Protein AF-A0A2D8XF87-F1 (afdb_monomer_lite)

pLDDT: mean 78.2, std 16.28, range [29.72, 98.44]

Secondary structure (DSSP, 8-state):
-----S--B-HHHHHHHTSS-S--SS---HHHHHHHHHHHHHHH-SB-HHHHHHHHHHHHH-TT--B-TTTT-SHHHHHHHHHTTS--EEEEEE-TTPPP--TT--EEEEE--BEEEE-TTS-EEEE-STTPPBHHHHHHHHHHHTTT-TTS-PPPHHHHHHHHTTSS-EEE-S-S---HHHHHTSGGGHHHHHHHHHHH-TT--B-----SS-EEEEEE-----TTTT-TT---TTTT--EEEEEEEEBSSGGGT---B-----SSPPTT-TTSS-B-GGG--GGGEEEHHHHHHHHHHHS-HHHHHHHHHHHHHHHTTSTT--EEEESSGGG-EEEES--HHHHHHHHHHHHHHTT-PPTT-EETTEEEEEEEEEEETTEEEEEEEEEESS--EEEEEEESSGGGGSTT-GGGG--BSSHHHHHHHHHHHHHHHHHTT-------STT--PPS---EEEEEEE---EEETTS-GGGS--HHHHHHHHHTT-HHHHHHHGGGEEEPPP-----PPPP-----

Structure (mmCIF, N/CA/C/O backbone):
data_AF-A0A2D8XF87-F1
#
_entry.id   AF-A0A2D8XF87-F1
#
loop_
_atom_site.group_PDB
_atom_site.id
_atom_site.type_symbol
_atom_site.label_atom_id
_atom_site.label_alt_id
_atom_site.label_comp_id
_atom_site.label_asym_id
_atom_site.label_entity_id
_atom_site.label_seq_id
_atom_site.pdbx_PDB_ins_code
_atom_site.Cartn_x
_atom_site.Cartn_y
_atom_site.Cartn_z
_atom_site.occupancy
_atom_site.B_iso_or_equiv
_atom_site.auth_seq_id
_atom_site.auth_comp_id
_atom_site.auth_asym_id
_atom_site.auth_atom_id
_atom_site.pdbx_PDB_model_num
ATOM 1 N N . MET A 1 1 ? -20.244 9.533 -9.627 1.00 34.66 1 MET A N 1
ATOM 2 C CA . MET A 1 1 ? -19.101 8.599 -9.680 1.00 34.66 1 MET A CA 1
ATOM 3 C C . MET A 1 1 ? -17.871 9.351 -9.217 1.00 34.66 1 MET A C 1
ATOM 5 O O . MET A 1 1 ? -17.265 10.080 -9.998 1.00 34.66 1 MET A O 1
ATOM 9 N N . SER A 1 2 ? -17.614 9.279 -7.912 1.00 36.72 2 SER A N 1
ATOM 10 C CA . SER A 1 2 ? -16.426 9.818 -7.259 1.00 36.72 2 SER A CA 1
ATOM 11 C C . SER A 1 2 ? -15.204 9.269 -7.985 1.00 36.72 2 SER A C 1
ATOM 13 O O . SER A 1 2 ? -15.100 8.067 -8.207 1.00 36.72 2 SER A O 1
ATOM 15 N N . GLY A 1 3 ? -14.358 10.169 -8.490 1.00 40.44 3 GLY A N 1
ATOM 16 C CA . GLY A 1 3 ? -13.231 9.805 -9.334 1.00 40.44 3 GLY A CA 1
ATOM 17 C C . GLY A 1 3 ? -12.358 8.794 -8.614 1.00 40.44 3 GLY A C 1
ATOM 18 O O . GLY A 1 3 ? -11.612 9.183 -7.716 1.00 40.44 3 GLY A O 1
ATOM 19 N N . GLU A 1 4 ? -12.473 7.524 -9.016 1.00 48.12 4 GLU A N 1
ATOM 20 C CA . GLU A 1 4 ? -11.531 6.473 -8.670 1.00 48.12 4 GLU A CA 1
ATOM 21 C C . GLU A 1 4 ? -10.147 7.091 -8.774 1.00 48.12 4 GLU A C 1
ATOM 23 O O . GLU A 1 4 ? -9.776 7.681 -9.798 1.00 48.12 4 GLU A O 1
ATOM 28 N N . TRP A 1 5 ? -9.450 7.070 -7.646 1.00 57.91 5 TRP A N 1
ATOM 29 C CA . TRP A 1 5 ? -8.072 7.465 -7.508 1.00 57.91 5 TRP A CA 1
ATOM 30 C C . TRP A 1 5 ? -7.326 7.081 -8.777 1.00 57.91 5 TRP A C 1
ATOM 32 O O . TRP A 1 5 ? -7.154 5.907 -9.077 1.00 57.91 5 TRP A O 1
ATOM 42 N N . LYS A 1 6 ? -6.942 8.065 -9.592 1.00 67.25 6 LYS A N 1
ATOM 43 C CA . LYS A 1 6 ? -6.446 7.768 -10.948 1.00 67.25 6 LYS A CA 1
ATOM 44 C C . LYS A 1 6 ? -5.135 6.951 -10.949 1.00 67.25 6 LYS A C 1
ATOM 46 O O . LYS A 1 6 ? -4.650 6.569 -12.015 1.00 67.25 6 LYS A O 1
ATOM 51 N N . GLY A 1 7 ? -4.553 6.707 -9.773 1.00 69.06 7 GLY A N 1
ATOM 52 C CA . GLY A 1 7 ? -3.460 5.773 -9.569 1.00 69.06 7 GLY A CA 1
ATOM 53 C C . GLY A 1 7 ? -3.968 4.358 -9.287 1.00 69.06 7 GLY A C 1
ATOM 54 O O . GLY A 1 7 ? -4.921 4.138 -8.553 1.00 69.06 7 GLY A O 1
ATOM 55 N N . TRP A 1 8 ? -3.300 3.383 -9.887 1.00 82.81 8 TRP A N 1
ATOM 56 C CA . TRP A 1 8 ? -3.770 1.999 -9.944 1.00 82.81 8 TRP A CA 1
ATOM 57 C C . TRP A 1 8 ? -2.955 1.044 -9.061 1.00 82.81 8 TRP A C 1
ATOM 59 O O . TRP A 1 8 ? -3.115 -0.175 -9.144 1.00 82.81 8 TRP A O 1
ATOM 69 N N . GLN A 1 9 ? -2.078 1.597 -8.224 1.00 89.25 9 GLN A N 1
ATOM 70 C CA . GLN A 1 9 ? -1.162 0.848 -7.371 1.00 89.25 9 GLN A CA 1
ATOM 71 C C . GLN A 1 9 ? -1.684 0.800 -5.935 1.00 89.25 9 GLN A C 1
ATOM 73 O O . GLN A 1 9 ? -2.377 1.713 -5.484 1.00 89.25 9 GLN A O 1
ATOM 78 N N . THR A 1 10 ? -1.389 -0.295 -5.241 1.00 92.50 10 THR A N 1
ATOM 79 C CA . THR A 1 10 ? -1.829 -0.546 -3.865 1.00 92.50 10 THR A CA 1
ATOM 80 C C . THR A 1 10 ? -0.730 -0.206 -2.864 1.00 92.50 10 THR A C 1
ATOM 82 O O . THR A 1 10 ? 0.446 -0.120 -3.219 1.00 92.50 10 THR A O 1
ATOM 85 N N . TRP A 1 11 ? -1.110 -0.078 -1.592 1.00 94.62 11 TRP A N 1
ATOM 86 C CA . TRP A 1 11 ? -0.180 0.128 -0.478 1.00 94.62 11 TRP A CA 1
ATOM 87 C C . TRP A 1 11 ? 1.003 -0.850 -0.480 1.00 94.62 11 TRP A C 1
ATOM 89 O O . TRP A 1 11 ? 2.143 -0.413 -0.416 1.00 94.62 11 TRP A O 1
ATOM 99 N N . ASP A 1 12 ? 0.753 -2.150 -0.666 1.00 94.94 12 ASP A N 1
ATOM 100 C CA . ASP A 1 12 ? 1.804 -3.187 -0.649 1.00 94.94 12 ASP A CA 1
ATOM 101 C C . ASP A 1 12 ? 2.830 -3.008 -1.776 1.00 94.94 12 ASP A C 1
ATOM 103 O O . ASP A 1 12 ? 3.990 -3.393 -1.658 1.00 94.94 12 ASP A O 1
ATOM 107 N N . ILE A 1 13 ? 2.408 -2.431 -2.902 1.00 94.88 13 ILE A N 1
ATOM 108 C CA . ILE A 1 13 ? 3.312 -2.114 -4.008 1.00 94.88 13 ILE A CA 1
ATOM 109 C C . ILE A 1 13 ? 4.115 -0.852 -3.670 1.00 94.88 13 ILE A C 1
ATOM 111 O O . ILE A 1 13 ? 5.300 -0.778 -3.989 1.00 94.88 13 ILE A O 1
ATOM 115 N N . PHE A 1 14 ? 3.511 0.129 -3.002 1.00 96.12 14 PHE A N 1
ATOM 116 C CA . PHE A 1 14 ? 4.207 1.333 -2.544 1.00 96.12 14 PHE A CA 1
ATOM 117 C C . PHE A 1 14 ? 5.197 1.075 -1.408 1.00 96.12 14 PHE A C 1
ATOM 119 O O . PHE A 1 14 ? 6.242 1.725 -1.366 1.00 96.12 14 PHE A O 1
ATOM 126 N N . GLU A 1 15 ? 4.927 0.096 -0.548 1.00 97.06 15 GLU A N 1
ATOM 127 C CA . GLU A 1 15 ? 5.873 -0.367 0.468 1.00 97.06 15 GLU A CA 1
ATOM 128 C C . GLU A 1 15 ? 7.164 -0.862 -0.197 1.00 97.06 15 GLU A C 1
ATOM 130 O O . GLU A 1 15 ? 8.260 -0.453 0.177 1.00 97.06 15 GLU A O 1
ATOM 135 N N . LYS A 1 16 ? 7.045 -1.617 -1.299 1.00 95.94 16 LYS A N 1
ATOM 136 C CA . LYS A 1 16 ? 8.196 -2.056 -2.108 1.00 95.94 16 LYS A CA 1
ATOM 137 C C . LYS A 1 16 ? 8.951 -0.914 -2.793 1.00 95.94 16 LYS A C 1
ATOM 139 O O . LYS A 1 16 ? 10.093 -1.109 -3.177 1.00 95.94 16 LYS A O 1
ATOM 144 N N . ALA A 1 17 ? 8.338 0.258 -2.982 1.00 95.94 17 ALA A N 1
ATOM 145 C CA . ALA A 1 17 ? 9.050 1.455 -3.450 1.00 95.94 17 ALA A CA 1
ATOM 146 C C . ALA A 1 17 ? 9.754 2.212 -2.307 1.00 95.94 17 ALA A C 1
ATOM 148 O O . ALA A 1 17 ? 10.535 3.135 -2.564 1.00 95.94 17 ALA A O 1
ATOM 149 N N . GLY A 1 18 ? 9.434 1.870 -1.053 1.00 96.62 18 GLY A N 1
ATOM 150 C CA . GLY A 1 18 ? 9.809 2.599 0.155 1.00 96.62 18 GLY A CA 1
ATOM 151 C C . GLY A 1 18 ? 9.257 4.019 0.212 1.00 96.62 18 GLY A C 1
ATOM 152 O O . GLY A 1 18 ? 9.959 4.932 0.640 1.00 96.62 18 GLY A O 1
ATOM 153 N N . ILE A 1 19 ? 8.022 4.222 -0.260 1.00 96.94 19 ILE A N 1
ATOM 154 C CA . ILE A 1 19 ? 7.296 5.493 -0.076 1.00 96.94 19 ILE A CA 1
ATOM 155 C C . ILE A 1 19 ? 6.239 5.417 1.036 1.00 96.94 19 ILE A C 1
ATOM 157 O O . ILE A 1 19 ? 5.590 6.415 1.330 1.00 96.94 19 ILE A O 1
ATOM 161 N N . VAL A 1 20 ? 6.059 4.233 1.622 1.00 97.69 20 VAL A N 1
ATOM 162 C CA . VAL A 1 20 ? 5.276 3.948 2.831 1.00 97.69 20 VAL A CA 1
ATOM 163 C C . VAL A 1 20 ? 5.969 2.809 3.587 1.00 97.69 20 VAL A C 1
ATOM 165 O O . VAL A 1 20 ? 6.762 2.080 2.990 1.00 97.69 20 VAL A O 1
ATOM 168 N N . GLU A 1 21 ? 5.659 2.641 4.871 1.00 96.88 21 GLU A N 1
ATOM 169 C CA . GLU A 1 21 ? 6.155 1.539 5.710 1.00 96.88 21 GLU A CA 1
ATOM 170 C C . GLU A 1 21 ? 5.037 1.023 6.631 1.00 96.88 21 GLU A C 1
ATOM 172 O O . GLU A 1 21 ? 3.965 1.626 6.731 1.00 96.88 21 GLU A O 1
ATOM 177 N N . ASN A 1 22 ? 5.310 -0.068 7.347 1.00 95.12 22 ASN A N 1
ATOM 178 C CA . ASN A 1 22 ? 4.412 -0.653 8.345 1.00 95.12 22 ASN A CA 1
ATOM 179 C C . ASN A 1 22 ? 4.814 -0.234 9.774 1.00 95.12 22 ASN A C 1
ATOM 181 O O . ASN A 1 22 ? 5.010 -1.074 10.646 1.00 95.12 22 ASN A O 1
ATOM 185 N N . ALA A 1 23 ? 4.991 1.073 9.993 1.00 95.50 23 ALA A N 1
ATOM 186 C CA . ALA A 1 23 ? 5.388 1.654 11.280 1.00 95.50 23 ALA A CA 1
ATOM 187 C C . ALA A 1 23 ? 4.762 3.043 11.499 1.00 95.50 23 ALA A C 1
ATOM 189 O O . ALA A 1 23 ? 4.513 3.770 10.529 1.00 95.50 23 ALA A O 1
ATOM 190 N N . VAL A 1 24 ? 4.553 3.414 12.767 1.00 94.56 24 VAL A N 1
ATOM 191 C CA . VAL A 1 24 ? 4.058 4.732 13.214 1.00 94.56 24 VAL A CA 1
ATOM 192 C C . VAL A 1 24 ? 4.974 5.319 14.293 1.00 94.56 24 VAL A C 1
ATOM 194 O O . VAL A 1 24 ? 5.660 4.562 14.971 1.00 94.56 24 VAL A O 1
ATOM 197 N N . ASP A 1 25 ? 4.972 6.644 14.480 1.00 93.12 25 ASP A N 1
ATOM 198 C CA . ASP A 1 25 ? 5.875 7.307 15.443 1.00 93.12 25 ASP A CA 1
ATOM 199 C C . ASP A 1 25 ? 5.281 7.411 16.861 1.00 93.12 25 ASP A C 1
ATOM 201 O O . ASP A 1 25 ? 5.995 7.698 17.818 1.00 93.12 25 ASP A O 1
ATOM 205 N N . PHE A 1 26 ? 3.969 7.206 17.015 1.00 92.00 26 PHE A N 1
ATOM 206 C CA . PHE A 1 26 ? 3.249 7.475 18.269 1.00 92.00 26 PHE A CA 1
ATOM 207 C C . PHE A 1 26 ? 2.943 6.226 19.112 1.00 92.00 26 PHE A C 1
ATOM 209 O O . PHE A 1 26 ? 2.342 6.348 20.180 1.00 92.00 26 PHE A O 1
ATOM 216 N N . SER A 1 27 ? 3.290 5.025 18.641 1.00 92.38 27 SER A N 1
ATOM 217 C CA . SER A 1 27 ? 3.060 3.779 19.377 1.00 92.38 27 SER A CA 1
ATOM 218 C C . SER A 1 27 ? 3.962 2.653 18.878 1.00 92.38 27 SER A C 1
ATOM 220 O O . SER A 1 27 ? 4.118 2.471 17.674 1.00 92.38 27 SER A O 1
ATOM 222 N N . GLU A 1 28 ? 4.491 1.864 19.811 1.00 91.62 28 GLU A N 1
ATOM 223 C CA . GLU A 1 28 ? 5.218 0.615 19.536 1.00 91.62 28 GLU A CA 1
ATOM 224 C C . GLU A 1 28 ? 4.323 -0.628 19.701 1.00 91.62 28 GLU A C 1
ATOM 226 O O . GLU A 1 28 ? 4.743 -1.754 19.433 1.00 91.62 28 GLU A O 1
ATOM 231 N N . GLU A 1 29 ? 3.072 -0.455 20.142 1.00 89.31 29 GLU A N 1
ATOM 232 C CA . GLU A 1 29 ? 2.149 -1.570 20.341 1.00 89.31 29 GLU A CA 1
ATOM 233 C C . GLU A 1 29 ? 1.705 -2.129 18.985 1.00 89.31 29 GLU A C 1
ATOM 235 O O . GLU A 1 29 ? 0.965 -1.475 18.248 1.00 89.31 29 GLU A O 1
ATOM 240 N N . ALA A 1 30 ? 2.109 -3.364 18.668 1.00 91.06 30 ALA A N 1
ATOM 241 C CA . ALA A 1 30 ? 1.865 -3.997 17.366 1.00 91.06 30 ALA A CA 1
ATOM 24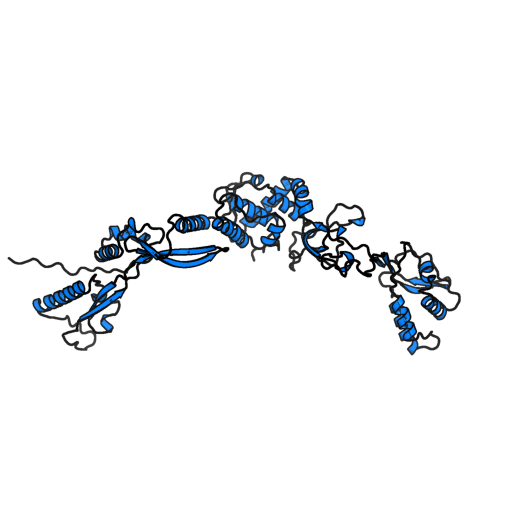2 C C . ALA A 1 30 ? 0.398 -3.910 16.905 1.00 91.06 30 ALA A C 1
ATOM 244 O O . ALA A 1 30 ? 0.124 -3.617 15.745 1.00 91.06 30 ALA A O 1
ATOM 245 N N . ILE A 1 31 ? -0.561 -4.082 17.821 1.00 89.12 31 ILE A N 1
ATOM 246 C CA . ILE A 1 31 ? -1.989 -3.957 17.503 1.00 89.12 31 ILE A CA 1
ATOM 247 C C . ILE A 1 31 ? -2.381 -2.540 17.063 1.00 89.12 31 ILE A C 1
ATOM 249 O O . ILE A 1 31 ? -3.190 -2.402 16.144 1.00 89.12 31 ILE A O 1
ATOM 253 N N . ILE A 1 32 ? -1.814 -1.495 17.673 1.00 91.38 32 ILE A N 1
ATOM 254 C CA . ILE A 1 32 ? -2.058 -0.099 17.293 1.00 91.38 32 ILE A CA 1
ATOM 255 C C . ILE A 1 32 ? -1.409 0.187 15.939 1.00 91.38 32 ILE A C 1
ATOM 257 O O . ILE A 1 32 ? -2.071 0.751 15.064 1.00 91.38 32 ILE A O 1
ATOM 261 N N . VAL A 1 33 ? -0.161 -0.253 15.746 1.00 94.19 33 VAL A N 1
ATOM 262 C CA . VAL A 1 33 ? 0.581 -0.111 14.482 1.00 94.19 33 VAL A CA 1
ATOM 263 C C . VAL A 1 33 ? -0.201 -0.753 13.329 1.00 94.19 33 VAL A C 1
ATOM 265 O O . VAL A 1 33 ? -0.534 -0.078 12.353 1.00 94.19 33 VAL A O 1
ATOM 268 N N . ASP A 1 34 ? -0.585 -2.024 13.471 1.00 93.94 34 ASP A N 1
ATOM 269 C CA . ASP A 1 34 ? -1.275 -2.789 12.427 1.00 93.94 34 ASP A CA 1
ATOM 270 C C . ASP A 1 34 ? -2.662 -2.222 12.105 1.00 93.94 34 ASP A C 1
ATOM 272 O O . ASP A 1 34 ? -3.078 -2.193 10.942 1.00 93.94 34 ASP A O 1
ATOM 276 N N . HIS A 1 35 ? -3.386 -1.718 13.111 1.00 92.69 35 HIS A N 1
ATOM 277 C CA . HIS A 1 35 ? -4.671 -1.061 12.882 1.00 92.69 35 HIS A CA 1
ATOM 278 C C . HIS A 1 35 ? -4.518 0.295 12.194 1.00 92.69 35 HIS A C 1
ATOM 280 O O . HIS A 1 35 ? -5.301 0.589 11.288 1.00 92.69 35 HIS A O 1
ATOM 286 N N . ALA A 1 36 ? -3.534 1.108 12.586 1.00 93.56 36 ALA A N 1
ATOM 287 C CA . ALA A 1 36 ? -3.289 2.411 11.972 1.00 93.56 36 ALA A CA 1
ATOM 288 C C . ALA A 1 36 ? -2.913 2.253 10.493 1.00 93.56 36 ALA A C 1
ATOM 290 O O . ALA A 1 36 ? -3.556 2.842 9.617 1.00 93.56 36 ALA A O 1
ATOM 291 N N . VAL A 1 37 ? -1.948 1.377 10.202 1.00 95.06 37 VAL A N 1
ATOM 292 C CA . VAL A 1 37 ? -1.507 1.070 8.836 1.00 95.06 37 VAL A CA 1
ATOM 293 C C . VAL A 1 37 ? -2.636 0.419 8.039 1.00 95.06 37 VAL A C 1
ATOM 295 O O . VAL A 1 37 ? -2.962 0.855 6.934 1.00 95.06 37 VAL A O 1
ATOM 298 N N . GLY A 1 38 ? -3.296 -0.591 8.605 1.00 94.12 38 GLY A N 1
ATOM 299 C CA . GLY A 1 38 ? -4.358 -1.337 7.941 1.00 94.12 38 GLY A CA 1
ATOM 300 C C . GLY A 1 38 ? -5.587 -0.490 7.601 1.00 94.12 38 GLY A C 1
ATOM 301 O O . GLY A 1 38 ? -6.140 -0.610 6.499 1.00 94.12 38 GLY A O 1
ATOM 302 N N . ARG A 1 39 ? -6.012 0.401 8.508 1.00 92.75 39 ARG A N 1
ATOM 303 C CA . ARG A 1 39 ? -7.095 1.361 8.243 1.00 92.75 39 ARG A CA 1
ATOM 304 C C . ARG A 1 39 ? -6.687 2.383 7.198 1.00 92.75 39 ARG A C 1
ATOM 306 O O . ARG A 1 39 ? -7.471 2.619 6.284 1.00 92.75 39 ARG A O 1
ATOM 313 N N . THR A 1 40 ? -5.467 2.914 7.266 1.00 93.00 40 THR A N 1
ATOM 314 C CA . THR A 1 40 ? -4.952 3.861 6.265 1.00 93.00 40 THR A CA 1
ATOM 315 C C . THR A 1 40 ? -4.907 3.220 4.879 1.00 93.00 40 THR A C 1
ATOM 317 O O . THR A 1 40 ? -5.433 3.788 3.922 1.00 93.00 40 THR A O 1
ATOM 320 N N . LYS A 1 41 ? -4.405 1.983 4.773 1.00 93.00 41 LYS A N 1
ATOM 321 C CA . LYS A 1 41 ? -4.412 1.177 3.542 1.00 93.00 41 LYS A CA 1
ATOM 322 C C . LYS A 1 41 ? -5.821 0.977 2.986 1.00 93.00 41 LYS A C 1
ATOM 324 O O . LYS A 1 41 ? -6.039 1.173 1.791 1.00 93.00 41 LYS A O 1
ATOM 329 N N . ARG A 1 42 ? -6.787 0.594 3.831 1.00 91.69 42 ARG A N 1
ATOM 330 C CA . ARG A 1 42 ? -8.187 0.401 3.413 1.00 91.69 42 ARG A CA 1
ATOM 331 C C . ARG A 1 42 ? -8.825 1.713 2.970 1.00 91.69 42 ARG A C 1
ATOM 333 O O . ARG A 1 42 ? -9.515 1.733 1.958 1.00 91.69 42 ARG A O 1
ATOM 340 N N . ALA A 1 43 ? -8.592 2.782 3.724 1.00 90.38 43 ALA A N 1
ATOM 341 C CA . ALA A 1 43 ? -9.132 4.093 3.435 1.00 90.38 43 ALA A CA 1
ATOM 342 C C . ALA A 1 43 ? -8.567 4.621 2.117 1.00 90.38 43 ALA A C 1
ATOM 344 O O . ALA A 1 43 ? -9.328 5.121 1.301 1.00 90.38 43 ALA A O 1
ATOM 345 N N . ILE A 1 44 ? -7.261 4.521 1.878 1.00 89.69 44 ILE A N 1
ATOM 346 C CA . ILE A 1 44 ? -6.656 5.061 0.660 1.00 89.69 44 ILE A CA 1
ATOM 347 C C . ILE A 1 44 ? -6.951 4.206 -0.580 1.00 89.69 44 ILE A C 1
ATOM 349 O O . ILE A 1 44 ? -7.114 4.739 -1.673 1.00 89.69 44 ILE A O 1
ATOM 353 N N . GLY A 1 45 ? -7.044 2.884 -0.420 1.00 90.88 45 GLY A N 1
ATOM 354 C CA . GLY A 1 45 ? -7.285 1.960 -1.522 1.00 90.88 45 GLY A CA 1
ATOM 355 C C . GLY A 1 45 ? -6.164 1.963 -2.569 1.00 90.88 45 GLY A C 1
ATOM 356 O O . GLY A 1 45 ? -4.976 1.937 -2.242 1.00 90.88 45 GLY A O 1
ATOM 357 N N . LYS A 1 46 ? -6.547 1.930 -3.851 1.00 89.94 46 LYS A N 1
ATOM 358 C CA . LYS A 1 46 ? -5.619 2.156 -4.969 1.00 89.94 46 LYS A CA 1
ATOM 359 C C . LYS A 1 46 ? -5.403 3.656 -5.099 1.00 89.94 46 LYS A C 1
ATOM 361 O O . LYS A 1 46 ? -6.382 4.382 -5.036 1.00 89.94 46 LYS A O 1
ATOM 366 N N . CYS A 1 47 ? -4.172 4.128 -5.277 1.00 90.19 47 CYS A N 1
ATOM 367 C CA . CYS A 1 47 ? -3.914 5.567 -5.330 1.00 90.19 47 CYS A CA 1
ATOM 368 C C . CYS A 1 47 ? -2.664 5.951 -6.125 1.00 90.19 47 CYS A C 1
ATOM 370 O O . CYS A 1 47 ? -1.958 5.098 -6.666 1.00 90.19 47 CYS A O 1
ATOM 372 N N . TRP A 1 48 ? -2.399 7.259 -6.245 1.00 91.88 48 TRP A N 1
ATOM 373 C CA . TRP A 1 48 ? -1.115 7.746 -6.751 1.00 91.88 48 TRP A CA 1
ATOM 374 C C . TRP A 1 48 ? -0.016 7.608 -5.687 1.00 91.88 48 TRP A C 1
ATOM 376 O O . TRP A 1 48 ? -0.329 7.665 -4.495 1.00 91.88 48 TRP A O 1
ATOM 386 N N . PRO A 1 49 ? 1.270 7.530 -6.092 1.00 94.88 49 PRO A N 1
ATOM 387 C CA . PRO A 1 49 ? 2.397 7.487 -5.157 1.00 94.88 49 PRO A CA 1
ATOM 388 C C . PRO A 1 49 ? 2.359 8.599 -4.103 1.00 94.88 49 PRO A C 1
ATOM 390 O O . PRO A 1 49 ? 2.514 8.350 -2.912 1.00 94.88 49 PRO A O 1
ATOM 393 N N . MET A 1 50 ? 2.100 9.838 -4.534 1.00 96.88 50 MET A N 1
ATOM 394 C CA . MET A 1 50 ? 2.055 10.989 -3.628 1.00 96.88 50 MET A CA 1
ATOM 395 C C . MET A 1 50 ? 0.869 10.941 -2.666 1.00 96.88 50 MET A C 1
ATOM 397 O O . MET A 1 50 ? 0.950 11.485 -1.568 1.00 96.88 50 MET A O 1
ATOM 401 N N . ASP A 1 51 ? -0.232 10.301 -3.054 1.00 95.25 51 ASP A N 1
ATOM 402 C CA . ASP A 1 51 ? -1.342 10.154 -2.127 1.00 95.25 51 ASP A CA 1
ATOM 403 C C . ASP A 1 51 ? -0.984 9.148 -1.024 1.00 95.25 51 ASP A C 1
ATOM 405 O O . ASP A 1 51 ? -1.139 9.461 0.153 1.00 95.25 51 ASP A O 1
ATOM 409 N N . ALA A 1 52 ? -0.401 7.997 -1.380 1.00 96.00 52 ALA A N 1
ATOM 410 C CA . ALA A 1 52 ? 0.085 7.015 -0.406 1.00 96.00 52 ALA A CA 1
ATOM 411 C C . ALA A 1 52 ? 1.084 7.630 0.581 1.00 96.00 52 ALA A C 1
ATOM 413 O O . ALA A 1 52 ? 0.898 7.517 1.790 1.00 96.00 52 ALA A O 1
ATOM 414 N N . ALA A 1 53 ? 2.094 8.341 0.073 1.00 97.94 53 ALA A N 1
ATOM 415 C CA . ALA A 1 53 ? 3.135 8.937 0.906 1.00 97.94 53 ALA A CA 1
ATOM 416 C C . ALA A 1 53 ? 2.604 10.032 1.847 1.00 97.94 53 ALA A C 1
ATOM 418 O O . ALA A 1 53 ? 3.028 10.110 3.000 1.00 97.94 53 ALA A O 1
ATOM 419 N N . VAL A 1 54 ? 1.662 10.869 1.391 1.00 97.62 54 VAL A N 1
ATOM 420 C CA . VAL A 1 54 ? 1.043 11.904 2.240 1.00 97.62 54 VAL A CA 1
ATOM 421 C C . VAL A 1 54 ? 0.148 11.279 3.307 1.00 97.62 54 VAL A C 1
ATOM 423 O O . VAL A 1 54 ? 0.257 11.650 4.472 1.00 97.62 54 VAL A O 1
ATOM 426 N N . ALA A 1 55 ? -0.693 10.307 2.946 1.00 96.31 55 ALA A N 1
ATOM 427 C CA . ALA A 1 55 ? -1.528 9.600 3.915 1.00 96.31 55 ALA A CA 1
ATOM 428 C C . ALA A 1 55 ? -0.681 8.874 4.964 1.00 96.31 55 ALA A C 1
ATOM 430 O O . ALA A 1 55 ? -0.957 8.991 6.154 1.00 96.31 55 ALA A O 1
ATOM 431 N N . TYR A 1 56 ? 0.384 8.192 4.530 1.00 97.69 56 TYR A N 1
ATOM 432 C CA . TYR A 1 56 ? 1.347 7.564 5.426 1.00 97.69 56 TYR A CA 1
ATOM 433 C C . TYR A 1 56 ? 2.005 8.589 6.350 1.00 97.69 56 TYR A C 1
ATOM 435 O O . TYR A 1 56 ? 2.042 8.369 7.550 1.00 97.69 56 TYR A O 1
ATOM 443 N N . THR A 1 57 ? 2.447 9.735 5.826 1.00 98.12 57 THR A N 1
ATOM 444 C CA . THR A 1 57 ? 3.069 10.801 6.629 1.00 98.12 57 THR A CA 1
ATOM 445 C C . THR A 1 57 ? 2.117 11.340 7.705 1.00 98.12 57 THR A C 1
ATOM 447 O O . THR A 1 57 ? 2.516 11.481 8.858 1.00 98.12 57 THR A O 1
ATOM 450 N N . LEU A 1 58 ? 0.851 11.597 7.357 1.00 97.31 58 LEU A N 1
ATOM 451 C CA . LEU A 1 58 ? -0.161 12.074 8.308 1.00 97.31 58 LEU A CA 1
ATOM 452 C C . LEU A 1 58 ? -0.524 11.011 9.352 1.00 97.31 58 LEU A C 1
ATOM 454 O O . LEU A 1 58 ? -0.640 11.324 10.533 1.00 97.31 58 LEU A O 1
ATOM 458 N N . MET A 1 59 ? -0.690 9.756 8.930 1.00 96.00 59 MET A N 1
ATOM 459 C CA . MET A 1 59 ? -0.947 8.642 9.842 1.00 96.00 59 MET A CA 1
ATOM 460 C C . MET A 1 59 ? 0.248 8.419 10.780 1.00 96.00 59 MET A C 1
ATOM 462 O O . MET A 1 59 ? 0.047 8.261 11.978 1.00 96.00 59 MET A O 1
ATOM 466 N N . LYS A 1 60 ? 1.483 8.440 10.264 1.00 96.62 60 LYS A N 1
ATOM 467 C CA . LYS A 1 60 ? 2.713 8.207 11.034 1.00 96.62 60 LYS A CA 1
ATOM 468 C C . LYS A 1 60 ? 2.873 9.231 12.161 1.00 96.62 60 LYS A C 1
ATOM 470 O O . LYS A 1 60 ? 3.251 8.842 13.262 1.00 96.62 60 LYS A O 1
ATOM 475 N N . ALA A 1 61 ? 2.504 10.491 11.906 1.00 96.31 61 ALA A N 1
ATOM 476 C CA . ALA A 1 61 ? 2.543 11.578 12.884 1.00 96.31 61 ALA A CA 1
ATOM 477 C C . ALA A 1 61 ? 1.547 11.407 14.049 1.00 96.31 61 ALA A C 1
ATOM 479 O O . ALA A 1 61 ? 1.828 11.857 15.160 1.00 96.31 61 ALA A O 1
ATOM 480 N N . GLY A 1 62 ? 0.411 10.742 13.815 1.00 94.44 62 GLY A N 1
ATOM 481 C CA . GLY A 1 62 ? -0.576 10.414 14.845 1.00 94.44 62 GLY A CA 1
ATOM 482 C C . GLY A 1 62 ? -1.692 11.454 15.056 1.00 94.44 62 GLY A C 1
ATOM 483 O O . GLY A 1 62 ? -1.759 12.473 14.365 1.00 94.44 62 GLY A O 1
ATOM 484 N N . PRO A 1 63 ? -2.599 11.204 16.021 1.00 92.06 63 PRO A N 1
ATOM 485 C CA . PRO A 1 63 ? -3.856 11.946 16.197 1.00 92.06 63 PRO A CA 1
ATOM 486 C C . PRO A 1 63 ? -3.713 13.416 16.593 1.00 92.06 63 PRO A C 1
ATOM 488 O O . PRO A 1 63 ? -4.546 14.234 16.217 1.00 92.06 63 PRO A O 1
ATOM 491 N N . ASN A 1 64 ? -2.662 13.758 17.336 1.00 90.94 64 ASN A N 1
ATOM 492 C CA . ASN A 1 64 ? -2.492 15.081 17.944 1.00 90.94 64 ASN A CA 1
ATOM 493 C C . ASN A 1 64 ? -1.359 15.888 17.299 1.00 90.94 64 ASN A C 1
ATOM 495 O O . ASN A 1 64 ? -0.874 16.847 17.893 1.00 90.94 64 ASN A O 1
ATOM 499 N N . ASN A 1 65 ? -0.908 15.487 16.109 1.00 95.12 65 ASN A N 1
ATOM 500 C CA . ASN A 1 65 ? 0.244 16.091 15.452 1.00 95.12 65 ASN A CA 1
ATOM 501 C C . ASN A 1 65 ? -0.098 16.527 14.020 1.00 95.12 65 ASN A C 1
ATOM 503 O O . ASN A 1 65 ? 0.308 15.878 13.051 1.00 95.12 65 ASN A O 1
ATOM 507 N N . PRO A 1 66 ? -0.901 17.593 13.858 1.00 96.56 66 PRO A N 1
ATOM 508 C CA . PRO A 1 66 ? -1.223 18.094 12.538 1.00 96.56 66 PRO A CA 1
ATOM 509 C C . PRO A 1 66 ? 0.009 18.740 11.888 1.00 96.56 66 PRO A C 1
ATOM 511 O O . PRO A 1 66 ? 0.762 19.473 12.526 1.00 96.56 66 PRO A O 1
ATOM 514 N N . LEU A 1 67 ? 0.183 18.520 10.588 1.00 97.81 67 LEU A N 1
ATOM 515 C CA . LEU A 1 67 ? 1.378 18.915 9.844 1.00 97.81 67 LEU A CA 1
ATOM 516 C C . LEU A 1 67 ? 1.098 20.052 8.857 1.00 97.81 67 LEU A C 1
ATOM 518 O O . LEU A 1 67 ? 0.046 20.094 8.207 1.00 97.81 67 LEU A O 1
ATOM 522 N N . LYS A 1 68 ? 2.070 20.950 8.670 1.00 97.81 68 LYS A N 1
ATOM 523 C CA . LYS A 1 68 ? 2.108 21.872 7.524 1.00 97.81 68 LYS A CA 1
ATOM 524 C C . LYS A 1 68 ? 2.700 21.166 6.305 1.00 97.81 68 LYS A C 1
ATOM 526 O O . LYS A 1 68 ? 3.285 20.091 6.388 1.00 97.81 68 LYS A O 1
ATOM 531 N N . TRP A 1 69 ? 2.602 21.803 5.138 1.00 96.56 69 TRP A N 1
ATOM 532 C CA . TRP A 1 69 ? 3.187 21.260 3.902 1.00 96.56 69 TRP A CA 1
ATOM 533 C C . TRP A 1 69 ? 4.698 21.062 3.991 1.00 96.56 69 TRP A C 1
ATOM 535 O O . TRP A 1 69 ? 5.193 20.081 3.451 1.00 96.56 69 TRP A O 1
ATOM 545 N N . ALA A 1 70 ? 5.402 21.977 4.664 1.00 96.69 70 ALA A N 1
ATOM 546 C CA . ALA A 1 70 ? 6.845 21.882 4.871 1.00 96.69 70 ALA A CA 1
ATOM 547 C C . ALA A 1 70 ? 7.206 20.683 5.760 1.00 96.69 70 ALA A C 1
ATOM 549 O O . ALA A 1 70 ? 8.117 19.935 5.429 1.00 96.69 70 ALA A O 1
ATOM 550 N N . ASP A 1 71 ? 6.425 20.437 6.816 1.00 97.75 71 ASP A N 1
ATOM 551 C CA . ASP A 1 71 ? 6.643 19.319 7.744 1.00 97.75 71 ASP A CA 1
ATOM 552 C C . ASP A 1 71 ? 6.410 17.955 7.063 1.00 97.75 71 ASP A C 1
ATOM 554 O O . ASP A 1 71 ? 6.973 16.938 7.457 1.00 97.75 71 ASP A O 1
ATOM 558 N N . MET A 1 72 ? 5.610 17.932 5.991 1.00 98.19 72 MET A N 1
ATOM 559 C CA . MET A 1 72 ? 5.388 16.745 5.163 1.00 98.19 72 MET A CA 1
ATOM 560 C C . MET A 1 72 ? 6.492 16.499 4.122 1.00 98.19 72 MET A C 1
ATOM 562 O O . MET A 1 72 ? 6.439 15.486 3.423 1.00 98.19 72 MET A O 1
ATOM 566 N N . VAL A 1 73 ? 7.487 17.382 3.976 1.00 98.12 73 VAL A N 1
ATOM 567 C CA . VAL A 1 73 ? 8.633 17.160 3.080 1.00 98.12 73 VAL A CA 1
ATOM 568 C C . VAL A 1 73 ? 9.625 16.220 3.765 1.00 98.12 73 VAL A C 1
ATOM 570 O O . VAL A 1 73 ? 10.462 16.632 4.561 1.00 98.12 73 VAL A O 1
ATOM 573 N N . ASN A 1 74 ? 9.561 14.937 3.423 1.00 97.69 74 ASN A N 1
ATOM 574 C CA . ASN A 1 74 ? 10.388 13.885 4.007 1.00 97.69 74 ASN A CA 1
ATOM 575 C C . ASN A 1 74 ? 10.877 12.913 2.920 1.00 97.69 74 ASN A C 1
ATOM 577 O O . ASN A 1 74 ? 10.665 13.128 1.724 1.00 97.69 74 ASN A O 1
ATOM 581 N N . THR A 1 75 ? 11.574 11.848 3.315 1.00 97.56 75 THR A N 1
ATOM 582 C CA . THR A 1 75 ? 12.089 10.826 2.389 1.00 97.56 75 THR A CA 1
ATOM 583 C C . THR A 1 75 ? 10.978 10.178 1.558 1.00 97.56 75 THR A C 1
ATOM 585 O O . THR A 1 75 ? 11.155 10.003 0.352 1.00 97.56 75 THR A O 1
ATOM 588 N N . TYR A 1 76 ? 9.821 9.899 2.161 1.00 98.12 76 TYR A N 1
ATOM 589 C CA . TYR A 1 76 ? 8.676 9.262 1.509 1.00 98.12 76 TYR A CA 1
ATOM 590 C C . TYR A 1 76 ? 8.033 10.160 0.452 1.00 98.12 76 TYR A C 1
ATOM 592 O O . TYR A 1 76 ? 7.839 9.744 -0.692 1.00 98.12 76 TYR A O 1
ATOM 600 N N . THR A 1 77 ? 7.735 11.415 0.798 1.00 98.44 77 THR A N 1
ATOM 601 C CA . THR A 1 77 ? 7.102 12.362 -0.132 1.00 98.44 77 THR A CA 1
ATOM 602 C C . THR A 1 77 ? 8.061 12.814 -1.228 1.00 98.44 77 THR A C 1
ATOM 604 O O . THR A 1 77 ? 7.632 12.996 -2.367 1.00 98.44 77 THR A O 1
ATOM 607 N N . ARG A 1 78 ? 9.369 12.901 -0.954 1.00 98.44 78 ARG A N 1
ATOM 608 C CA . ARG A 1 78 ? 10.395 13.133 -1.985 1.00 98.44 78 ARG A CA 1
ATOM 609 C C . ARG A 1 78 ? 10.475 11.983 -2.986 1.00 98.44 78 ARG A C 1
ATOM 611 O O . ARG A 1 78 ? 10.412 12.225 -4.190 1.00 98.44 78 ARG A O 1
ATOM 618 N N . ALA A 1 79 ? 10.540 10.743 -2.505 1.00 97.94 79 ALA A N 1
ATOM 619 C CA . ALA A 1 79 ? 10.538 9.559 -3.360 1.00 97.94 79 ALA A CA 1
ATOM 620 C C . ALA A 1 79 ? 9.254 9.471 -4.195 1.00 97.94 79 ALA A C 1
ATOM 622 O O . ALA A 1 79 ? 9.305 9.311 -5.417 1.00 97.94 79 ALA A O 1
ATOM 623 N N . ALA A 1 80 ? 8.098 9.693 -3.568 1.00 97.56 80 ALA A N 1
ATOM 624 C CA . ALA A 1 80 ? 6.828 9.746 -4.272 1.00 97.56 80 ALA A CA 1
ATOM 625 C C . ALA A 1 80 ? 6.796 10.862 -5.328 1.00 97.56 80 ALA A C 1
ATOM 627 O O . ALA A 1 80 ? 6.287 10.635 -6.422 1.00 97.56 80 ALA A O 1
ATOM 628 N N . ALA A 1 81 ? 7.362 12.042 -5.055 1.00 97.56 81 ALA A N 1
ATOM 629 C CA . ALA A 1 81 ? 7.423 13.142 -6.018 1.00 97.56 81 ALA A CA 1
ATOM 630 C C . ALA A 1 81 ? 8.253 12.777 -7.262 1.00 97.56 81 ALA A C 1
ATOM 632 O O . ALA A 1 81 ? 7.840 13.094 -8.378 1.00 97.56 81 ALA A O 1
ATOM 633 N N . VAL A 1 82 ? 9.355 12.034 -7.100 1.00 96.62 82 VAL A N 1
ATOM 634 C CA . VAL A 1 82 ? 10.111 11.481 -8.237 1.00 96.62 82 VAL A CA 1
ATOM 635 C C . VAL A 1 82 ? 9.252 10.501 -9.029 1.00 96.62 82 VAL A C 1
ATOM 637 O O . VAL A 1 82 ? 9.180 10.597 -10.255 1.00 96.62 82 VAL A O 1
ATOM 640 N N . MET A 1 83 ? 8.533 9.598 -8.359 1.00 95.56 83 MET A N 1
ATOM 641 C CA . MET A 1 83 ? 7.624 8.674 -9.044 1.00 95.56 83 MET A CA 1
ATOM 642 C C . MET A 1 83 ? 6.531 9.427 -9.808 1.00 95.56 83 MET A C 1
ATOM 644 O O . MET A 1 83 ? 6.199 9.053 -10.930 1.00 95.56 83 MET A O 1
ATOM 648 N N . MET A 1 84 ? 6.035 10.540 -9.258 1.00 93.56 84 MET A N 1
ATOM 649 C CA . MET A 1 84 ? 5.022 11.393 -9.883 1.00 93.56 84 MET A CA 1
ATOM 650 C C . MET A 1 84 ? 5.460 12.065 -11.197 1.00 93.56 84 MET A C 1
ATOM 652 O O . MET A 1 84 ? 4.599 12.635 -11.877 1.00 93.56 84 MET A O 1
ATOM 656 N N . THR A 1 85 ? 6.745 11.993 -11.573 1.00 93.00 85 THR A N 1
ATOM 657 C CA . THR A 1 85 ? 7.237 12.373 -12.914 1.00 93.00 85 THR A CA 1
ATOM 658 C C . THR A 1 85 ? 6.751 11.422 -14.010 1.00 93.00 85 THR A C 1
ATOM 660 O O . THR A 1 85 ? 6.822 11.755 -15.191 1.00 93.00 85 THR A O 1
ATOM 663 N N . GLY A 1 86 ? 6.269 10.234 -13.632 1.00 91.56 86 GLY A N 1
ATOM 664 C CA . GLY A 1 86 ? 5.850 9.192 -14.561 1.00 91.56 86 GLY A CA 1
ATOM 665 C C . GLY A 1 86 ? 6.994 8.335 -15.096 1.00 91.56 86 GLY A C 1
ATOM 666 O O . GLY A 1 86 ? 6.724 7.430 -15.872 1.00 91.56 86 GLY A O 1
ATOM 667 N N . LYS A 1 87 ? 8.254 8.588 -14.708 1.00 93.44 87 LYS A N 1
ATOM 668 C CA . LYS A 1 87 ? 9.441 7.843 -15.184 1.00 93.44 87 LYS A CA 1
ATOM 669 C C . LYS A 1 87 ? 9.746 6.574 -14.377 1.00 93.44 87 LYS A C 1
ATOM 671 O O . LYS A 1 87 ? 10.471 5.705 -14.852 1.00 93.44 87 LYS A O 1
ATOM 676 N N . VAL A 1 88 ? 9.188 6.462 -13.171 1.00 95.00 88 VAL A N 1
ATOM 677 C CA . VAL A 1 88 ? 9.307 5.275 -12.312 1.00 95.00 88 VAL A CA 1
ATOM 678 C C . VAL A 1 88 ? 8.042 4.441 -12.465 1.00 95.00 88 VAL A C 1
ATOM 680 O O . VAL A 1 88 ? 6.940 4.939 -12.212 1.00 95.00 88 VAL A O 1
ATOM 683 N N . GLY A 1 89 ? 8.199 3.190 -12.894 1.00 93.25 89 GLY A N 1
ATOM 684 C CA . GLY A 1 89 ? 7.088 2.283 -13.162 1.00 93.25 89 GLY A CA 1
ATOM 685 C C . GLY A 1 89 ? 7.207 0.949 -12.434 1.00 93.25 89 GLY A C 1
ATOM 686 O O . GLY A 1 89 ? 8.314 0.470 -12.193 1.00 93.25 89 GLY A O 1
ATOM 687 N N . TRP A 1 90 ? 6.065 0.357 -12.099 1.0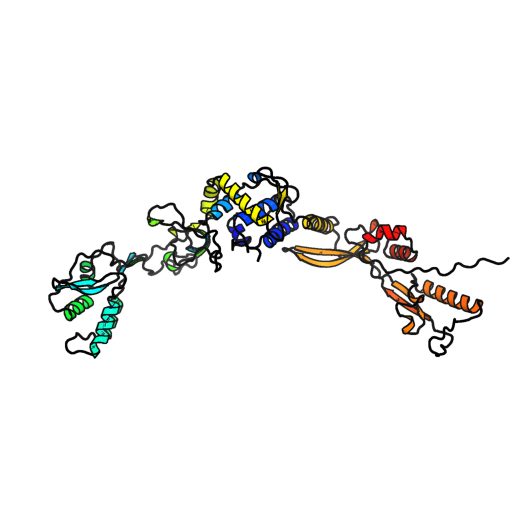0 93.31 90 TRP A N 1
ATOM 688 C CA . TRP A 1 90 ? 5.937 -0.998 -11.578 1.00 93.31 90 TRP A CA 1
ATOM 689 C C . TRP A 1 90 ? 5.582 -1.947 -12.715 1.00 93.31 90 TRP A C 1
ATOM 691 O O . TRP A 1 90 ? 4.627 -1.715 -13.467 1.00 93.31 90 TRP A O 1
ATOM 701 N N . GLY A 1 91 ? 6.325 -3.038 -12.830 1.00 91.81 91 GLY A N 1
ATOM 702 C CA . GLY A 1 91 ? 6.036 -4.055 -13.825 1.00 91.81 91 GLY A CA 1
ATOM 703 C C . GLY A 1 91 ? 7.101 -5.128 -13.875 1.00 91.81 91 GLY A C 1
ATOM 704 O O . GLY A 1 91 ? 8.048 -5.138 -13.092 1.00 91.81 91 GLY A O 1
ATOM 705 N N . GLU A 1 92 ? 6.897 -6.060 -14.789 1.00 91.44 92 GLU A N 1
ATOM 706 C CA . GLU A 1 92 ? 7.840 -7.134 -15.036 1.00 91.44 92 GLU A CA 1
ATOM 707 C C . GLU A 1 92 ? 8.861 -6.680 -16.080 1.00 91.44 92 GLU A C 1
ATOM 709 O O . GLU A 1 92 ? 8.505 -6.282 -17.191 1.00 91.44 92 GLU A O 1
ATOM 714 N N . VAL A 1 93 ? 10.132 -6.685 -15.688 1.00 91.69 93 VAL A N 1
ATOM 715 C CA . VAL A 1 93 ? 11.259 -6.212 -16.495 1.00 91.69 93 VAL A CA 1
ATOM 716 C C . VAL A 1 93 ? 12.371 -7.257 -16.490 1.00 91.69 93 VAL A C 1
ATOM 718 O O . VAL A 1 93 ? 12.467 -8.038 -15.542 1.00 91.69 93 VAL A O 1
ATOM 721 N N . PRO A 1 94 ? 13.228 -7.299 -17.522 1.00 91.06 94 PRO A N 1
ATOM 722 C CA . PRO A 1 94 ? 14.409 -8.150 -17.493 1.00 91.06 94 PRO A CA 1
ATOM 723 C C . PRO A 1 94 ? 15.292 -7.830 -16.282 1.00 91.06 94 PRO A C 1
ATOM 725 O O . PRO A 1 94 ? 15.517 -6.657 -15.980 1.00 91.06 94 PRO A O 1
ATOM 728 N N . THR A 1 95 ? 15.809 -8.855 -15.607 1.00 89.69 95 THR A N 1
ATOM 729 C CA . THR A 1 95 ? 16.641 -8.669 -14.412 1.00 89.69 95 THR A CA 1
ATOM 730 C C . THR A 1 95 ? 17.982 -8.020 -14.794 1.00 89.69 95 THR A C 1
ATOM 732 O O . THR A 1 95 ? 18.773 -8.640 -15.512 1.00 89.69 95 THR A O 1
ATOM 735 N N . PRO A 1 96 ? 18.270 -6.780 -14.344 1.00 80.31 96 PRO A N 1
ATOM 736 C CA . PRO A 1 96 ? 19.436 -6.022 -14.808 1.00 80.31 96 PRO A CA 1
ATOM 737 C C . PRO A 1 96 ? 20.767 -6.642 -14.361 1.00 80.31 96 PRO A C 1
ATOM 739 O O . PRO A 1 96 ? 21.763 -6.548 -15.077 1.00 80.31 96 PRO A O 1
ATOM 742 N N . SER A 1 97 ? 20.772 -7.321 -13.212 1.00 83.19 97 SER A N 1
ATOM 743 C CA . SER A 1 97 ? 21.954 -7.934 -12.603 1.00 83.19 97 SER A CA 1
ATOM 744 C C . SER A 1 97 ? 22.289 -9.332 -13.130 1.00 83.19 97 SER A C 1
ATOM 746 O O . SER A 1 97 ? 23.359 -9.850 -12.814 1.00 83.19 97 SER A O 1
ATOM 748 N N . THR A 1 98 ? 21.416 -9.970 -13.923 1.00 83.38 98 THR A N 1
ATOM 749 C CA . THR A 1 98 ? 21.680 -11.336 -14.391 1.00 83.38 98 THR A CA 1
ATOM 750 C C . THR A 1 98 ? 22.822 -11.330 -15.415 1.00 83.38 98 THR A C 1
ATOM 752 O O . THR A 1 98 ? 22.716 -10.662 -16.449 1.00 83.38 98 THR A O 1
ATOM 755 N N . PRO A 1 99 ? 23.911 -12.084 -15.187 1.00 84.50 99 PRO A N 1
ATOM 756 C CA . PRO A 1 99 ? 24.981 -12.210 -16.166 1.00 84.50 99 PRO A CA 1
ATOM 757 C C . PRO A 1 99 ? 24.534 -13.089 -17.343 1.00 84.50 99 PRO A C 1
ATOM 759 O O . PRO A 1 99 ? 23.651 -13.938 -17.210 1.00 84.50 99 PRO A O 1
ATOM 762 N N . SER A 1 100 ? 25.139 -12.909 -18.518 1.00 84.06 100 SER A N 1
ATOM 763 C CA . SER A 1 100 ? 25.035 -13.915 -19.579 1.00 84.06 100 SER A CA 1
ATOM 764 C C . SER A 1 100 ? 26.271 -14.807 -19.571 1.00 84.06 100 SER A C 1
ATOM 766 O O . SER A 1 100 ? 27.349 -14.389 -19.145 1.00 84.06 100 SER A O 1
ATOM 768 N N . CYS A 1 101 ? 26.092 -16.073 -19.951 1.00 84.62 101 CYS A N 1
ATOM 769 C CA . CYS A 1 101 ? 27.149 -17.073 -19.841 1.00 84.62 101 CYS A CA 1
ATOM 770 C C . CYS A 1 101 ? 28.316 -16.826 -20.805 1.00 84.62 101 CYS A C 1
ATOM 772 O O . CYS A 1 101 ? 29.363 -17.461 -20.664 1.00 84.62 101 CYS A O 1
ATOM 774 N N . GLY A 1 102 ? 28.133 -15.933 -21.785 1.00 80.00 102 GLY A N 1
ATOM 775 C CA . GLY A 1 102 ? 29.109 -15.589 -22.815 1.00 80.00 102 GLY A CA 1
ATOM 776 C C . GLY A 1 102 ? 29.362 -16.718 -23.814 1.00 80.00 102 GLY A C 1
ATOM 777 O O . GLY A 1 102 ? 30.108 -16.533 -24.771 1.00 80.00 102 GLY A O 1
ATOM 778 N N . HIS A 1 103 ? 28.762 -17.890 -23.601 1.00 80.88 103 HIS A N 1
ATOM 779 C CA . HIS A 1 103 ? 28.957 -19.077 -24.416 1.00 80.88 103 HIS A CA 1
ATOM 780 C C . HIS A 1 103 ? 27.957 -19.100 -25.566 1.00 80.88 103 HIS A C 1
ATOM 782 O O . HIS A 1 103 ? 26.756 -18.915 -25.361 1.00 80.88 103 HIS A O 1
ATOM 788 N N . ASP A 1 104 ? 28.474 -19.310 -26.775 1.00 70.69 104 ASP A N 1
ATOM 789 C CA . ASP A 1 104 ? 27.723 -19.280 -28.031 1.00 70.69 104 ASP A CA 1
ATOM 790 C C . ASP A 1 104 ? 26.891 -17.999 -28.249 1.00 70.69 104 ASP A C 1
ATOM 792 O O . ASP A 1 104 ? 25.919 -17.997 -29.008 1.00 70.69 104 ASP A O 1
ATOM 796 N N . GLU A 1 105 ? 27.288 -16.884 -27.626 1.00 72.44 105 GLU A N 1
ATOM 797 C CA . GLU A 1 105 ? 26.705 -15.549 -27.824 1.00 72.44 105 GLU A CA 1
ATOM 798 C C . GLU A 1 105 ? 27.276 -14.887 -29.083 1.00 72.44 105 GLU A C 1
ATOM 800 O O . GLU A 1 105 ? 27.850 -13.797 -29.052 1.00 72.44 105 GLU A O 1
ATOM 805 N N . VAL A 1 106 ? 27.144 -15.553 -30.227 1.00 70.94 106 VAL A N 1
ATOM 806 C CA . VAL A 1 106 ? 27.669 -15.024 -31.485 1.00 70.94 106 VAL A CA 1
ATOM 807 C C . VAL A 1 106 ? 26.690 -14.009 -32.058 1.00 70.94 106 VAL A C 1
ATOM 809 O O . VAL A 1 106 ? 25.485 -14.251 -32.135 1.00 70.94 106 VAL A O 1
ATOM 812 N N . THR A 1 107 ? 27.201 -12.848 -32.460 1.00 64.31 107 THR A N 1
ATOM 813 C CA . THR A 1 107 ? 26.405 -11.844 -33.165 1.00 64.31 107 THR A CA 1
ATOM 814 C C . THR A 1 107 ? 25.906 -12.425 -34.486 1.00 64.31 107 THR A C 1
ATOM 816 O O . THR A 1 107 ? 26.675 -12.701 -35.405 1.00 64.31 107 THR A O 1
ATOM 819 N N . ALA A 1 108 ? 24.597 -12.612 -34.554 1.00 65.44 108 ALA A N 1
ATOM 820 C CA . ALA A 1 108 ? 23.838 -13.029 -35.710 1.00 65.44 108 ALA A CA 1
ATOM 821 C C . ALA A 1 108 ? 23.190 -11.813 -36.366 1.00 65.44 108 ALA A C 1
ATOM 823 O O . ALA A 1 108 ? 22.442 -11.053 -35.739 1.00 65.44 108 ALA A O 1
ATOM 824 N N . TYR A 1 109 ? 23.416 -11.667 -37.661 1.00 66.06 109 TYR A N 1
ATOM 825 C CA . TYR A 1 109 ? 22.692 -10.691 -38.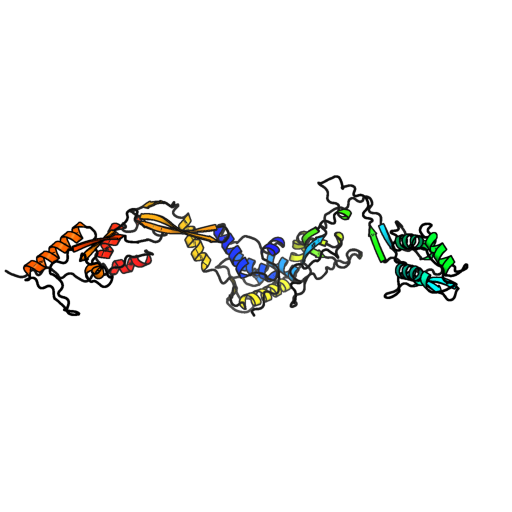459 1.00 66.06 109 TYR A CA 1
ATOM 826 C C . TYR A 1 109 ? 21.516 -11.384 -39.131 1.00 66.06 109 TYR A C 1
ATOM 828 O O . TYR A 1 109 ? 21.682 -12.418 -39.776 1.00 66.06 109 TYR A O 1
ATOM 836 N N . THR A 1 110 ? 20.321 -10.820 -38.957 1.00 66.69 110 THR A N 1
ATOM 837 C CA . THR A 1 110 ? 19.155 -11.225 -39.747 1.00 66.69 110 THR A CA 1
ATOM 838 C C . THR A 1 110 ? 19.072 -10.336 -40.974 1.00 66.69 110 THR A C 1
ATOM 840 O O . THR A 1 110 ? 18.868 -9.121 -40.874 1.00 66.69 110 THR A O 1
ATOM 843 N N . HIS A 1 111 ? 19.267 -10.957 -42.131 1.00 70.31 111 HIS A N 1
ATOM 844 C CA . HIS A 1 111 ? 19.178 -10.296 -43.422 1.00 70.31 111 HIS A CA 1
ATOM 845 C C . HIS A 1 111 ? 17.763 -10.438 -43.981 1.00 70.31 111 HIS A C 1
ATOM 847 O O . HIS A 1 111 ? 17.195 -11.527 -43.971 1.00 70.31 111 HIS A O 1
ATOM 853 N N . ALA A 1 112 ? 17.195 -9.341 -44.476 1.00 72.12 112 ALA A N 1
ATOM 854 C CA . ALA A 1 112 ? 15.988 -9.372 -45.287 1.00 72.12 112 ALA A CA 1
ATOM 855 C C . ALA A 1 112 ? 16.388 -9.224 -46.757 1.00 72.12 112 ALA A C 1
ATOM 857 O O . ALA A 1 112 ? 16.850 -8.164 -47.186 1.00 72.12 112 ALA A O 1
ATOM 858 N N . ILE A 1 113 ? 16.238 -10.297 -47.533 1.00 76.81 113 ILE A N 1
ATOM 859 C CA . ILE A 1 113 ? 16.447 -10.237 -48.980 1.00 76.81 113 ILE A CA 1
ATOM 860 C C . ILE A 1 113 ? 15.138 -9.776 -49.625 1.00 76.81 113 ILE A C 1
ATOM 862 O O . ILE A 1 113 ? 14.081 -10.384 -49.425 1.00 76.81 113 ILE A O 1
ATOM 866 N N . GLY A 1 114 ? 15.215 -8.652 -50.337 1.00 78.12 114 GLY A N 1
ATOM 867 C CA . GLY A 1 114 ? 14.084 -8.061 -51.044 1.00 78.12 114 GLY A CA 1
ATOM 868 C C . GLY A 1 114 ? 13.629 -8.888 -52.247 1.00 78.12 114 GLY A C 1
ATOM 869 O O . GLY A 1 114 ? 14.203 -9.928 -52.563 1.00 78.12 114 GLY A O 1
ATOM 870 N N . TYR A 1 115 ? 12.599 -8.413 -52.937 1.00 83.88 115 TYR A N 1
ATOM 871 C CA . TYR A 1 115 ? 12.141 -9.011 -54.191 1.00 83.88 115 TYR A CA 1
ATOM 872 C C . TYR A 1 115 ? 13.202 -8.825 -55.293 1.00 83.88 115 TYR A C 1
ATOM 874 O O . TYR A 1 115 ? 13.602 -7.677 -55.537 1.00 83.88 115 TYR A O 1
ATOM 882 N N . PRO A 1 116 ? 13.668 -9.892 -55.965 1.00 84.31 116 PRO A N 1
ATOM 883 C CA . PRO A 1 116 ? 14.642 -9.767 -57.043 1.00 84.31 116 PRO A CA 1
ATOM 884 C C . PRO A 1 116 ? 13.998 -9.202 -58.320 1.00 84.31 116 PRO A C 1
ATOM 886 O O . PRO A 1 116 ? 12.889 -9.569 -58.698 1.00 84.31 116 PRO A O 1
ATOM 889 N N . THR A 1 117 ? 14.695 -8.303 -59.008 1.00 83.00 117 THR A N 1
ATOM 890 C CA . THR A 1 117 ? 14.267 -7.712 -60.286 1.00 83.00 117 THR A CA 1
ATOM 891 C C . THR A 1 117 ? 15.486 -7.376 -61.136 1.00 83.00 117 THR A C 1
ATOM 893 O O . THR A 1 117 ? 16.588 -7.237 -60.612 1.00 83.00 117 THR A O 1
ATOM 896 N N . ILE A 1 118 ? 15.288 -7.189 -62.439 1.00 82.56 118 ILE A N 1
ATOM 897 C CA . ILE A 1 118 ? 16.320 -6.657 -63.334 1.00 82.56 118 ILE A CA 1
ATOM 898 C C . ILE A 1 118 ? 16.214 -5.122 -63.375 1.00 82.56 118 ILE A C 1
ATOM 900 O O . ILE A 1 118 ? 15.101 -4.587 -63.386 1.00 82.56 118 ILE A O 1
ATOM 904 N N . ASN A 1 119 ? 17.345 -4.412 -63.349 1.00 81.44 119 ASN A N 1
ATOM 905 C CA . ASN A 1 119 ? 17.411 -2.960 -63.569 1.00 81.44 119 ASN A CA 1
ATOM 906 C C . ASN A 1 119 ? 17.647 -2.604 -65.057 1.00 81.44 119 ASN A C 1
ATOM 908 O O . ASN A 1 119 ? 17.736 -3.480 -65.912 1.00 81.44 119 ASN A O 1
ATOM 912 N N . SER A 1 120 ? 17.769 -1.315 -65.389 1.00 82.25 120 SER A N 1
ATOM 913 C CA . SER A 1 120 ? 18.033 -0.866 -66.770 1.00 82.25 120 SER A CA 1
ATOM 914 C C . SER A 1 120 ? 19.339 -1.406 -67.362 1.00 82.25 120 SER A C 1
ATOM 916 O O . SER A 1 120 ? 19.436 -1.571 -68.574 1.00 82.25 120 SER A O 1
ATOM 918 N N . ASP A 1 121 ? 20.315 -1.731 -66.515 1.00 82.56 121 ASP A N 1
ATOM 919 C CA . ASP A 1 121 ? 21.644 -2.210 -66.910 1.00 82.56 121 ASP A CA 1
ATOM 920 C C . ASP A 1 121 ? 21.701 -3.740 -67.018 1.00 82.56 121 ASP A C 1
ATOM 922 O O . ASP A 1 121 ? 22.775 -4.340 -67.048 1.00 82.56 121 ASP A O 1
ATOM 926 N N . SER A 1 122 ? 20.536 -4.393 -67.056 1.00 80.88 122 SER A N 1
ATOM 927 C CA . SER A 1 122 ? 20.401 -5.850 -67.051 1.00 80.88 122 SER A CA 1
ATOM 928 C C . SER A 1 122 ? 21.000 -6.526 -65.814 1.00 80.88 122 SER A C 1
ATOM 930 O O . SER A 1 122 ? 21.333 -7.701 -65.868 1.00 80.88 122 SER A O 1
ATOM 932 N N . GLN A 1 123 ? 21.140 -5.823 -64.690 1.00 82.81 123 GLN A N 1
ATOM 933 C CA . GLN A 1 123 ? 21.665 -6.378 -63.443 1.00 82.81 123 GLN A CA 1
ATOM 934 C C . GLN A 1 123 ? 20.542 -6.848 -62.516 1.00 82.81 123 GLN A C 1
ATOM 936 O O . GLN A 1 123 ? 19.503 -6.192 -62.410 1.00 82.81 123 GLN A O 1
ATOM 941 N N . ILE A 1 124 ? 20.770 -7.949 -61.791 1.00 81.56 124 ILE A N 1
ATOM 942 C CA . ILE A 1 124 ? 19.861 -8.382 -60.721 1.00 81.56 124 ILE A CA 1
ATOM 943 C C . ILE A 1 124 ? 20.051 -7.444 -59.530 1.00 81.56 124 ILE A C 1
ATOM 945 O O . ILE A 1 124 ? 21.144 -7.360 -58.965 1.00 81.56 124 ILE A O 1
ATOM 949 N N . ILE A 1 125 ? 18.971 -6.779 -59.133 1.00 81.69 125 ILE A N 1
ATOM 950 C CA . ILE A 1 125 ? 18.883 -5.953 -57.930 1.00 81.69 125 ILE A CA 1
ATOM 951 C C . ILE A 1 125 ? 17.758 -6.467 -57.025 1.00 81.69 125 ILE A C 1
ATOM 953 O O . ILE A 1 125 ? 16.817 -7.118 -57.480 1.00 81.69 125 ILE A O 1
ATOM 957 N N . PHE A 1 126 ? 17.824 -6.140 -55.735 1.00 80.38 126 PHE A N 1
ATOM 958 C CA . PHE A 1 126 ? 16.802 -6.512 -54.757 1.00 80.38 126 PHE A CA 1
ATOM 959 C C . PHE A 1 126 ? 16.058 -5.264 -54.287 1.00 80.38 126 PHE A C 1
ATOM 961 O O . PHE A 1 126 ? 16.655 -4.358 -53.706 1.00 80.38 126 PHE A O 1
ATOM 968 N N . LYS A 1 127 ? 14.746 -5.211 -54.531 1.00 77.38 127 LYS A N 1
ATOM 969 C CA . LYS A 1 127 ? 13.897 -4.107 -54.069 1.00 77.38 127 LYS A CA 1
ATOM 970 C C . LYS A 1 127 ? 13.643 -4.243 -52.567 1.00 77.38 127 LYS A C 1
ATOM 972 O O . LYS A 1 127 ? 13.018 -5.211 -52.137 1.00 77.38 127 LYS A O 1
ATOM 977 N N . THR A 1 128 ? 14.105 -3.263 -51.790 1.00 65.88 128 THR A N 1
ATOM 978 C CA . THR A 1 128 ? 13.855 -3.137 -50.347 1.00 65.88 128 THR A CA 1
ATOM 979 C C . THR A 1 128 ? 13.024 -1.883 -50.059 1.00 65.88 128 THR A C 1
ATOM 981 O O . THR A 1 128 ? 13.287 -0.812 -50.600 1.00 65.88 128 THR A O 1
ATOM 984 N N . GLY A 1 129 ? 11.986 -2.001 -49.227 1.00 61.72 129 GLY A N 1
ATOM 985 C CA . GLY A 1 129 ? 11.147 -0.872 -48.816 1.00 61.72 129 GLY A CA 1
ATOM 986 C C . GLY A 1 129 ? 9.910 -1.291 -48.018 1.00 61.72 129 GLY A C 1
ATOM 987 O O . GLY A 1 129 ? 9.511 -2.457 -48.021 1.00 61.72 129 GLY A O 1
ATOM 988 N N . TYR A 1 130 ? 9.280 -0.336 -47.329 1.00 49.22 130 TYR A N 1
ATOM 989 C CA . TYR A 1 130 ? 7.970 -0.550 -46.705 1.00 49.22 130 TYR A CA 1
ATOM 990 C C . TYR A 1 130 ? 6.932 -0.802 -47.810 1.00 49.22 130 TYR A C 1
ATOM 992 O O . TYR A 1 130 ? 6.575 0.113 -48.543 1.00 49.22 130 TYR A O 1
ATOM 1000 N N . GLY A 1 131 ? 6.489 -2.055 -47.956 1.00 55.56 131 GLY A N 1
ATOM 1001 C CA . GLY A 1 131 ? 5.516 -2.477 -48.974 1.00 55.56 131 GLY A CA 1
ATOM 1002 C C . GLY A 1 131 ? 6.096 -3.252 -50.163 1.00 55.56 131 GLY A C 1
ATOM 1003 O O . GLY A 1 131 ? 5.328 -3.713 -51.000 1.00 55.56 131 GLY A O 1
ATOM 1004 N N . SER A 1 132 ? 7.419 -3.448 -50.248 1.00 60.53 132 SER A N 1
ATOM 1005 C CA . SER A 1 132 ? 7.997 -4.349 -51.255 1.00 60.53 132 SER A CA 1
ATOM 1006 C C . SER A 1 132 ? 7.805 -5.811 -50.846 1.00 60.53 132 SER A C 1
ATOM 1008 O O . SER A 1 132 ? 8.095 -6.171 -49.702 1.00 60.53 132 SER A O 1
ATOM 1010 N N . SER A 1 133 ? 7.378 -6.658 -51.786 1.00 69.50 133 SER A N 1
ATOM 1011 C CA . SER A 1 133 ? 7.341 -8.114 -51.617 1.00 69.50 133 SER A CA 1
ATOM 1012 C C . SER A 1 133 ? 8.704 -8.659 -51.178 1.00 69.50 133 SER A C 1
ATOM 1014 O O . SER A 1 133 ? 9.755 -8.066 -51.425 1.00 69.50 133 SER A O 1
ATOM 1016 N N . THR A 1 134 ? 8.698 -9.789 -50.486 1.00 81.31 134 THR A N 1
ATOM 1017 C CA . THR A 1 134 ? 9.918 -10.409 -49.970 1.00 81.31 134 THR A CA 1
ATOM 1018 C C . THR A 1 134 ? 10.478 -11.442 -50.948 1.00 81.31 134 THR A C 1
ATOM 1020 O O . THR A 1 134 ? 9.744 -11.914 -51.814 1.00 81.31 134 THR A O 1
ATOM 1023 N N . LEU A 1 135 ? 11.746 -11.855 -50.801 1.00 81.94 135 LEU A N 1
ATOM 1024 C CA . LEU A 1 135 ? 12.274 -12.995 -51.567 1.00 81.94 135 LEU A CA 1
ATOM 1025 C C . LEU A 1 135 ? 11.413 -14.259 -51.384 1.00 81.94 135 LEU A C 1
ATOM 1027 O O . LEU A 1 135 ? 11.201 -14.984 -52.346 1.00 81.94 135 LEU A O 1
ATOM 1031 N N . ARG A 1 136 ? 10.868 -14.501 -50.184 1.00 83.50 136 ARG A N 1
ATOM 1032 C CA . ARG A 1 136 ? 9.936 -15.611 -49.946 1.00 83.50 136 ARG A CA 1
ATOM 1033 C C . ARG A 1 136 ? 8.681 -15.479 -50.801 1.00 83.50 136 ARG A C 1
ATOM 1035 O O . ARG A 1 136 ? 8.355 -16.419 -51.501 1.00 83.50 136 ARG A O 1
ATOM 1042 N N . ALA A 1 137 ? 8.040 -14.311 -50.798 1.00 83.31 137 ALA A N 1
ATOM 1043 C CA . ALA A 1 137 ? 6.862 -14.080 -51.632 1.00 83.31 137 ALA A CA 1
ATOM 1044 C C . ALA A 1 137 ? 7.176 -14.233 -53.131 1.00 83.31 137 ALA A C 1
ATOM 1046 O O . ALA A 1 137 ? 6.336 -14.701 -53.889 1.00 83.31 137 ALA A O 1
ATOM 1047 N N . TRP A 1 138 ? 8.389 -13.868 -53.564 1.00 85.56 138 TRP A N 1
ATOM 1048 C CA . TRP A 1 138 ? 8.837 -14.124 -54.933 1.00 85.56 138 TRP A CA 1
ATOM 1049 C C . TRP A 1 138 ? 9.004 -15.618 -55.224 1.00 85.56 138 TRP A C 1
ATOM 1051 O O . TRP A 1 138 ? 8.515 -16.077 -56.248 1.00 85.56 138 TRP A O 1
ATOM 1061 N N . LEU A 1 139 ? 9.655 -16.373 -54.331 1.00 84.94 139 LEU A N 1
ATOM 1062 C CA . LEU A 1 139 ? 9.811 -17.826 -54.462 1.00 84.94 139 LEU A CA 1
ATOM 1063 C C . LEU A 1 139 ? 8.450 -18.533 -54.484 1.00 84.94 139 LEU A C 1
ATOM 1065 O O . LEU A 1 139 ? 8.233 -19.382 -55.339 1.00 84.94 139 LEU A O 1
ATOM 1069 N N . ASP A 1 140 ? 7.530 -18.148 -53.595 1.00 84.56 140 ASP A N 1
ATOM 1070 C CA . ASP A 1 140 ? 6.153 -18.656 -53.559 1.00 84.56 140 ASP A CA 1
ATOM 1071 C C . ASP A 1 140 ? 5.450 -18.390 -54.904 1.00 84.56 140 ASP A C 1
ATOM 1073 O O . ASP A 1 140 ? 4.896 -19.307 -55.503 1.00 84.56 140 ASP A O 1
ATOM 1077 N N . ALA A 1 141 ? 5.589 -17.179 -55.458 1.00 82.62 141 ALA A N 1
ATOM 1078 C CA . ALA A 1 141 ? 5.042 -16.849 -56.773 1.00 82.62 141 ALA A CA 1
ATOM 1079 C C . ALA A 1 141 ? 5.693 -17.639 -57.926 1.00 82.62 141 ALA A C 1
ATOM 1081 O O . ALA A 1 141 ? 5.009 -17.961 -58.891 1.00 82.62 141 ALA A O 1
ATOM 1082 N N . GLN A 1 142 ? 6.993 -17.958 -57.860 1.00 81.38 142 GLN A N 1
ATOM 1083 C CA . GLN A 1 142 ? 7.644 -18.809 -58.869 1.00 81.38 142 GLN A CA 1
ATOM 1084 C C . GLN A 1 142 ? 7.151 -20.261 -58.799 1.00 81.38 142 GLN A C 1
ATOM 1086 O O . GLN A 1 142 ? 6.996 -20.898 -59.839 1.00 81.38 142 GLN A O 1
ATOM 1091 N N . LEU A 1 143 ? 6.871 -20.769 -57.595 1.00 82.50 143 LEU A N 1
ATOM 1092 C CA . LEU A 1 143 ? 6.296 -22.100 -57.406 1.00 82.50 143 LEU A CA 1
ATOM 1093 C C . LEU A 1 143 ? 4.860 -22.161 -57.949 1.00 82.50 143 LEU A C 1
ATOM 1095 O O . LEU A 1 143 ? 4.508 -23.086 -58.676 1.00 82.50 143 LEU A O 1
ATOM 1099 N N . GLU A 1 144 ? 4.046 -21.144 -57.651 1.00 79.19 144 GLU A N 1
ATOM 1100 C CA . GLU A 1 144 ? 2.661 -21.037 -58.128 1.00 79.19 144 GLU A CA 1
ATOM 1101 C C . GLU A 1 144 ? 2.576 -20.837 -59.652 1.00 79.19 144 GLU A C 1
ATOM 1103 O O . GLU A 1 144 ? 1.734 -21.448 -60.316 1.00 79.19 144 GLU A O 1
ATOM 1108 N N . ALA A 1 145 ? 3.465 -20.019 -60.226 1.00 68.06 145 ALA A N 1
ATOM 1109 C CA . ALA A 1 145 ? 3.501 -19.727 -61.660 1.00 68.06 145 ALA A CA 1
ATOM 1110 C C . ALA A 1 145 ? 3.941 -20.926 -62.520 1.00 68.06 145 ALA A C 1
ATOM 1112 O O . ALA A 1 145 ? 3.575 -21.005 -63.696 1.00 68.06 145 ALA A O 1
ATOM 1113 N N . GLY A 1 146 ? 4.632 -21.905 -61.920 1.00 54.00 146 GLY A N 1
ATOM 1114 C CA . GLY A 1 146 ? 5.000 -23.184 -62.538 1.00 54.00 146 GLY A CA 1
ATOM 1115 C C . GLY A 1 146 ? 3.821 -24.038 -63.028 1.00 54.00 146 GLY A C 1
ATOM 1116 O O . GLY A 1 146 ? 4.049 -25.068 -63.655 1.00 54.00 146 GLY A O 1
ATOM 1117 N N . ASN A 1 147 ? 2.576 -23.605 -62.799 1.00 49.50 147 ASN A N 1
ATOM 1118 C CA . ASN A 1 147 ? 1.365 -24.307 -63.217 1.00 49.50 147 ASN A CA 1
ATOM 1119 C C . ASN A 1 147 ? 0.589 -23.659 -64.382 1.00 49.50 147 ASN A C 1
ATOM 1121 O O . ASN A 1 147 ? -0.456 -24.201 -64.741 1.00 49.50 147 ASN A O 1
ATOM 1125 N N . VAL A 1 148 ? 1.015 -22.518 -64.960 1.00 46.44 148 VAL A N 1
ATOM 1126 C CA . VAL A 1 148 ? 0.095 -21.747 -65.837 1.00 46.44 148 VAL A CA 1
ATOM 1127 C C . VAL A 1 148 ? 0.661 -21.244 -67.180 1.00 46.44 148 VAL A C 1
ATOM 1129 O O . VAL A 1 148 ? -0.137 -21.043 -68.095 1.00 46.44 148 VAL A O 1
ATOM 1132 N N . HIS A 1 149 ? 1.979 -21.098 -67.397 1.00 43.50 149 HIS A N 1
ATOM 1133 C CA . HIS A 1 149 ? 2.486 -20.530 -68.668 1.00 43.50 149 HIS A CA 1
ATOM 1134 C C . HIS A 1 149 ? 3.770 -21.177 -69.230 1.00 43.50 149 HIS A C 1
ATOM 1136 O O . HIS A 1 149 ? 4.774 -21.321 -68.533 1.00 43.50 149 HIS A O 1
ATOM 1142 N N . GLU A 1 150 ? 3.751 -21.512 -70.530 1.00 41.47 150 GLU A N 1
ATOM 1143 C CA . GLU A 1 150 ? 4.918 -21.967 -71.303 1.00 41.47 150 GLU A CA 1
ATOM 1144 C C . GLU A 1 150 ? 6.037 -20.911 -71.298 1.00 41.47 150 GLU A C 1
ATOM 1146 O O . GLU A 1 150 ? 5.816 -19.746 -71.625 1.00 41.47 150 GLU A O 1
ATOM 1151 N N . GLY A 1 151 ? 7.256 -21.331 -70.946 1.00 55.25 151 GLY A N 1
ATOM 1152 C CA . GLY A 1 151 ? 8.464 -20.498 -70.999 1.00 55.25 151 GLY A CA 1
ATOM 1153 C C . GLY A 1 151 ? 8.937 -19.923 -69.660 1.00 55.25 151 GLY A C 1
ATOM 1154 O O . GLY A 1 151 ? 10.000 -19.305 -69.623 1.00 55.25 151 GLY A O 1
ATOM 1155 N N . GLN A 1 152 ? 8.211 -20.144 -68.558 1.00 60.34 152 GLN A N 1
ATOM 1156 C CA . GLN A 1 152 ? 8.694 -19.815 -67.214 1.00 60.34 152 GLN A CA 1
ATOM 1157 C C . GLN A 1 152 ? 9.451 -20.980 -66.573 1.00 60.34 152 GLN A C 1
ATOM 1159 O O . GLN A 1 152 ? 9.234 -22.156 -66.863 1.00 60.34 152 GLN A O 1
ATOM 1164 N N . ILE A 1 153 ? 10.401 -20.632 -65.711 1.00 63.53 153 ILE A N 1
ATOM 1165 C CA . ILE A 1 153 ? 11.307 -21.589 -65.090 1.00 63.53 153 ILE A CA 1
ATOM 1166 C C . ILE A 1 153 ? 10.599 -22.243 -63.919 1.00 63.53 153 ILE A C 1
ATOM 1168 O O . ILE A 1 153 ? 10.380 -21.613 -62.891 1.00 63.53 153 ILE A O 1
ATOM 1172 N N . ILE A 1 154 ? 10.276 -23.521 -64.089 1.00 70.62 154 ILE A N 1
ATOM 1173 C CA . ILE A 1 154 ? 9.705 -24.354 -63.037 1.00 70.62 154 ILE A CA 1
ATOM 1174 C C . ILE A 1 154 ? 10.790 -24.573 -61.977 1.00 70.62 154 ILE A C 1
ATOM 1176 O O . ILE A 1 154 ? 11.874 -25.083 -62.287 1.00 70.62 154 ILE A O 1
ATOM 1180 N N . ILE A 1 155 ? 10.503 -24.149 -60.747 1.00 78.19 155 ILE A N 1
ATOM 1181 C CA . ILE A 1 155 ? 11.227 -24.585 -59.551 1.00 78.19 155 ILE A CA 1
ATOM 1182 C C . ILE A 1 155 ? 10.483 -25.778 -58.959 1.00 78.19 155 ILE A C 1
ATOM 1184 O O . ILE A 1 155 ? 9.254 -25.759 -58.908 1.00 78.19 155 ILE A O 1
ATOM 1188 N N . SER A 1 156 ? 11.196 -26.825 -58.546 1.00 82.12 156 SER A N 1
ATOM 1189 C CA . SER A 1 156 ? 10.539 -27.945 -57.862 1.00 82.12 156 SER A CA 1
ATOM 1190 C C . SER A 1 156 ? 10.130 -27.565 -56.433 1.00 82.12 156 SER A C 1
ATOM 1192 O O . SER A 1 156 ? 10.681 -26.631 -55.843 1.00 82.12 156 SER A O 1
ATOM 1194 N N . ASP A 1 157 ? 9.198 -28.317 -55.842 1.00 81.69 157 ASP A N 1
ATOM 1195 C CA . ASP A 1 157 ? 8.828 -28.171 -54.427 1.00 81.69 157 ASP A CA 1
ATOM 1196 C C . ASP A 1 157 ? 10.044 -28.344 -53.495 1.00 81.69 157 ASP A C 1
ATOM 1198 O O . ASP A 1 157 ? 10.167 -27.659 -52.477 1.00 81.69 157 ASP A O 1
ATOM 1202 N N . GLU A 1 158 ? 10.961 -29.259 -53.819 1.00 82.94 158 GLU A N 1
ATOM 1203 C CA . GLU A 1 158 ? 12.198 -29.488 -53.066 1.00 82.94 158 GLU A CA 1
ATOM 1204 C C . GLU A 1 158 ? 13.164 -28.305 -53.181 1.00 82.94 158 GLU A C 1
ATOM 1206 O O . GLU A 1 158 ? 13.712 -27.865 -52.166 1.00 82.94 158 GLU A O 1
ATOM 1211 N N . GLU A 1 159 ? 13.348 -27.763 -54.389 1.00 80.19 159 GLU A N 1
ATOM 1212 C CA . GLU A 1 159 ? 14.170 -26.572 -54.628 1.00 80.19 159 GLU A CA 1
ATOM 1213 C C . GLU A 1 159 ? 13.584 -25.350 -53.909 1.00 80.19 159 GLU A C 1
ATOM 1215 O O . GLU A 1 159 ? 14.312 -24.616 -53.235 1.00 80.19 159 GLU A O 1
ATOM 1220 N N . HIS A 1 160 ? 12.262 -25.162 -53.971 1.00 84.06 160 HIS A N 1
ATOM 1221 C CA . HIS A 1 160 ? 11.554 -24.108 -53.243 1.00 84.06 160 HIS A CA 1
ATOM 1222 C C . HIS A 1 160 ? 11.763 -24.234 -51.732 1.00 84.06 160 HIS A C 1
ATOM 1224 O O . HIS A 1 160 ? 12.224 -23.280 -51.101 1.00 84.06 160 HIS A O 1
ATOM 1230 N N . LYS A 1 161 ? 11.533 -25.417 -51.147 1.00 81.25 161 LYS A N 1
ATOM 1231 C CA . LYS A 1 161 ? 11.760 -25.667 -49.711 1.00 81.25 161 LYS A CA 1
ATOM 1232 C C . LYS A 1 161 ? 13.207 -25.386 -49.304 1.00 81.25 161 LYS A C 1
ATOM 1234 O O . LYS A 1 161 ? 13.436 -24.735 -48.279 1.00 81.25 161 LYS A O 1
ATOM 1239 N N . ALA A 1 162 ? 14.176 -25.833 -50.103 1.00 81.00 162 ALA A N 1
ATOM 1240 C CA . ALA A 1 162 ? 15.596 -25.607 -49.846 1.00 81.00 162 ALA A CA 1
ATOM 1241 C C . ALA A 1 162 ? 15.964 -24.113 -49.884 1.00 81.00 162 ALA A C 1
ATOM 1243 O O . ALA A 1 162 ? 16.741 -23.647 -49.051 1.00 81.00 162 ALA A O 1
ATOM 1244 N N . LEU A 1 163 ? 15.385 -23.340 -50.806 1.00 80.06 163 LEU A N 1
ATOM 1245 C CA . LEU A 1 163 ? 15.655 -21.907 -50.957 1.00 80.06 163 LEU A CA 1
ATOM 1246 C C . LEU A 1 163 ? 14.902 -21.044 -49.938 1.00 80.06 163 LEU A C 1
ATOM 1248 O O . LEU A 1 163 ? 15.467 -20.085 -49.408 1.00 80.06 163 LEU A O 1
ATOM 1252 N N . VAL A 1 164 ? 13.667 -21.404 -49.584 1.00 77.44 164 VAL A N 1
ATOM 1253 C CA . VAL A 1 164 ? 12.906 -20.740 -48.515 1.00 77.44 164 VAL A CA 1
ATOM 1254 C C . VAL A 1 164 ? 13.582 -20.936 -47.159 1.00 77.44 164 VAL A C 1
ATOM 1256 O O . VAL A 1 164 ? 13.611 -20.002 -46.357 1.00 77.44 164 VAL A O 1
ATOM 1259 N N . ALA A 1 165 ? 14.217 -22.083 -46.905 1.00 69.69 165 ALA A N 1
ATOM 1260 C CA . ALA A 1 165 ? 15.030 -22.273 -45.701 1.00 69.69 165 ALA A CA 1
ATOM 1261 C C . ALA A 1 165 ? 16.209 -21.276 -45.607 1.00 69.69 165 ALA A C 1
ATOM 1263 O O . ALA A 1 165 ? 16.659 -20.947 -44.509 1.00 69.69 165 ALA A O 1
ATOM 1264 N N . LYS A 1 166 ? 16.669 -20.733 -46.743 1.00 67.81 166 LYS A N 1
ATOM 1265 C CA . LYS A 1 166 ? 17.759 -19.746 -46.842 1.00 67.81 166 LYS A CA 1
ATOM 1266 C C . LYS A 1 166 ? 17.282 -18.284 -46.803 1.00 67.81 166 LYS A C 1
ATOM 1268 O O . LYS A 1 166 ? 18.111 -17.379 -46.809 1.00 67.81 166 LYS A O 1
ATOM 1273 N N . TYR A 1 167 ? 15.970 -18.034 -46.733 1.00 60.78 167 TYR A N 1
ATOM 1274 C CA . TYR A 1 167 ? 15.340 -16.704 -46.810 1.00 60.78 167 TYR A CA 1
ATOM 1275 C C . TYR A 1 167 ? 15.640 -15.772 -45.617 1.00 60.78 167 TYR A C 1
ATOM 1277 O O . TYR A 1 167 ? 15.579 -14.551 -45.754 1.00 60.78 167 TYR A O 1
ATOM 1285 N N . CYS A 1 168 ? 15.988 -16.319 -44.449 1.00 55.88 168 CYS A N 1
ATOM 1286 C CA . CYS A 1 168 ? 16.396 -15.536 -43.277 1.00 55.88 168 CYS A CA 1
ATOM 1287 C C . CYS A 1 168 ? 17.682 -16.123 -42.678 1.00 55.88 168 CYS A C 1
ATOM 1289 O O . CYS A 1 168 ? 17.652 -16.735 -41.607 1.00 55.88 168 CYS A O 1
ATOM 1291 N N . PRO A 1 169 ? 18.815 -16.002 -43.385 1.00 57.09 169 PRO A N 1
ATOM 1292 C CA . PRO A 1 169 ? 20.050 -16.603 -42.933 1.00 57.09 169 PRO A CA 1
ATOM 1293 C C . PRO A 1 169 ? 20.563 -15.826 -41.730 1.00 57.09 169 PRO A C 1
ATOM 1295 O O . PRO A 1 169 ? 20.733 -14.605 -41.777 1.00 57.09 169 PRO A O 1
ATOM 1298 N N . ILE A 1 170 ? 20.815 -16.556 -40.650 1.00 55.91 170 ILE A N 1
ATOM 1299 C CA . ILE A 1 170 ? 21.605 -16.066 -39.531 1.00 55.91 170 ILE A CA 1
ATOM 1300 C C . ILE A 1 170 ? 23.067 -16.168 -39.960 1.00 55.91 170 ILE A C 1
ATOM 1302 O O . ILE A 1 170 ? 23.631 -17.261 -39.987 1.00 55.91 170 ILE A O 1
ATOM 1306 N N . ARG A 1 171 ? 23.684 -15.036 -40.313 1.00 60.53 171 ARG A N 1
ATOM 1307 C CA . ARG A 1 171 ? 25.121 -15.002 -40.606 1.00 60.53 171 ARG A CA 1
ATOM 1308 C C . ARG A 1 171 ? 25.901 -14.600 -39.363 1.00 60.53 171 ARG A C 1
ATOM 1310 O O . ARG A 1 171 ? 25.599 -13.581 -38.740 1.00 60.53 171 ARG A O 1
ATOM 1317 N N . LEU A 1 172 ? 26.941 -15.371 -39.063 1.00 53.28 172 LEU A N 1
ATOM 1318 C CA . LEU A 1 172 ? 27.979 -15.024 -38.098 1.00 53.28 172 LEU A CA 1
ATOM 1319 C C . LEU A 1 172 ? 29.028 -14.176 -38.832 1.00 53.28 172 LEU A C 1
ATOM 1321 O O . LEU A 1 172 ? 30.015 -14.697 -39.339 1.00 53.28 172 LEU A O 1
ATOM 1325 N N . SER A 1 173 ? 28.780 -12.879 -38.999 1.00 53.81 173 SER A N 1
ATOM 1326 C CA . SER A 1 173 ? 29.774 -11.965 -39.586 1.00 53.81 173 SER A CA 1
ATOM 1327 C C . SER A 1 173 ? 30.431 -11.124 -38.486 1.00 53.81 173 SER A C 1
ATOM 1329 O O . SER A 1 173 ? 29.914 -11.016 -37.380 1.00 53.81 173 SER A O 1
ATOM 1331 N N . LYS A 1 174 ? 31.582 -10.513 -38.765 1.00 53.44 174 LYS A N 1
ATOM 1332 C CA . LYS A 1 174 ? 32.119 -9.399 -37.956 1.00 53.44 174 LYS A CA 1
ATOM 1333 C C . LYS A 1 174 ? 31.892 -8.039 -38.624 1.00 53.44 174 LYS A C 1
ATOM 1335 O O . LYS A 1 174 ? 32.166 -7.006 -38.025 1.00 53.44 174 LYS A O 1
ATOM 1340 N N . GLN A 1 175 ? 31.420 -8.036 -39.870 1.00 57.25 175 GLN A N 1
ATOM 1341 C CA . GLN A 1 175 ? 31.213 -6.833 -40.670 1.00 57.25 175 GLN A CA 1
ATOM 1342 C C . GLN A 1 175 ? 29.767 -6.354 -40.522 1.00 57.25 175 GLN A C 1
ATOM 1344 O O . GLN A 1 175 ? 28.829 -7.082 -40.845 1.00 57.25 175 GLN A O 1
ATOM 1349 N N . THR A 1 176 ? 29.600 -5.125 -40.035 1.00 56.22 176 THR A N 1
ATOM 1350 C CA . THR A 1 176 ? 28.304 -4.454 -39.825 1.00 56.22 176 THR A CA 1
ATOM 1351 C C . THR A 1 176 ? 27.689 -3.911 -41.117 1.00 56.22 176 THR A C 1
ATOM 1353 O O . THR A 1 176 ? 26.499 -3.605 -41.151 1.00 56.22 176 THR A O 1
ATOM 1356 N N . THR A 1 177 ? 28.474 -3.837 -42.191 1.00 61.81 177 THR A N 1
ATOM 1357 C CA . THR A 1 177 ? 28.064 -3.415 -43.533 1.00 61.81 177 THR A CA 1
ATOM 1358 C C . THR A 1 177 ? 28.347 -4.536 -44.526 1.00 61.81 177 THR A C 1
ATOM 1360 O O . THR A 1 177 ? 29.492 -4.801 -44.880 1.00 61.81 177 THR A O 1
ATOM 1363 N N . ILE A 1 178 ? 27.289 -5.209 -44.978 1.00 66.88 178 ILE A N 1
ATOM 1364 C CA . ILE A 1 178 ? 27.343 -6.236 -46.025 1.00 66.88 178 ILE A CA 1
ATOM 1365 C C . ILE A 1 178 ? 26.460 -5.749 -47.175 1.00 66.88 178 ILE A C 1
ATOM 1367 O O . ILE A 1 178 ? 25.304 -5.393 -46.948 1.00 66.88 178 ILE A O 1
ATOM 1371 N N . THR A 1 179 ? 26.995 -5.710 -48.396 1.00 72.38 179 THR A N 1
ATOM 1372 C CA . THR A 1 179 ? 26.215 -5.417 -49.611 1.00 72.38 179 THR A CA 1
ATOM 1373 C C . THR A 1 179 ? 25.510 -6.682 -50.106 1.00 72.38 179 THR A C 1
ATOM 1375 O O . THR A 1 179 ? 25.941 -7.796 -49.798 1.00 72.38 179 THR A O 1
ATOM 1378 N N . TYR A 1 180 ? 24.451 -6.541 -50.913 1.00 71.81 180 TYR A N 1
ATOM 1379 C CA . TYR A 1 180 ? 23.819 -7.697 -51.566 1.00 71.81 180 TYR A CA 1
ATOM 1380 C C . TYR A 1 180 ? 24.821 -8.501 -52.390 1.00 71.81 180 TYR A C 1
ATOM 1382 O O . TYR A 1 180 ? 24.794 -9.725 -52.343 1.00 71.81 180 TYR A O 1
ATOM 1390 N N . LEU A 1 181 ? 25.738 -7.823 -53.081 1.00 74.75 181 LEU A N 1
ATOM 1391 C CA . LEU A 1 181 ? 26.791 -8.470 -53.853 1.00 74.75 181 LEU A CA 1
ATOM 1392 C C . LEU A 1 181 ? 27.671 -9.361 -52.966 1.00 74.75 181 LEU A C 1
ATOM 1394 O O . LEU A 1 181 ? 27.815 -10.545 -53.248 1.00 74.75 181 LEU A O 1
ATOM 1398 N N . THR A 1 182 ? 28.196 -8.827 -51.859 1.00 75.19 182 THR A N 1
ATOM 1399 C CA . THR A 1 182 ? 29.033 -9.600 -50.927 1.00 75.19 182 THR A CA 1
ATOM 1400 C C . THR A 1 182 ? 28.254 -10.722 -50.241 1.00 75.19 182 THR A C 1
ATOM 1402 O O . THR A 1 182 ? 28.823 -11.771 -49.950 1.00 75.19 182 THR A O 1
ATOM 1405 N N . LEU A 1 183 ? 26.957 -10.526 -49.973 1.00 76.19 183 LEU A N 1
ATOM 1406 C CA . LEU A 1 183 ? 26.099 -11.570 -49.413 1.00 76.19 183 LEU A CA 1
ATOM 1407 C C . LEU A 1 183 ? 25.891 -12.711 -50.417 1.00 76.19 183 LEU A C 1
ATOM 1409 O O . LEU A 1 183 ? 26.077 -13.866 -50.062 1.00 76.19 183 LEU A O 1
ATOM 1413 N N . MET A 1 184 ? 25.552 -12.389 -51.666 1.00 78.69 184 MET A N 1
ATOM 1414 C CA . MET A 1 184 ? 25.253 -13.362 -52.726 1.00 78.69 184 MET A CA 1
ATOM 1415 C C . MET A 1 184 ? 26.502 -14.068 -53.272 1.00 78.69 184 MET A C 1
ATOM 1417 O O . MET A 1 184 ? 26.388 -15.126 -53.876 1.00 78.69 184 MET A O 1
ATOM 1421 N N . GLN A 1 185 ? 27.696 -13.517 -53.044 1.00 80.00 185 GLN A N 1
ATOM 1422 C CA . GLN A 1 185 ? 28.971 -14.188 -53.322 1.00 80.00 185 GLN A CA 1
ATOM 1423 C C . GLN A 1 185 ? 29.309 -15.295 -52.309 1.00 80.00 185 GLN A C 1
ATOM 1425 O O . GLN A 1 185 ? 30.220 -16.085 -52.553 1.00 80.00 185 GLN A O 1
ATOM 1430 N N . ASP A 1 186 ? 28.613 -15.361 -51.171 1.00 76.81 186 ASP A N 1
ATOM 1431 C CA . ASP A 1 186 ? 28.810 -16.429 -50.195 1.00 76.81 186 ASP A CA 1
ATOM 1432 C C . ASP A 1 186 ? 28.277 -17.759 -50.749 1.00 76.81 186 ASP A C 1
ATOM 1434 O O . ASP A 1 186 ? 27.147 -17.838 -51.239 1.00 76.81 186 ASP A O 1
ATOM 1438 N N . SER A 1 187 ? 29.082 -18.820 -50.631 1.00 81.44 187 SER A N 1
ATOM 1439 C CA . SER A 1 187 ? 28.733 -20.180 -51.070 1.00 81.44 187 SER A CA 1
ATOM 1440 C C . SER A 1 187 ? 27.381 -20.672 -50.540 1.00 81.44 187 SER A C 1
ATOM 1442 O O . SER A 1 187 ? 26.711 -21.459 -51.204 1.00 81.44 187 SER A O 1
ATOM 1444 N N . PHE A 1 188 ? 26.932 -20.159 -49.389 1.00 77.94 188 PHE A N 1
ATOM 1445 C CA . PHE A 1 188 ? 25.617 -20.451 -48.827 1.00 77.94 188 PHE A CA 1
ATOM 1446 C C . PHE A 1 188 ? 24.458 -20.129 -49.796 1.00 77.94 188 PHE A C 1
ATOM 1448 O O . PHE A 1 188 ? 23.459 -20.859 -49.841 1.00 77.94 188 PHE A O 1
ATOM 1455 N N . PHE A 1 189 ? 24.597 -19.072 -50.605 1.00 80.88 189 PHE A N 1
ATOM 1456 C CA . PHE A 1 189 ? 23.592 -18.615 -51.572 1.00 80.88 189 PHE A CA 1
ATOM 1457 C C . PHE A 1 189 ? 23.834 -19.107 -53.000 1.00 80.88 189 PHE A C 1
ATOM 1459 O O . PHE A 1 189 ? 23.108 -18.678 -53.893 1.00 80.88 189 PHE A O 1
ATOM 1466 N N . ALA A 1 190 ? 24.794 -20.008 -53.236 1.00 83.94 190 ALA A N 1
ATOM 1467 C CA . ALA A 1 190 ? 25.127 -20.477 -54.583 1.00 83.94 190 ALA A CA 1
ATOM 1468 C C . ALA A 1 190 ? 23.891 -20.976 -55.356 1.00 83.94 190 ALA A C 1
ATOM 1470 O O . ALA A 1 190 ? 23.662 -20.543 -56.482 1.00 83.94 190 ALA A O 1
ATOM 1471 N N . ASP A 1 191 ? 23.038 -21.782 -54.715 1.00 84.56 191 ASP A N 1
ATOM 1472 C CA . ASP A 1 191 ? 21.805 -22.296 -55.335 1.00 84.56 191 ASP A CA 1
ATOM 1473 C C . ASP A 1 191 ? 20.799 -21.182 -55.656 1.00 84.56 191 ASP A C 1
ATOM 1475 O O . ASP A 1 191 ? 20.139 -21.207 -56.693 1.00 84.56 191 ASP A O 1
ATOM 1479 N N . LEU A 1 192 ? 20.697 -20.172 -54.783 1.00 83.94 192 LEU A N 1
ATOM 1480 C CA . LEU A 1 192 ? 19.824 -19.023 -55.017 1.00 83.94 192 LEU A CA 1
ATOM 1481 C C . LEU A 1 192 ? 20.341 -18.199 -56.199 1.00 83.94 192 LEU A C 1
ATOM 1483 O O . LEU A 1 192 ? 19.559 -17.803 -57.055 1.00 83.94 192 LEU A O 1
ATOM 1487 N N . VAL A 1 193 ? 21.650 -17.960 -56.272 1.00 85.25 193 VAL A N 1
ATOM 1488 C CA . VAL A 1 193 ? 22.274 -17.242 -57.389 1.00 85.25 193 VAL A CA 1
ATOM 1489 C C . VAL A 1 193 ? 22.101 -18.012 -58.695 1.00 85.25 193 VAL A C 1
ATOM 1491 O O . VAL A 1 193 ? 21.728 -17.404 -59.696 1.00 85.25 193 VAL A O 1
ATOM 1494 N N . ALA A 1 194 ? 22.298 -19.332 -58.681 1.00 85.25 194 ALA A N 1
ATOM 1495 C CA . ALA A 1 194 ? 22.071 -20.188 -59.840 1.00 85.25 194 ALA A CA 1
ATOM 1496 C C . ALA A 1 194 ? 20.612 -20.108 -60.312 1.00 85.25 194 ALA A C 1
ATOM 1498 O O . ALA A 1 194 ? 20.368 -19.926 -61.505 1.00 85.25 194 ALA A O 1
ATOM 1499 N N . LEU A 1 195 ? 19.643 -20.147 -59.387 1.00 84.69 195 LEU A N 1
ATOM 1500 C CA . LEU A 1 195 ? 18.233 -19.955 -59.723 1.00 84.69 195 LEU A CA 1
ATOM 1501 C C . LEU A 1 195 ? 17.980 -18.572 -60.331 1.00 84.69 195 LEU A C 1
ATOM 1503 O O . LEU A 1 195 ? 17.323 -18.472 -61.361 1.00 84.69 195 LEU A O 1
ATOM 1507 N N . LEU A 1 196 ? 18.497 -17.502 -59.726 1.00 82.88 196 LEU A N 1
ATOM 1508 C CA . LEU A 1 196 ? 18.297 -16.143 -60.231 1.00 82.88 196 LEU A CA 1
ATOM 1509 C C . LEU A 1 196 ? 18.890 -15.981 -61.640 1.00 82.88 196 LEU A C 1
ATOM 1511 O O . LEU A 1 196 ? 18.244 -15.414 -62.514 1.00 82.88 196 LEU A O 1
ATOM 1515 N N . GLN A 1 197 ? 20.082 -16.524 -61.890 1.00 84.44 197 GLN A N 1
ATOM 1516 C CA . GLN A 1 197 ? 20.711 -16.525 -63.216 1.00 84.44 197 GLN A CA 1
ATOM 1517 C C . GLN A 1 197 ? 19.916 -17.339 -64.238 1.00 84.44 197 GLN A C 1
ATOM 1519 O O . GLN A 1 197 ? 19.822 -16.933 -65.397 1.00 84.44 197 GLN A O 1
ATOM 1524 N N . LYS A 1 198 ? 19.327 -18.462 -63.806 1.00 83.25 198 LYS A N 1
ATOM 1525 C CA . LYS A 1 198 ? 18.401 -19.259 -64.611 1.00 83.25 198 LYS A CA 1
ATOM 1526 C C . LYS A 1 198 ? 17.198 -18.386 -64.988 1.00 83.25 198 LYS A C 1
ATOM 1528 O O . LYS A 1 198 ? 16.978 -18.170 -66.173 1.00 83.25 198 LYS A O 1
ATOM 1533 N N . VAL A 1 199 ? 16.481 -17.835 -63.997 1.00 80.62 199 VAL A N 1
ATOM 1534 C CA . VAL A 1 199 ? 15.210 -17.091 -64.161 1.00 80.62 199 VAL A CA 1
ATOM 1535 C C . VAL A 1 199 ? 15.368 -15.814 -64.980 1.00 80.62 199 VAL A C 1
ATOM 1537 O O . VAL A 1 199 ? 14.521 -15.515 -65.817 1.00 80.62 199 VAL A O 1
ATOM 1540 N N . PHE A 1 200 ? 16.447 -15.067 -64.767 1.00 81.69 200 PHE A N 1
ATOM 1541 C CA . PHE A 1 200 ? 16.657 -13.769 -65.411 1.00 81.69 200 PHE A CA 1
ATOM 1542 C C . PHE A 1 200 ? 17.505 -13.830 -66.692 1.00 81.69 200 PHE A C 1
ATOM 1544 O O . PHE A 1 200 ? 17.648 -12.814 -67.369 1.00 81.69 200 PHE A O 1
ATOM 1551 N N . GLY A 1 201 ? 18.035 -15.003 -67.056 1.00 76.75 201 GLY A N 1
ATOM 1552 C CA . GLY A 1 201 ? 18.876 -15.191 -68.237 1.00 76.75 201 GLY A CA 1
ATOM 1553 C C . GLY A 1 201 ? 20.342 -14.794 -68.012 1.00 76.75 201 GLY A C 1
ATOM 1554 O O . GLY A 1 201 ? 20.681 -13.811 -67.346 1.00 76.75 201 GLY A O 1
ATOM 1555 N N . VAL A 1 202 ? 21.257 -15.592 -68.568 1.00 61.09 202 VAL A N 1
ATOM 1556 C CA . VAL A 1 202 ? 22.698 -15.521 -68.280 1.00 61.09 202 VAL A CA 1
ATOM 1557 C C . VAL A 1 202 ? 23.348 -14.301 -68.936 1.00 61.09 202 VAL A C 1
ATOM 1559 O O . VAL A 1 202 ? 23.748 -14.322 -70.097 1.00 61.09 202 VAL A O 1
ATOM 1562 N N . LYS A 1 203 ? 23.449 -13.242 -68.136 1.00 57.78 203 LYS A N 1
ATOM 1563 C CA . LYS A 1 203 ? 24.459 -12.163 -68.115 1.00 57.78 203 LYS A CA 1
ATOM 1564 C C . LYS A 1 203 ? 24.118 -11.113 -67.060 1.00 57.78 203 LYS A C 1
ATOM 1566 O O . LYS A 1 203 ? 24.867 -10.148 -66.916 1.00 57.78 203 LYS A O 1
ATOM 1571 N N . ALA A 1 204 ? 23.029 -11.307 -66.315 1.00 56.41 204 ALA A N 1
ATOM 1572 C CA . ALA A 1 204 ? 22.690 -10.413 -65.237 1.00 56.41 204 ALA A CA 1
ATOM 1573 C C . ALA A 1 204 ? 23.755 -10.465 -64.141 1.00 56.41 204 ALA A C 1
ATOM 1575 O O . ALA A 1 204 ? 23.834 -11.396 -63.340 1.00 56.41 204 ALA A O 1
ATOM 1576 N N . GLN A 1 205 ? 24.632 -9.465 -64.155 1.00 65.81 205 GLN A N 1
ATOM 1577 C CA . GLN A 1 205 ? 25.578 -9.245 -63.076 1.00 65.81 205 GLN A CA 1
ATOM 1578 C C . GLN A 1 205 ? 24.771 -8.874 -61.830 1.00 65.81 205 GLN A C 1
ATOM 1580 O O . GLN A 1 205 ? 23.760 -8.177 -61.921 1.00 65.81 205 GLN A O 1
ATOM 1585 N N . LEU A 1 206 ? 25.187 -9.358 -60.663 1.00 68.19 206 LEU A N 1
ATOM 1586 C CA . LEU A 1 206 ? 24.628 -8.885 -59.400 1.00 68.19 206 LEU A CA 1
ATOM 1587 C C . LEU A 1 206 ? 24.989 -7.400 -59.272 1.00 68.19 206 LEU A C 1
ATOM 1589 O O . LEU A 1 206 ? 26.163 -7.050 -59.151 1.00 68.19 206 LEU A O 1
ATOM 1593 N N . GLY A 1 207 ? 23.984 -6.536 -59.387 1.00 60.91 207 GLY A N 1
ATOM 1594 C CA . GLY A 1 207 ? 24.158 -5.093 -59.455 1.00 60.91 207 GLY A CA 1
ATOM 1595 C C . GLY A 1 207 ? 24.039 -4.421 -58.097 1.00 60.91 207 GLY A C 1
ATOM 1596 O O . GLY A 1 207 ? 23.210 -4.794 -57.268 1.00 60.91 207 GLY A O 1
ATOM 1597 N N . GLY A 1 208 ? 24.823 -3.360 -57.913 1.00 59.28 208 GLY A N 1
ATOM 1598 C CA . GLY A 1 208 ? 24.581 -2.338 -56.900 1.00 59.28 208 GLY A CA 1
ATOM 1599 C C . GLY A 1 208 ? 25.359 -2.489 -55.589 1.00 59.28 208 GLY A C 1
ATOM 1600 O O . GLY A 1 208 ? 25.235 -3.463 -54.849 1.00 59.28 208 GLY A O 1
ATOM 1601 N N . ASN A 1 209 ? 26.056 -1.411 -55.221 1.00 55.06 209 ASN A N 1
ATOM 1602 C CA . ASN A 1 209 ? 26.520 -1.130 -53.858 1.00 55.06 209 ASN A CA 1
ATOM 1603 C C . ASN A 1 209 ? 25.359 -0.637 -52.973 1.00 55.06 209 ASN A C 1
ATOM 1605 O O . ASN A 1 209 ? 25.500 0.337 -52.234 1.00 55.06 209 ASN A O 1
ATOM 1609 N N . HIS A 1 210 ? 24.179 -1.257 -53.061 1.00 56.41 210 HIS A N 1
ATOM 1610 C CA . HIS A 1 210 ? 23.066 -0.8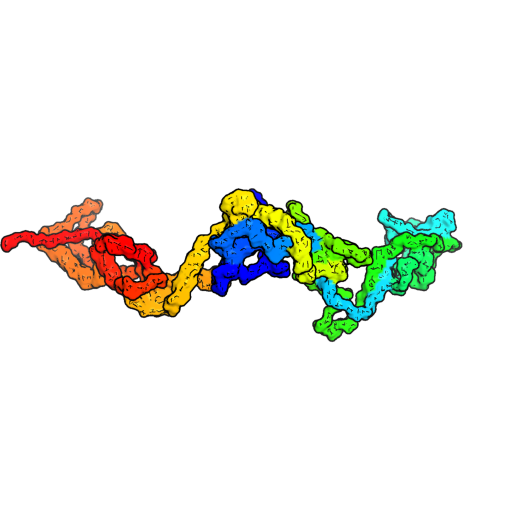89 -52.191 1.00 56.41 210 HIS A CA 1
ATOM 1611 C C . HIS A 1 210 ? 23.366 -1.397 -50.775 1.00 56.41 210 HIS A C 1
ATOM 1613 O O . HIS A 1 210 ? 23.140 -2.555 -50.434 1.00 56.41 210 HIS A O 1
ATOM 1619 N N . THR A 1 211 ? 23.934 -0.510 -49.961 1.00 53.03 211 THR A N 1
ATOM 1620 C CA . THR A 1 211 ? 24.198 -0.680 -48.524 1.00 53.03 211 THR A CA 1
ATOM 1621 C C . THR A 1 211 ? 22.959 -0.430 -47.663 1.00 53.03 211 THR A C 1
ATOM 1623 O O . THR A 1 211 ? 22.988 -0.663 -46.454 1.00 53.03 211 THR A O 1
ATOM 1626 N N . LEU A 1 212 ? 21.859 0.044 -48.254 1.00 50.12 212 LEU A N 1
ATOM 1627 C CA . LEU A 1 212 ? 20.695 0.501 -47.504 1.00 50.12 212 LEU A CA 1
ATOM 1628 C C . LEU A 1 212 ? 19.820 -0.682 -47.043 1.00 50.12 212 LEU A C 1
ATOM 1630 O O . LEU A 1 212 ? 19.072 -1.286 -47.806 1.00 50.12 212 LEU A O 1
ATOM 1634 N N . SER A 1 213 ? 19.959 -0.980 -45.747 1.00 55.84 213 SER A N 1
ATOM 1635 C CA . SER A 1 213 ? 19.034 -1.713 -44.865 1.00 55.84 213 SER A CA 1
ATOM 1636 C C . SER A 1 213 ? 18.708 -3.180 -45.188 1.00 55.84 213 SER A C 1
ATOM 1638 O O . SER A 1 213 ? 17.578 -3.624 -44.989 1.00 55.84 213 SER A O 1
ATOM 1640 N N . ILE A 1 214 ? 19.693 -3.978 -45.609 1.00 59.94 214 ILE A N 1
ATOM 1641 C CA . ILE A 1 214 ? 19.547 -5.452 -45.623 1.00 59.94 214 ILE A CA 1
ATOM 1642 C C . ILE A 1 214 ? 19.461 -5.994 -44.187 1.00 59.94 214 ILE A C 1
ATOM 1644 O O . ILE A 1 214 ? 18.833 -7.020 -43.925 1.00 59.94 214 ILE A O 1
ATOM 1648 N N . LEU A 1 215 ? 20.098 -5.302 -43.240 1.00 61.84 215 LEU A N 1
ATOM 1649 C CA . LEU A 1 215 ? 20.080 -5.660 -41.832 1.00 61.84 215 LEU A CA 1
ATOM 1650 C C . LEU A 1 215 ? 18.725 -5.312 -41.205 1.00 61.84 215 LEU A C 1
ATOM 1652 O O . LEU A 1 215 ? 18.437 -4.144 -40.954 1.00 61.84 215 LEU A O 1
ATOM 1656 N N . LYS A 1 216 ? 17.913 -6.330 -40.906 1.00 60.84 216 LYS A N 1
ATOM 1657 C CA . LYS A 1 216 ? 16.623 -6.142 -40.226 1.00 60.84 216 LYS A CA 1
ATOM 1658 C C . LYS A 1 216 ? 16.786 -6.050 -38.711 1.00 60.84 216 LYS A C 1
ATOM 1660 O O . LYS A 1 216 ? 16.100 -5.271 -38.057 1.00 60.84 216 LYS A O 1
ATOM 1665 N N . ALA A 1 217 ? 17.679 -6.864 -38.156 1.00 60.72 217 ALA A N 1
ATOM 1666 C CA . ALA A 1 217 ? 18.055 -6.823 -36.750 1.00 60.72 217 ALA A CA 1
ATOM 1667 C C . ALA A 1 217 ? 19.404 -7.514 -36.525 1.00 60.72 217 ALA A C 1
ATOM 1669 O O . ALA A 1 217 ? 19.718 -8.525 -37.163 1.00 60.72 217 ALA A O 1
ATOM 1670 N N . THR A 1 218 ? 20.148 -7.007 -35.549 1.00 61.81 218 THR A N 1
ATOM 1671 C CA . THR A 1 218 ? 21.272 -7.706 -34.924 1.00 61.81 218 THR A CA 1
ATOM 1672 C C . THR A 1 218 ? 20.741 -8.439 -33.695 1.00 61.81 218 THR A C 1
ATOM 1674 O O . THR A 1 218 ? 20.104 -7.824 -32.838 1.00 61.81 218 THR A O 1
ATOM 1677 N N . LYS A 1 219 ? 20.960 -9.750 -33.603 1.00 67.00 219 LYS A N 1
ATOM 1678 C CA . LYS A 1 219 ? 20.622 -10.560 -32.421 1.00 67.00 219 LYS A CA 1
ATOM 1679 C C . LYS A 1 219 ? 21.825 -11.419 -32.043 1.00 67.00 219 LYS A C 1
ATOM 1681 O O . LYS A 1 219 ? 22.684 -11.646 -32.878 1.00 67.00 219 LYS A O 1
ATOM 1686 N N . HIS A 1 220 ? 21.900 -11.912 -30.814 1.00 70.31 220 HIS A N 1
ATOM 1687 C CA . HIS A 1 220 ? 22.865 -12.960 -30.470 1.00 70.31 220 HIS A CA 1
ATOM 1688 C C . HIS A 1 220 ? 22.231 -14.336 -30.710 1.00 70.31 220 HIS A C 1
ATOM 1690 O O . HIS A 1 220 ? 21.038 -14.517 -30.452 1.00 70.31 220 HIS A O 1
ATOM 1696 N N . THR A 1 221 ? 22.996 -15.303 -31.216 1.00 71.75 221 THR A N 1
ATOM 1697 C CA . THR A 1 221 ? 22.547 -16.696 -31.363 1.00 71.75 221 THR A CA 1
ATOM 1698 C C . THR A 1 221 ? 22.276 -17.320 -30.006 1.00 71.75 221 THR A C 1
ATOM 1700 O O . THR A 1 221 ? 23.125 -17.235 -29.134 1.00 71.75 221 THR A O 1
ATOM 1703 N N . HIS A 1 222 ? 21.151 -18.008 -29.818 1.00 71.12 222 HIS A N 1
ATOM 1704 C CA . HIS A 1 222 ? 20.841 -18.739 -28.580 1.00 71.12 222 HIS A CA 1
ATOM 1705 C C . HIS A 1 222 ? 21.436 -20.157 -28.592 1.00 71.12 222 HIS A C 1
ATOM 1707 O O . HIS A 1 222 ? 20.686 -21.112 -28.446 1.00 71.12 222 HIS A O 1
ATOM 1713 N N . GLY A 1 223 ? 22.747 -20.304 -28.839 1.00 77.69 223 GLY A N 1
ATOM 1714 C CA . GLY A 1 223 ? 23.429 -21.610 -28.926 1.00 77.69 223 GLY A CA 1
ATOM 1715 C C . GLY A 1 223 ? 23.397 -22.421 -27.620 1.00 77.69 223 GLY A C 1
ATOM 1716 O O . GLY A 1 223 ? 22.481 -22.277 -26.813 1.00 77.69 223 GLY A O 1
ATOM 1717 N N . LYS A 1 224 ? 24.384 -23.281 -27.347 1.00 84.44 224 LYS A N 1
ATOM 1718 C CA . LYS A 1 224 ? 24.363 -24.058 -26.097 1.00 84.44 224 LYS A CA 1
ATOM 1719 C C . LYS A 1 224 ? 24.700 -23.155 -24.914 1.00 84.44 224 LYS A C 1
ATOM 1721 O O . LYS A 1 224 ? 25.697 -22.437 -24.928 1.00 84.44 224 LYS A O 1
ATOM 1726 N N . CYS A 1 225 ? 23.875 -23.189 -23.873 1.00 85.94 225 CYS A N 1
ATOM 1727 C CA . CYS A 1 225 ? 24.183 -22.477 -22.640 1.00 85.94 225 CYS A CA 1
ATOM 1728 C C . CYS A 1 225 ? 25.292 -23.211 -21.879 1.00 85.94 225 CYS A C 1
ATOM 1730 O O . CYS A 1 225 ? 25.166 -24.402 -21.610 1.00 85.94 225 CYS A O 1
ATOM 1732 N N . LYS A 1 226 ? 26.343 -22.498 -21.458 1.00 90.12 226 LYS A N 1
ATOM 1733 C CA . LYS A 1 226 ? 27.393 -23.073 -20.593 1.00 90.12 226 LYS A CA 1
ATOM 1734 C C . LYS A 1 226 ? 26.878 -23.448 -19.199 1.00 90.12 226 LYS A C 1
ATOM 1736 O O . LYS A 1 226 ? 27.532 -24.203 -18.490 1.00 90.12 226 LYS A O 1
ATOM 1741 N N . TRP A 1 227 ? 25.742 -22.892 -18.792 1.00 92.50 227 TRP A N 1
ATOM 1742 C CA . TRP A 1 227 ? 25.139 -23.121 -17.480 1.00 92.50 227 TRP A CA 1
ATOM 1743 C C . TRP A 1 227 ? 23.941 -24.073 -17.529 1.00 92.50 227 TRP A C 1
ATOM 1745 O O . TRP A 1 227 ? 23.252 -24.196 -16.529 1.00 92.50 227 TRP A O 1
ATOM 1755 N N . ALA A 1 228 ? 23.699 -24.755 -18.657 1.00 89.06 228 ALA A N 1
ATOM 1756 C CA . ALA A 1 228 ? 22.546 -25.648 -18.810 1.00 89.06 228 ALA A CA 1
ATOM 1757 C C . ALA A 1 228 ? 22.474 -26.744 -17.728 1.00 89.06 228 ALA A C 1
ATOM 1759 O O . ALA A 1 228 ? 21.382 -27.093 -17.291 1.00 89.06 228 ALA A O 1
ATOM 1760 N N . ASP A 1 229 ? 23.631 -27.236 -17.273 1.00 91.31 229 ASP A N 1
ATOM 1761 C CA . ASP A 1 229 ? 23.734 -28.311 -16.279 1.00 91.31 229 ASP A CA 1
ATOM 1762 C C . ASP A 1 229 ? 23.947 -27.797 -14.837 1.00 91.31 229 ASP A C 1
ATOM 1764 O O . ASP A 1 229 ? 24.110 -28.594 -13.914 1.00 91.31 229 ASP A O 1
ATOM 1768 N N . ASP A 1 230 ? 23.975 -26.475 -14.620 1.00 90.62 230 ASP A N 1
ATOM 1769 C CA . ASP A 1 230 ? 24.172 -25.862 -13.300 1.00 90.62 230 ASP A CA 1
ATOM 1770 C C . ASP A 1 230 ? 22.857 -25.224 -12.814 1.00 90.62 230 ASP A C 1
ATOM 1772 O O . ASP A 1 230 ? 22.571 -24.074 -13.160 1.00 90.62 230 ASP A O 1
ATOM 1776 N N . PRO A 1 231 ? 22.058 -25.919 -11.979 1.00 90.25 231 PRO A N 1
ATOM 1777 C CA . PRO A 1 231 ? 20.744 -25.436 -11.551 1.00 90.25 231 PRO A CA 1
ATOM 1778 C C . PRO A 1 231 ? 20.809 -24.190 -10.655 1.00 90.25 231 PRO A C 1
ATOM 1780 O O . PRO A 1 231 ? 19.777 -23.594 -10.357 1.00 90.25 231 PRO A O 1
ATOM 1783 N N . THR A 1 232 ? 22.002 -23.792 -10.200 1.00 91.56 232 THR A N 1
ATOM 1784 C CA . THR A 1 232 ? 22.192 -22.601 -9.359 1.00 91.56 232 THR A CA 1
ATOM 1785 C C . THR A 1 232 ? 22.433 -21.330 -10.170 1.00 91.56 232 THR A C 1
ATOM 1787 O O . THR A 1 232 ? 22.423 -20.230 -9.612 1.00 91.56 232 THR A O 1
ATOM 1790 N N . LYS A 1 233 ? 22.651 -21.455 -11.485 1.00 90.00 233 LYS A N 1
ATOM 1791 C CA . LYS A 1 233 ? 22.931 -20.331 -12.377 1.00 90.00 233 LYS A CA 1
ATOM 1792 C C . LYS A 1 233 ? 21.763 -20.070 -13.314 1.00 90.00 233 LYS A C 1
ATOM 1794 O O . LYS A 1 233 ? 21.148 -20.982 -13.846 1.00 90.00 233 LYS A O 1
ATOM 1799 N N . THR A 1 234 ? 21.507 -18.791 -13.566 1.00 89.69 234 THR A N 1
ATOM 1800 C CA . THR A 1 234 ? 20.523 -18.344 -14.556 1.00 89.69 234 THR A CA 1
ATOM 1801 C C . THR A 1 234 ? 21.231 -17.500 -15.601 1.00 89.69 234 THR A C 1
ATOM 1803 O O . THR A 1 234 ? 21.877 -16.503 -15.276 1.00 89.69 234 THR A O 1
ATOM 1806 N N . CYS A 1 235 ? 21.133 -17.901 -16.863 1.00 88.12 235 CYS A N 1
ATOM 1807 C CA . CYS A 1 235 ? 21.734 -17.211 -17.988 1.00 88.12 235 CYS A CA 1
ATOM 1808 C C . CYS A 1 235 ? 20.786 -16.153 -18.548 1.00 88.12 235 CYS A C 1
ATOM 1810 O O . CYS A 1 235 ? 19.737 -16.464 -19.110 1.00 88.12 235 CYS A O 1
ATOM 1812 N N . ARG A 1 236 ? 21.206 -14.883 -18.516 1.00 85.19 236 ARG A N 1
ATOM 1813 C CA . ARG A 1 236 ? 20.450 -13.769 -19.113 1.00 85.19 236 ARG A CA 1
ATOM 1814 C C . ARG A 1 236 ? 20.093 -14.000 -20.582 1.00 85.19 236 ARG A C 1
ATOM 1816 O O . ARG A 1 236 ? 19.027 -13.583 -21.027 1.00 85.19 236 ARG A O 1
ATOM 1823 N N . HIS A 1 237 ? 20.995 -14.620 -21.337 1.00 82.25 237 HIS A N 1
ATOM 1824 C CA . HIS A 1 237 ? 20.837 -14.810 -22.777 1.00 82.25 237 HIS A CA 1
ATOM 1825 C C . HIS A 1 237 ? 19.874 -15.951 -23.134 1.00 82.25 237 HIS A C 1
ATOM 1827 O O . HIS A 1 237 ? 19.119 -15.835 -24.102 1.00 82.25 237 HIS A O 1
ATOM 1833 N N . HIS A 1 238 ? 19.858 -17.026 -22.343 1.00 83.06 238 HIS A N 1
ATOM 1834 C CA . HIS A 1 238 ? 19.056 -18.224 -22.619 1.00 83.06 238 HIS A CA 1
ATOM 1835 C C . HIS A 1 238 ? 17.731 -18.240 -21.859 1.00 83.06 238 HIS A C 1
ATOM 1837 O O . HIS A 1 238 ? 16.694 -18.480 -22.471 1.00 83.06 238 HIS A O 1
ATOM 1843 N N . ASP A 1 239 ? 17.750 -17.890 -20.575 1.00 85.94 239 ASP A N 1
ATOM 1844 C CA . ASP A 1 239 ? 16.586 -18.021 -19.689 1.00 85.94 239 ASP A CA 1
ATOM 1845 C C . ASP A 1 239 ? 15.738 -16.749 -19.658 1.00 85.94 239 ASP A C 1
ATOM 1847 O O . ASP A 1 239 ? 14.560 -16.788 -19.313 1.00 85.94 239 ASP A O 1
ATOM 1851 N N . ARG A 1 240 ? 16.341 -15.609 -20.034 1.00 85.19 240 ARG A N 1
ATOM 1852 C CA . ARG A 1 240 ? 15.715 -14.275 -20.041 1.00 85.19 240 ARG A CA 1
ATOM 1853 C C . ARG A 1 240 ? 14.944 -13.992 -18.740 1.00 85.19 240 ARG A C 1
ATOM 1855 O O . ARG A 1 240 ? 13.762 -13.648 -18.804 1.00 85.19 240 ARG A O 1
ATOM 1862 N N . PRO A 1 241 ? 15.587 -14.128 -17.566 1.00 89.50 241 PRO A N 1
ATOM 1863 C CA . PRO A 1 241 ? 14.891 -13.975 -16.305 1.00 89.50 241 PRO A CA 1
ATOM 1864 C C . PRO A 1 241 ? 14.329 -12.567 -16.171 1.00 89.50 241 PRO A C 1
ATOM 1866 O O . PRO A 1 241 ? 14.965 -11.565 -16.523 1.00 89.50 241 PRO A O 1
ATOM 1869 N N . THR A 1 242 ? 13.130 -12.516 -15.618 1.00 91.00 242 THR A N 1
ATOM 1870 C CA . THR A 1 242 ? 12.409 -11.289 -15.332 1.00 91.00 242 THR A CA 1
ATOM 1871 C C . THR A 1 242 ? 12.250 -11.118 -13.828 1.00 91.00 242 THR A C 1
ATOM 1873 O O . THR A 1 242 ? 12.218 -12.078 -13.059 1.00 91.00 242 THR A O 1
ATOM 1876 N N . SER A 1 243 ? 12.155 -9.865 -13.401 1.00 91.00 243 SER A N 1
ATOM 1877 C CA . SER A 1 243 ? 11.827 -9.486 -12.034 1.00 91.00 243 SER A CA 1
ATOM 1878 C C . SER A 1 243 ? 10.676 -8.495 -12.068 1.00 91.00 243 SER A C 1
ATOM 1880 O O . SER A 1 243 ? 10.635 -7.593 -12.908 1.00 91.00 243 SER A O 1
ATOM 1882 N N . ARG A 1 244 ? 9.728 -8.645 -11.141 1.00 92.12 244 ARG A N 1
ATOM 1883 C CA . ARG A 1 244 ? 8.636 -7.685 -10.969 1.00 92.12 244 ARG A CA 1
ATOM 1884 C C . ARG A 1 244 ? 9.011 -6.677 -9.890 1.00 92.12 244 ARG A C 1
ATOM 1886 O O . ARG A 1 244 ? 8.902 -6.982 -8.704 1.00 92.12 244 ARG A O 1
ATOM 1893 N N . ILE A 1 245 ? 9.470 -5.505 -10.319 1.00 93.81 245 ILE A N 1
ATOM 1894 C CA . ILE A 1 245 ? 10.055 -4.473 -9.453 1.00 93.81 245 ILE A CA 1
ATOM 1895 C C . ILE A 1 245 ? 9.608 -3.065 -9.863 1.00 93.81 245 ILE A C 1
ATOM 1897 O O . ILE A 1 245 ? 9.032 -2.859 -10.935 1.00 93.81 245 ILE A O 1
ATOM 1901 N N . TRP A 1 246 ? 9.893 -2.084 -9.002 1.00 95.00 246 TRP A N 1
ATOM 1902 C CA . TRP A 1 246 ? 9.915 -0.682 -9.406 1.00 95.00 246 TRP A CA 1
ATOM 1903 C C . TRP A 1 246 ? 11.202 -0.413 -10.177 1.00 95.00 246 TRP A C 1
ATOM 1905 O O . TRP A 1 246 ? 12.301 -0.704 -9.702 1.00 95.00 246 TRP A O 1
ATOM 1915 N N . SER A 1 247 ? 11.070 0.142 -11.373 1.00 95.19 247 SER A N 1
ATOM 1916 C CA . SER A 1 247 ? 12.206 0.392 -12.252 1.00 95.19 247 SER A CA 1
ATOM 1917 C C . SER A 1 247 ? 11.998 1.620 -13.120 1.00 95.19 247 SER A C 1
ATOM 1919 O O . SER A 1 247 ? 10.878 2.096 -13.336 1.00 95.19 247 SER A O 1
ATOM 1921 N N . MET A 1 248 ? 13.109 2.102 -13.654 1.00 94.81 248 MET A N 1
ATOM 1922 C CA . MET A 1 248 ? 13.174 3.118 -14.691 1.00 94.81 248 MET A CA 1
ATOM 1923 C C . MET A 1 248 ? 13.819 2.505 -15.935 1.00 94.81 248 MET A C 1
ATOM 1925 O O . MET A 1 248 ? 14.682 1.634 -15.819 1.00 94.81 248 MET A O 1
ATOM 1929 N N . ILE A 1 249 ? 13.410 2.948 -17.125 1.00 92.81 249 ILE A N 1
ATOM 1930 C CA . ILE A 1 249 ? 13.941 2.437 -18.395 1.00 92.81 249 ILE A CA 1
ATOM 1931 C C . ILE A 1 249 ? 14.643 3.566 -19.140 1.00 92.81 249 ILE A C 1
ATOM 1933 O O . ILE A 1 249 ? 13.997 4.552 -19.491 1.00 92.81 249 ILE A O 1
ATOM 1937 N N . ARG A 1 250 ? 15.940 3.421 -19.420 1.00 91.88 250 ARG A N 1
ATOM 1938 C CA . ARG A 1 250 ? 16.703 4.387 -20.229 1.00 91.88 250 ARG A CA 1
ATOM 1939 C C . ARG A 1 250 ? 16.158 4.448 -21.657 1.00 91.88 250 ARG A C 1
ATOM 1941 O O . ARG A 1 250 ? 15.861 3.407 -22.254 1.00 91.88 250 ARG A O 1
ATOM 1948 N N . GLN A 1 251 ? 16.019 5.650 -22.212 1.00 85.06 251 GLN A N 1
ATOM 1949 C CA . GLN A 1 251 ? 15.448 5.839 -23.547 1.00 85.06 251 GLN A CA 1
ATOM 1950 C C . GLN A 1 251 ? 16.399 5.351 -24.648 1.00 85.06 251 GLN A C 1
ATOM 1952 O O . GLN A 1 251 ? 16.001 4.477 -25.421 1.00 85.06 251 GLN A O 1
ATOM 1957 N N . ASN A 1 252 ? 17.656 5.809 -24.631 1.00 78.94 252 ASN A N 1
ATOM 1958 C CA . ASN A 1 252 ? 18.695 5.454 -25.604 1.00 78.94 252 ASN A CA 1
ATOM 1959 C C . ASN A 1 252 ? 19.988 5.003 -24.896 1.00 78.94 252 ASN A C 1
ATOM 1961 O O . ASN A 1 252 ? 21.030 5.644 -24.994 1.00 78.94 252 ASN A O 1
ATOM 1965 N N . ALA A 1 253 ? 19.928 3.889 -24.154 1.00 70.31 253 ALA A N 1
ATOM 1966 C CA . ALA A 1 253 ? 21.083 3.389 -23.391 1.00 70.31 253 ALA A CA 1
ATOM 1967 C C . ALA A 1 253 ? 22.344 3.161 -24.248 1.00 70.31 253 ALA A C 1
ATOM 1969 O O . ALA A 1 253 ? 23.451 3.318 -23.742 1.00 70.31 253 ALA A O 1
ATOM 1970 N N . ASP A 1 254 ? 22.167 2.817 -25.526 1.00 69.88 254 ASP A N 1
ATOM 1971 C CA . ASP A 1 254 ? 23.263 2.555 -26.464 1.00 69.88 254 ASP A CA 1
ATOM 1972 C C . ASP A 1 254 ? 23.942 3.859 -26.960 1.00 69.88 254 ASP A C 1
ATOM 1974 O O . ASP A 1 254 ? 25.063 3.811 -27.455 1.00 69.88 254 ASP A O 1
ATOM 1978 N N . GLU A 1 255 ? 23.300 5.023 -26.792 1.00 70.12 255 GLU A N 1
ATOM 1979 C CA . GLU A 1 255 ? 23.780 6.338 -27.264 1.00 70.12 255 GLU A CA 1
ATOM 1980 C C . GLU A 1 255 ? 24.342 7.217 -26.130 1.00 70.12 255 GLU A C 1
ATOM 1982 O O . GLU A 1 255 ? 24.665 8.384 -26.338 1.00 70.12 255 GLU A O 1
ATOM 1987 N N . GLY A 1 256 ? 24.458 6.676 -24.911 1.00 70.50 256 GLY A N 1
ATOM 1988 C CA . GLY A 1 256 ? 24.912 7.432 -23.737 1.00 70.50 256 GLY A CA 1
ATOM 1989 C C . GLY A 1 256 ? 23.872 8.408 -23.172 1.00 70.50 256 GLY A C 1
ATOM 1990 O O . GLY A 1 256 ? 24.200 9.206 -22.295 1.00 70.50 256 GLY A O 1
ATOM 1991 N N . ASP A 1 257 ? 22.623 8.336 -23.639 1.00 73.94 257 ASP A N 1
ATOM 1992 C CA . ASP A 1 257 ? 21.525 9.154 -23.131 1.00 73.94 257 ASP A CA 1
ATOM 1993 C C . ASP A 1 257 ? 21.208 8.800 -21.669 1.00 73.94 257 ASP A C 1
ATOM 1995 O O . ASP A 1 257 ? 21.173 7.630 -21.263 1.00 73.94 257 ASP A O 1
ATOM 1999 N N . THR A 1 258 ? 20.975 9.840 -20.874 1.00 77.81 258 THR A N 1
ATOM 2000 C CA . THR A 1 258 ? 20.666 9.739 -19.444 1.00 77.81 258 THR A CA 1
ATOM 2001 C C . THR A 1 258 ? 19.174 9.879 -19.158 1.00 77.81 258 THR A C 1
ATOM 2003 O O . THR A 1 258 ? 18.768 9.713 -18.006 1.00 77.81 258 THR A O 1
ATOM 2006 N N . ASP A 1 259 ? 18.344 10.142 -20.175 1.00 88.75 259 ASP A N 1
ATOM 2007 C CA . ASP A 1 259 ? 16.905 10.274 -19.983 1.00 88.75 259 ASP A CA 1
ATOM 2008 C C . ASP A 1 259 ? 16.181 8.919 -19.869 1.00 88.75 259 ASP A C 1
ATOM 2010 O O . ASP A 1 259 ? 16.611 7.868 -20.365 1.00 88.75 259 ASP A O 1
ATOM 2014 N N . PHE A 1 260 ? 15.036 8.952 -19.189 1.00 92.81 260 PHE A N 1
ATOM 2015 C CA . PHE A 1 260 ? 14.202 7.792 -18.909 1.00 92.81 260 PHE A CA 1
ATOM 2016 C C . PHE A 1 260 ? 12.843 7.893 -19.595 1.00 92.81 260 PHE A C 1
ATOM 2018 O O . PHE A 1 260 ? 12.189 8.939 -19.595 1.00 92.81 260 PHE A O 1
ATOM 2025 N N . LYS A 1 261 ? 12.373 6.750 -20.099 1.00 91.81 261 LYS A N 1
ATOM 2026 C CA . LYS A 1 261 ? 11.043 6.599 -20.688 1.00 91.81 261 LYS A CA 1
ATOM 2027 C C . LYS A 1 261 ? 9.955 6.918 -19.664 1.00 91.81 261 LYS A C 1
ATOM 2029 O O . LYS A 1 261 ? 10.056 6.582 -18.485 1.00 91.81 261 LYS A O 1
ATOM 2034 N N . ILE A 1 262 ? 8.864 7.505 -20.149 1.00 90.50 262 ILE A N 1
ATOM 2035 C CA . ILE A 1 262 ? 7.648 7.717 -19.361 1.00 90.50 262 ILE A CA 1
ATOM 2036 C C . ILE A 1 262 ? 6.904 6.381 -19.252 1.00 90.50 262 ILE A C 1
ATOM 2038 O O . ILE A 1 262 ? 6.363 5.888 -20.239 1.00 90.50 262 ILE A O 1
ATOM 2042 N N . ALA A 1 263 ? 6.868 5.825 -18.046 1.00 88.81 263 ALA A N 1
ATOM 2043 C CA . ALA A 1 263 ? 6.132 4.624 -17.672 1.00 88.81 263 ALA A CA 1
ATOM 2044 C C . ALA A 1 263 ? 4.617 4.868 -17.619 1.00 88.81 263 ALA A C 1
ATOM 2046 O O . ALA A 1 263 ? 3.819 4.009 -17.980 1.00 88.81 263 ALA A O 1
ATOM 2047 N N . TRP A 1 264 ? 4.203 6.048 -17.149 1.00 87.44 264 TRP A N 1
ATOM 2048 C CA . TRP A 1 264 ? 2.791 6.396 -17.001 1.00 87.44 264 TRP A CA 1
ATOM 2049 C C . TRP A 1 264 ? 2.553 7.903 -17.052 1.00 87.44 264 TRP A C 1
ATOM 2051 O O . TRP A 1 264 ? 3.443 8.714 -16.802 1.00 87.44 264 TRP A O 1
ATOM 2061 N N . ARG A 1 265 ? 1.315 8.295 -17.370 1.00 83.19 265 ARG A N 1
ATOM 2062 C CA . ARG A 1 265 ? 0.883 9.699 -17.430 1.00 83.19 265 ARG A CA 1
ATOM 2063 C C . ARG A 1 265 ? -0.321 9.919 -16.521 1.00 83.19 265 ARG A C 1
ATOM 2065 O O . ARG A 1 265 ? -1.157 9.035 -16.362 1.00 83.19 265 ARG A O 1
ATOM 2072 N N . ARG A 1 266 ? -0.465 11.135 -15.984 1.00 74.94 266 ARG A N 1
ATOM 2073 C CA . ARG A 1 266 ? -1.620 11.565 -15.164 1.00 74.94 266 ARG A CA 1
ATOM 2074 C C . ARG A 1 266 ? -2.916 11.779 -15.979 1.00 74.94 266 ARG A C 1
ATOM 2076 O O . ARG A 1 266 ? -3.757 12.595 -15.603 1.00 74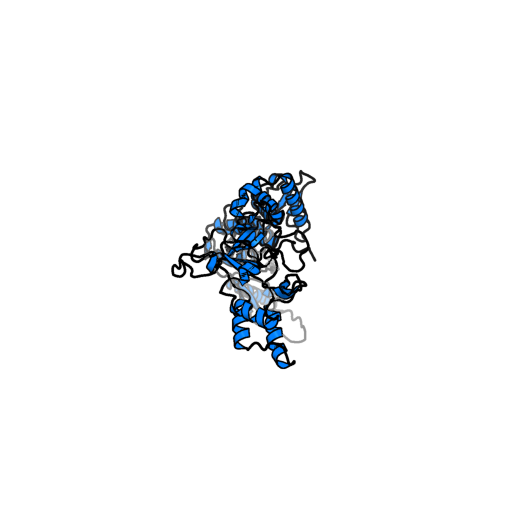.94 266 ARG A O 1
ATOM 2083 N N . ALA A 1 267 ? -3.075 11.094 -17.110 1.00 68.12 267 ALA A N 1
ATOM 2084 C CA . ALA A 1 267 ? -4.265 11.175 -17.953 1.00 68.12 267 ALA A CA 1
ATOM 2085 C C . ALA A 1 267 ? -5.306 10.124 -17.519 1.00 68.12 267 ALA A C 1
ATOM 2087 O O . ALA A 1 267 ? -4.918 9.096 -16.957 1.00 68.12 267 ALA A O 1
ATOM 2088 N N . PRO A 1 268 ? -6.615 10.350 -17.751 1.00 61.72 268 PRO A N 1
ATOM 2089 C CA . PRO A 1 268 ? -7.613 9.290 -17.636 1.00 61.72 268 PRO A CA 1
ATOM 2090 C C . PRO A 1 268 ? -7.200 8.130 -18.547 1.00 61.72 268 PRO A C 1
ATOM 2092 O O . PRO A 1 268 ? -7.069 8.309 -19.756 1.00 61.72 268 PRO A O 1
ATOM 2095 N N . THR A 1 269 ? -6.934 6.961 -17.975 1.00 55.75 269 THR A N 1
ATOM 2096 C CA . THR A 1 269 ? -6.626 5.758 -18.747 1.00 55.75 269 THR A CA 1
ATOM 2097 C C . THR A 1 269 ? -7.886 4.906 -18.813 1.00 55.75 269 THR A C 1
ATOM 2099 O O . THR A 1 269 ? -8.399 4.464 -17.791 1.00 55.75 269 THR A O 1
ATOM 2102 N N . HIS A 1 270 ? -8.410 4.682 -20.018 1.00 49.12 270 HIS A N 1
ATOM 2103 C CA . HIS A 1 270 ? -9.679 3.972 -20.221 1.00 49.12 270 HIS A CA 1
ATOM 2104 C C . HIS A 1 270 ? -9.576 2.439 -20.092 1.00 49.12 270 HIS A C 1
ATOM 2106 O O . HIS A 1 270 ? -10.523 1.736 -20.432 1.00 49.12 270 HIS A O 1
ATOM 2112 N N . SER A 1 271 ? -8.441 1.878 -19.647 1.00 50.03 271 SER A N 1
ATOM 2113 C CA . SER A 1 271 ? -8.204 0.424 -19.770 1.00 50.03 271 SER A CA 1
ATOM 2114 C C . SER A 1 271 ? -7.195 -0.166 -18.773 1.00 50.03 271 SER A C 1
ATOM 2116 O O . SER A 1 271 ? -6.510 -1.129 -19.095 1.00 50.03 271 SER A O 1
ATOM 2118 N N . GLY A 1 272 ? -7.015 0.418 -17.583 1.00 50.66 272 GLY A N 1
ATOM 2119 C CA . GLY A 1 272 ? -6.111 -0.168 -16.577 1.00 50.66 272 GLY A CA 1
ATOM 2120 C C . GLY A 1 272 ? -4.613 -0.126 -16.931 1.00 50.66 272 GLY A C 1
ATOM 2121 O O . GLY A 1 272 ? -3.807 -0.744 -16.240 1.00 50.66 272 GLY A O 1
ATOM 2122 N N . GLY A 1 273 ? -4.208 0.649 -17.948 1.00 55.44 273 GLY A N 1
ATOM 2123 C CA . GLY A 1 273 ? -2.819 0.766 -18.433 1.00 55.44 273 GLY A CA 1
ATOM 2124 C C . GLY A 1 273 ? -1.789 1.310 -17.427 1.00 55.44 273 GLY A C 1
ATOM 2125 O O . GLY A 1 273 ? -0.620 1.443 -17.757 1.00 55.44 273 GLY A O 1
ATOM 2126 N N . ASN A 1 274 ? -2.202 1.610 -16.195 1.00 63.22 274 ASN A N 1
ATOM 2127 C CA . ASN A 1 274 ? -1.322 2.024 -15.101 1.00 63.22 274 ASN A CA 1
ATOM 2128 C C . ASN A 1 274 ? -1.086 0.904 -14.064 1.00 63.22 274 ASN A C 1
ATOM 2130 O O . ASN A 1 274 ? -0.366 1.141 -13.095 1.00 63.22 274 ASN A O 1
ATOM 2134 N N . HIS A 1 275 ? -1.689 -0.282 -14.224 1.00 61.97 275 HIS A N 1
ATOM 2135 C CA . HIS A 1 275 ? -1.506 -1.426 -13.318 1.00 61.97 275 HIS A CA 1
ATOM 2136 C C . HIS A 1 275 ? -0.163 -2.139 -13.505 1.00 61.97 275 HIS A C 1
ATOM 2138 O O . HIS A 1 275 ? 0.413 -2.634 -12.538 1.00 61.97 275 HIS A O 1
ATOM 2144 N N . GLN A 1 276 ? 0.334 -2.163 -14.740 1.00 69.69 276 GLN A N 1
ATOM 2145 C CA . GLN A 1 276 ? 1.612 -2.747 -15.139 1.00 69.69 276 GLN A CA 1
ATOM 2146 C C . GLN A 1 276 ? 2.217 -1.822 -16.184 1.00 69.69 276 GLN A C 1
ATOM 2148 O O . GLN A 1 276 ? 1.924 -1.904 -17.372 1.00 69.69 276 GLN A O 1
ATOM 2153 N N . GLN A 1 277 ? 2.978 -0.852 -15.695 1.00 80.19 277 GLN A N 1
ATOM 2154 C CA . GLN A 1 277 ? 3.448 0.284 -16.488 1.00 80.19 277 GLN A CA 1
ATOM 2155 C C . GLN A 1 277 ? 4.570 -0.138 -17.446 1.00 80.19 277 GLN A C 1
ATOM 2157 O O . GLN A 1 277 ? 4.821 0.521 -18.452 1.00 80.19 277 GLN A O 1
ATOM 2162 N N . TRP A 1 278 ? 5.199 -1.281 -17.159 1.00 84.81 278 TRP A N 1
ATOM 2163 C CA . TRP A 1 278 ? 6.159 -1.946 -18.027 1.00 84.81 278 TRP A CA 1
ATOM 2164 C C . TRP A 1 278 ? 5.587 -3.249 -18.586 1.00 84.81 278 TRP A C 1
ATOM 2166 O O . TRP A 1 278 ? 4.994 -4.038 -17.851 1.00 84.81 278 TRP A O 1
ATOM 2176 N N . ASN A 1 279 ? 5.819 -3.478 -19.881 1.00 72.81 279 ASN A N 1
ATOM 2177 C CA . ASN A 1 279 ? 5.577 -4.751 -20.558 1.00 72.81 279 ASN A CA 1
ATOM 2178 C C . ASN A 1 279 ? 6.925 -5.367 -20.979 1.00 72.81 279 ASN A C 1
ATOM 2180 O O . ASN A 1 279 ? 7.776 -4.681 -21.548 1.00 72.81 279 ASN A O 1
ATOM 2184 N N . ILE A 1 280 ? 7.094 -6.661 -20.707 1.00 67.44 280 ILE A N 1
ATOM 2185 C CA . ILE A 1 280 ? 8.332 -7.447 -20.821 1.00 67.44 280 ILE A CA 1
ATOM 2186 C C . ILE A 1 280 ? 8.938 -7.398 -22.232 1.00 67.44 280 ILE A C 1
ATOM 2188 O O . ILE A 1 280 ? 10.155 -7.473 -22.387 1.00 67.44 280 ILE A O 1
ATOM 2192 N N . SER A 1 281 ? 8.115 -7.269 -23.277 1.00 62.94 281 SER A N 1
ATOM 2193 C CA . SER A 1 281 ? 8.527 -7.607 -24.646 1.00 62.94 281 SER A CA 1
ATOM 2194 C C . SER A 1 281 ? 9.583 -6.688 -25.281 1.00 62.94 281 SER A C 1
ATOM 2196 O O . SER A 1 281 ? 10.106 -7.037 -26.337 1.00 62.94 281 SER A O 1
ATOM 2198 N N . ASN A 1 282 ? 9.902 -5.529 -24.687 1.00 68.56 282 ASN A N 1
ATOM 2199 C CA . ASN A 1 282 ? 10.569 -4.440 -25.418 1.00 68.56 282 ASN A CA 1
ATOM 2200 C C . ASN A 1 282 ? 11.840 -3.863 -24.770 1.00 68.56 282 ASN A C 1
ATOM 2202 O O . ASN A 1 282 ? 12.367 -2.873 -25.284 1.00 68.56 282 ASN A O 1
ATOM 2206 N N . TYR A 1 283 ? 12.335 -4.421 -23.662 1.00 85.38 283 TYR A N 1
ATOM 2207 C CA . TYR A 1 283 ? 13.461 -3.824 -22.932 1.00 85.38 283 TYR A CA 1
ATOM 2208 C C . TYR A 1 283 ? 14.677 -4.746 -22.880 1.00 85.38 283 TYR A C 1
ATOM 2210 O O . TYR A 1 283 ? 14.556 -5.956 -22.713 1.00 85.38 283 TYR A O 1
ATOM 2218 N N . LYS A 1 284 ? 15.871 -4.161 -23.015 1.00 85.00 284 LYS A N 1
ATOM 2219 C CA . LYS A 1 284 ? 17.144 -4.836 -22.748 1.00 85.00 284 LYS A CA 1
ATOM 2220 C C . LYS A 1 284 ? 17.468 -4.713 -21.250 1.00 85.00 284 LYS A C 1
ATOM 2222 O O . LYS A 1 284 ? 17.267 -3.631 -20.703 1.00 85.00 284 LYS A O 1
ATOM 2227 N N . PRO A 1 285 ? 18.064 -5.730 -20.604 1.00 86.19 285 PRO A N 1
ATOM 2228 C CA . PRO A 1 285 ? 18.527 -5.646 -19.213 1.00 86.19 285 PRO A CA 1
ATOM 2229 C C . PRO A 1 285 ? 19.374 -4.400 -18.909 1.00 86.19 285 PRO A C 1
ATOM 2231 O O . PRO A 1 285 ? 19.141 -3.735 -17.912 1.00 86.19 285 PRO A O 1
ATOM 2234 N N . ALA A 1 286 ? 20.274 -4.006 -19.819 1.00 85.38 286 ALA A N 1
ATOM 2235 C CA . ALA A 1 286 ? 21.112 -2.808 -19.667 1.00 85.38 286 ALA A CA 1
ATOM 2236 C C . ALA A 1 286 ? 20.337 -1.470 -19.689 1.00 85.38 286 ALA A C 1
ATOM 2238 O O . ALA A 1 286 ? 20.874 -0.437 -19.300 1.00 85.38 286 ALA A O 1
ATOM 2239 N N . GLN A 1 287 ? 19.084 -1.466 -20.160 1.00 89.44 287 GLN A N 1
ATOM 2240 C CA . GLN A 1 287 ? 18.210 -0.289 -20.116 1.00 89.44 287 GLN A CA 1
ATOM 2241 C C . GLN A 1 287 ? 17.460 -0.176 -18.787 1.00 89.44 287 GLN A C 1
ATOM 2243 O O . GLN A 1 287 ? 16.954 0.902 -18.478 1.00 89.44 287 GLN A O 1
ATOM 2248 N N . VAL A 1 288 ? 17.348 -1.274 -18.037 1.00 91.56 288 VAL A N 1
ATOM 2249 C CA . VAL A 1 288 ? 16.593 -1.339 -16.789 1.00 91.56 288 VAL A CA 1
ATOM 2250 C C . VAL A 1 288 ? 17.479 -0.842 -15.656 1.00 91.56 288 VAL A C 1
ATOM 2252 O O . VAL A 1 288 ? 18.565 -1.364 -15.432 1.00 91.56 288 VAL A O 1
ATOM 2255 N N . VAL A 1 289 ? 16.995 0.155 -14.924 1.00 92.69 289 VAL A N 1
ATOM 2256 C CA . VAL A 1 289 ? 17.612 0.625 -13.683 1.00 92.69 289 VAL A CA 1
ATOM 2257 C C . VAL A 1 289 ? 16.628 0.362 -12.554 1.00 92.69 289 VAL A C 1
ATOM 2259 O O . VAL A 1 289 ? 15.478 0.815 -12.616 1.00 92.69 289 VAL A O 1
ATOM 2262 N N . ALA A 1 290 ? 17.049 -0.399 -11.545 1.00 94.62 290 ALA A N 1
ATOM 2263 C CA . ALA A 1 290 ? 16.206 -0.676 -10.390 1.00 94.62 290 ALA A CA 1
ATOM 2264 C C . ALA A 1 290 ? 15.959 0.620 -9.606 1.00 94.62 290 ALA A C 1
ATOM 2266 O O . ALA A 1 290 ? 16.870 1.424 -9.403 1.00 94.62 290 ALA A O 1
ATOM 2267 N N . TRP A 1 291 ? 14.718 0.837 -9.164 1.00 95.50 291 TRP A N 1
ATOM 2268 C CA . TRP A 1 291 ? 14.363 2.049 -8.424 1.00 95.50 291 TRP A CA 1
ATOM 2269 C C . TRP A 1 291 ? 15.202 2.207 -7.156 1.00 95.50 291 TRP A C 1
ATOM 2271 O O . TRP A 1 291 ? 15.681 3.304 -6.888 1.00 95.50 291 TRP A O 1
ATOM 2281 N N . ASP A 1 292 ? 15.449 1.122 -6.424 1.00 94.19 292 ASP A N 1
ATOM 2282 C CA . ASP A 1 292 ? 16.188 1.163 -5.159 1.00 94.19 292 ASP A CA 1
ATOM 2283 C C . ASP A 1 292 ? 17.628 1.677 -5.305 1.00 94.19 292 ASP A C 1
ATOM 2285 O O . ASP A 1 292 ? 18.121 2.364 -4.410 1.00 94.19 292 ASP A O 1
ATOM 2289 N N . GLU A 1 293 ? 18.273 1.439 -6.453 1.00 92.69 293 GLU A N 1
ATOM 2290 C CA . GLU A 1 293 ? 19.623 1.940 -6.752 1.00 92.69 293 GLU A CA 1
ATOM 2291 C C . GLU A 1 293 ? 19.647 3.470 -6.902 1.00 92.69 293 GLU A C 1
ATOM 2293 O O . GLU A 1 293 ? 20.598 4.134 -6.489 1.00 92.69 293 GLU A O 1
ATOM 2298 N N . MET A 1 294 ? 18.578 4.047 -7.461 1.00 93.00 294 MET A N 1
ATOM 2299 C CA . MET A 1 294 ? 18.490 5.477 -7.784 1.00 93.00 294 MET A CA 1
ATOM 2300 C C . MET A 1 294 ? 17.681 6.284 -6.767 1.00 93.00 294 MET A C 1
ATOM 2302 O O . MET A 1 294 ? 17.810 7.512 -6.710 1.00 93.00 294 MET A O 1
ATOM 2306 N N . ARG A 1 295 ? 16.862 5.615 -5.946 1.00 95.00 295 ARG A N 1
ATOM 2307 C CA . ARG A 1 295 ? 15.863 6.225 -5.061 1.00 95.00 295 ARG A CA 1
ATOM 2308 C C . ARG A 1 295 ? 16.455 7.352 -4.236 1.00 95.00 295 ARG A C 1
ATOM 2310 O O . ARG A 1 295 ? 15.916 8.456 -4.243 1.00 95.00 295 ARG A O 1
ATOM 2317 N N . ARG A 1 296 ? 17.562 7.098 -3.533 1.00 93.44 296 ARG A N 1
ATOM 2318 C CA . ARG A 1 296 ? 18.177 8.081 -2.628 1.00 93.44 296 ARG A CA 1
ATOM 2319 C C . ARG A 1 296 ? 18.658 9.319 -3.385 1.00 93.44 296 ARG A C 1
ATOM 2321 O O . ARG A 1 296 ? 18.275 10.425 -3.015 1.00 93.44 296 ARG A O 1
ATOM 2328 N N . GLY A 1 297 ? 19.444 9.130 -4.445 1.00 93.31 297 GLY A N 1
ATOM 2329 C CA . GLY A 1 297 ? 20.008 10.234 -5.225 1.00 93.31 297 GLY A CA 1
ATOM 2330 C C . GLY A 1 297 ? 18.925 11.089 -5.884 1.00 93.31 297 GLY A C 1
ATOM 2331 O O . GLY A 1 297 ? 18.927 12.310 -5.748 1.00 93.31 297 GLY A O 1
ATOM 2332 N N . MET A 1 298 ? 17.935 10.454 -6.516 1.00 94.31 298 MET A N 1
ATOM 2333 C CA . MET A 1 298 ? 16.847 11.178 -7.178 1.00 94.31 298 MET A CA 1
ATOM 2334 C C . MET A 1 298 ? 15.917 11.891 -6.191 1.00 94.31 298 MET A C 1
ATOM 2336 O O . MET A 1 298 ? 15.506 13.021 -6.443 1.00 94.31 298 MET A O 1
ATOM 2340 N N . SER A 1 299 ? 15.606 11.263 -5.052 1.00 94.50 299 SER A N 1
ATOM 2341 C CA . SER A 1 299 ? 14.749 11.870 -4.021 1.00 94.50 299 SER A CA 1
ATOM 2342 C C . SER A 1 299 ? 15.420 13.064 -3.340 1.00 94.50 299 SER A C 1
ATOM 2344 O O . SER A 1 299 ? 14.744 13.985 -2.892 1.00 94.50 299 SER A O 1
ATOM 2346 N N . GLN A 1 300 ? 16.750 13.073 -3.250 1.00 93.75 300 GLN A N 1
ATOM 2347 C CA . GLN A 1 300 ? 17.496 14.226 -2.746 1.00 93.75 300 GLN A CA 1
ATOM 2348 C C . GLN A 1 300 ? 17.606 15.341 -3.794 1.00 93.75 300 GLN A C 1
ATOM 2350 O O . GLN A 1 300 ? 17.563 16.512 -3.431 1.00 93.75 300 GLN A O 1
ATOM 2355 N N . GLY A 1 301 ? 17.696 14.982 -5.078 1.00 94.31 301 GLY A N 1
ATOM 2356 C CA . GLY A 1 301 ? 17.818 15.937 -6.181 1.00 94.31 301 GLY A CA 1
ATOM 2357 C C . GLY A 1 301 ? 16.526 16.665 -6.568 1.00 94.31 301 GLY A C 1
ATOM 2358 O O . GLY A 1 301 ? 16.598 17.681 -7.256 1.00 94.31 301 GLY A O 1
ATOM 2359 N N . ILE A 1 302 ? 15.346 16.183 -6.157 1.00 95.44 302 ILE A N 1
ATOM 2360 C CA . ILE A 1 302 ? 14.080 16.848 -6.499 1.00 95.44 302 ILE A CA 1
ATOM 2361 C C . ILE A 1 302 ? 13.901 18.163 -5.710 1.00 95.44 302 ILE A C 1
ATOM 2363 O O . ILE A 1 302 ? 14.021 18.157 -4.475 1.00 95.44 302 ILE A O 1
ATOM 2367 N N . PRO A 1 303 ? 13.582 19.292 -6.380 1.00 97.62 303 PRO A N 1
ATOM 2368 C CA . PRO A 1 303 ? 13.347 20.561 -5.703 1.00 97.62 303 PRO A CA 1
ATOM 2369 C C . PRO A 1 303 ? 12.199 20.474 -4.700 1.00 97.62 303 PRO A C 1
ATOM 2371 O O . PRO A 1 303 ? 11.124 19.947 -4.990 1.00 97.62 303 PRO A O 1
ATOM 2374 N N . GLU A 1 304 ? 12.392 21.057 -3.520 1.00 97.69 304 GLU A N 1
ATOM 2375 C CA . GLU A 1 304 ? 11.376 21.060 -2.464 1.00 97.69 304 GLU A CA 1
ATOM 2376 C C . GLU A 1 304 ? 10.056 21.712 -2.906 1.00 97.69 304 GLU A C 1
ATOM 2378 O O . GLU A 1 304 ? 8.978 21.234 -2.553 1.00 97.69 304 GLU A O 1
ATOM 2383 N N . SER A 1 305 ? 10.119 22.745 -3.752 1.00 97.31 305 SER A N 1
ATOM 2384 C CA . SER A 1 305 ? 8.935 23.397 -4.325 1.00 97.31 305 SER A CA 1
ATOM 2385 C C . SER A 1 305 ? 8.043 22.428 -5.106 1.00 97.31 305 SER A C 1
ATOM 2387 O O . SER A 1 305 ? 6.815 22.529 -5.034 1.00 97.31 305 SER A O 1
ATOM 2389 N N . ASP A 1 306 ? 8.640 21.465 -5.810 1.00 97.31 306 ASP A N 1
ATOM 2390 C CA . ASP A 1 306 ? 7.915 20.467 -6.603 1.00 97.31 306 ASP A CA 1
ATOM 2391 C C . ASP A 1 306 ? 7.291 19.386 -5.713 1.00 97.31 306 ASP A C 1
ATOM 2393 O O . ASP A 1 306 ? 6.169 18.925 -5.969 1.00 97.31 306 ASP A O 1
ATOM 2397 N N . VAL A 1 307 ? 7.978 19.036 -4.620 1.00 98.12 307 VAL A N 1
ATOM 2398 C CA . VAL A 1 307 ? 7.450 18.147 -3.576 1.00 98.12 307 VAL A CA 1
ATOM 2399 C C . VAL A 1 307 ? 6.239 18.798 -2.911 1.00 98.12 307 VAL A C 1
ATOM 2401 O O . VAL A 1 307 ? 5.159 18.209 -2.901 1.00 98.12 307 VAL A O 1
ATOM 2404 N N . ILE A 1 308 ? 6.364 20.049 -2.453 1.00 97.88 308 ILE A N 1
ATOM 2405 C CA . ILE A 1 308 ? 5.275 20.810 -1.822 1.00 97.88 308 ILE A CA 1
ATOM 2406 C C . ILE A 1 308 ? 4.085 20.963 -2.772 1.00 97.88 308 ILE A C 1
ATOM 2408 O O . ILE A 1 308 ? 2.935 20.785 -2.360 1.00 97.88 308 ILE A O 1
ATOM 2412 N N . LYS A 1 309 ? 4.325 21.267 -4.054 1.00 96.75 309 LYS A N 1
ATOM 2413 C CA . LYS A 1 309 ? 3.258 21.327 -5.062 1.00 96.75 309 LYS A CA 1
ATOM 2414 C C . LYS A 1 309 ? 2.498 20.001 -5.138 1.00 96.75 309 LYS A C 1
ATOM 2416 O O . LYS A 1 309 ? 1.268 19.999 -5.097 1.00 96.75 309 LYS A O 1
ATOM 2421 N N . SER A 1 310 ? 3.217 18.883 -5.184 1.00 96.19 310 SER A N 1
ATOM 2422 C CA . SER A 1 310 ? 2.618 17.547 -5.257 1.00 96.19 310 SER A CA 1
ATOM 2423 C C . SER A 1 310 ? 1.856 17.171 -3.976 1.00 96.19 310 SER A C 1
ATOM 2425 O O . SER A 1 310 ? 0.757 16.619 -4.069 1.00 96.19 310 SER A O 1
ATOM 2427 N N . ILE A 1 311 ? 2.377 17.534 -2.797 1.00 97.62 311 ILE A N 1
ATOM 2428 C CA . ILE A 1 311 ? 1.697 17.372 -1.500 1.00 97.62 311 ILE A CA 1
ATOM 2429 C C . ILE A 1 311 ? 0.370 18.139 -1.497 1.00 97.62 311 ILE A C 1
ATOM 2431 O O . ILE A 1 311 ? -0.672 17.578 -1.166 1.00 97.62 311 ILE A O 1
ATOM 2435 N N . ARG A 1 312 ? 0.367 19.405 -1.931 1.00 96.00 312 ARG A N 1
ATOM 2436 C CA . ARG A 1 312 ? -0.852 20.232 -1.987 1.00 96.00 312 ARG A CA 1
ATOM 2437 C C . ARG A 1 312 ? -1.920 19.631 -2.894 1.00 96.00 312 ARG A C 1
ATOM 2439 O O . ARG A 1 312 ? -3.096 19.619 -2.532 1.00 96.00 312 ARG A O 1
ATOM 2446 N N . GLU A 1 313 ? -1.521 19.140 -4.065 1.00 93.81 313 GLU A N 1
ATOM 2447 C CA . GLU A 1 313 ? -2.428 18.464 -4.995 1.00 93.81 313 GLU A CA 1
ATOM 2448 C C . GLU A 1 313 ? -3.018 17.182 -4.383 1.00 93.81 313 GLU A C 1
ATOM 2450 O O . GLU A 1 313 ? -4.195 16.896 -4.596 1.00 93.81 313 GLU A O 1
ATOM 2455 N N . SER A 1 314 ? -2.214 16.432 -3.624 1.00 94.38 314 SER A N 1
ATOM 2456 C CA . SER A 1 314 ? -2.621 15.217 -2.904 1.00 94.38 314 SER A CA 1
ATOM 2457 C C . SER A 1 314 ? -3.625 15.512 -1.787 1.00 94.38 314 SER A C 1
ATOM 2459 O O . SER A 1 314 ? -4.744 14.999 -1.817 1.00 94.38 314 SER A O 1
ATOM 2461 N N . LEU A 1 315 ? -3.312 16.451 -0.890 1.00 95.00 315 LEU A N 1
ATOM 2462 C CA . LEU A 1 315 ? -4.223 16.891 0.173 1.00 95.00 315 LEU A CA 1
ATOM 2463 C C . LEU A 1 315 ? -5.557 17.388 -0.397 1.00 95.00 315 LEU A C 1
ATOM 2465 O O . LEU A 1 315 ? -6.624 17.051 0.110 1.00 95.00 315 LEU A O 1
ATOM 2469 N N . ALA A 1 316 ? -5.518 18.159 -1.489 1.00 92.38 316 ALA A N 1
ATOM 2470 C CA . ALA A 1 316 ? -6.726 18.643 -2.150 1.00 92.38 316 ALA A CA 1
ATOM 2471 C C . ALA A 1 316 ? -7.607 17.512 -2.705 1.00 92.38 316 ALA A C 1
ATOM 2473 O O . ALA A 1 316 ? -8.826 17.676 -2.742 1.00 92.38 316 ALA A O 1
ATOM 2474 N N . ARG A 1 317 ? -7.023 16.384 -3.135 1.00 90.06 317 ARG A N 1
ATOM 2475 C CA . ARG A 1 317 ? -7.784 15.187 -3.527 1.00 90.06 317 ARG A CA 1
ATOM 2476 C C . ARG A 1 317 ? -8.389 14.495 -2.310 1.00 90.06 317 ARG A C 1
ATOM 2478 O O . ARG A 1 317 ? -9.577 14.196 -2.331 1.00 90.06 317 ARG A O 1
ATOM 2485 N N . MET A 1 318 ? -7.604 14.295 -1.253 1.00 91.31 318 MET A N 1
ATOM 2486 C CA . MET A 1 318 ? -8.047 13.595 -0.040 1.00 91.31 318 MET A CA 1
ATOM 2487 C C . MET A 1 318 ? -9.176 14.320 0.702 1.00 91.31 318 MET A C 1
ATOM 2489 O O . MET A 1 318 ? -10.102 13.668 1.169 1.00 91.31 318 MET A O 1
ATOM 2493 N N . MET A 1 319 ? -9.144 15.656 0.756 1.00 91.25 319 MET A N 1
ATOM 2494 C CA . MET A 1 319 ? -10.204 16.464 1.382 1.00 91.25 319 MET A CA 1
ATOM 2495 C C . MET A 1 319 ? -11.515 16.487 0.579 1.00 91.25 319 MET A C 1
ATOM 2497 O O . MET A 1 319 ? -12.568 16.801 1.119 1.00 91.25 319 MET A O 1
ATOM 2501 N N . LYS A 1 320 ? -11.467 16.221 -0.734 1.00 87.25 320 LYS A N 1
ATOM 2502 C CA . LYS A 1 320 ? -12.655 16.221 -1.611 1.00 87.25 320 LYS A CA 1
ATOM 2503 C C . LYS A 1 320 ? -13.346 14.856 -1.688 1.00 87.25 320 LYS A C 1
ATOM 2505 O O . LYS A 1 320 ? -14.324 14.720 -2.419 1.00 87.25 320 LYS A O 1
ATOM 2510 N N . ARG A 1 321 ? -12.810 13.846 -1.000 1.00 78.12 321 ARG A N 1
ATOM 2511 C CA . ARG A 1 321 ? -13.386 12.500 -0.926 1.00 78.12 321 ARG A CA 1
ATOM 2512 C C . ARG A 1 321 ? -14.668 12.531 -0.089 1.00 78.12 321 ARG A C 1
ATOM 2514 O O . ARG A 1 321 ? -14.765 13.323 0.844 1.00 78.12 321 ARG A O 1
ATOM 2521 N N . GLU A 1 322 ? -15.631 11.670 -0.411 1.00 77.31 322 GLU A N 1
ATOM 2522 C CA . GLU A 1 322 ? -16.924 11.583 0.303 1.00 77.31 322 GLU A CA 1
ATOM 2523 C C . GLU A 1 322 ? -16.749 11.241 1.793 1.00 77.31 322 GLU A C 1
ATOM 2525 O O . GLU A 1 322 ? -17.504 11.668 2.655 1.00 77.31 322 GLU A O 1
ATOM 2530 N N . ASP A 1 323 ? -15.687 10.513 2.080 1.00 77.00 323 ASP A N 1
ATOM 2531 C CA . ASP A 1 323 ? -15.219 9.989 3.355 1.00 77.00 323 ASP A CA 1
ATOM 2532 C C . ASP A 1 323 ? -14.148 10.871 4.022 1.00 77.00 323 ASP A C 1
ATOM 2534 O O . ASP A 1 323 ? -13.650 10.515 5.085 1.00 77.00 323 ASP A O 1
ATOM 2538 N N . ASN A 1 324 ? -13.809 12.021 3.418 1.00 80.25 324 ASN A N 1
ATOM 2539 C CA . ASN A 1 324 ? -13.029 13.126 3.993 1.00 80.25 324 ASN A CA 1
ATOM 2540 C C . ASN A 1 324 ? -11.913 12.702 4.971 1.00 80.25 324 ASN A C 1
ATOM 2542 O O . ASN A 1 324 ? -11.901 13.089 6.140 1.00 80.25 324 ASN A O 1
ATOM 2546 N N . ILE A 1 325 ? -10.969 11.889 4.491 1.00 88.12 325 ILE A N 1
ATOM 2547 C CA . ILE A 1 325 ? -9.935 11.233 5.317 1.00 88.12 325 ILE A CA 1
ATOM 2548 C C . ILE A 1 325 ? -8.848 12.164 5.871 1.00 88.12 325 ILE A C 1
ATOM 2550 O O . ILE A 1 325 ? -8.020 11.745 6.679 1.00 88.12 325 ILE A O 1
ATOM 2554 N N . VAL A 1 326 ? -8.822 13.421 5.428 1.00 92.75 326 VAL A N 1
ATOM 2555 C CA . VAL A 1 326 ? -7.862 14.426 5.886 1.00 92.75 326 VAL A CA 1
ATOM 2556 C C . VAL A 1 326 ? -8.623 15.664 6.320 1.00 92.75 326 VAL A C 1
ATOM 2558 O O . VAL A 1 326 ? -9.351 16.258 5.528 1.00 92.75 326 VAL A O 1
ATOM 2561 N N . SER A 1 327 ? -8.416 16.082 7.563 1.00 93.44 327 SER A N 1
ATOM 2562 C CA . SER A 1 327 ? -8.905 17.355 8.071 1.00 93.44 327 SER A CA 1
ATOM 2563 C C . SER A 1 327 ? -7.928 18.481 7.732 1.00 93.44 327 SER A C 1
ATOM 2565 O O . SER A 1 327 ? -6.735 18.275 7.481 1.00 93.44 327 SER A O 1
ATOM 2567 N N . LYS A 1 328 ? -8.454 19.705 7.691 1.00 95.44 328 LYS A N 1
ATOM 2568 C CA . LYS A 1 328 ? -7.667 20.914 7.475 1.00 95.44 328 LYS A CA 1
ATOM 2569 C C . LYS A 1 328 ? -8.141 22.016 8.401 1.00 95.44 328 LYS A C 1
ATOM 2571 O O . LYS A 1 328 ? -9.307 22.399 8.355 1.00 95.44 328 LYS A O 1
ATOM 2576 N N . GLU A 1 329 ? -7.199 22.612 9.113 1.00 95.69 329 GLU A N 1
ATOM 2577 C CA . GLU A 1 329 ? -7.414 23.802 9.924 1.00 95.69 329 GLU A CA 1
ATOM 2578 C C . GLU A 1 329 ? -6.597 24.977 9.378 1.00 95.69 329 GLU A C 1
ATOM 2580 O O . GLU A 1 329 ? -5.467 24.829 8.909 1.00 95.69 329 GLU A O 1
ATOM 2585 N N . GLY A 1 330 ? -7.181 26.174 9.392 1.00 94.44 330 GLY A N 1
ATOM 2586 C CA . GLY A 1 330 ? -6.529 27.386 8.895 1.00 94.44 330 GLY A CA 1
ATOM 2587 C C . GLY A 1 330 ? -6.481 27.531 7.364 1.00 94.44 330 GLY A C 1
ATOM 2588 O O . GLY A 1 330 ? -7.185 26.865 6.596 1.00 94.44 330 GLY A O 1
ATOM 2589 N N . ARG A 1 331 ? -5.670 28.490 6.891 1.00 90.62 331 ARG A N 1
ATOM 2590 C CA . ARG A 1 331 ? -5.592 28.904 5.476 1.00 90.62 331 ARG A CA 1
ATOM 2591 C C . ARG A 1 331 ? -4.146 29.101 5.007 1.00 90.62 331 ARG A C 1
ATOM 2593 O O . ARG A 1 331 ? -3.261 29.455 5.780 1.00 90.62 331 ARG A O 1
ATOM 2600 N N . GLY A 1 332 ? -3.936 28.936 3.699 1.00 89.06 332 GLY A N 1
ATOM 2601 C CA . GLY A 1 332 ? -2.651 29.195 3.042 1.00 89.06 332 GLY A CA 1
ATOM 2602 C C . GLY A 1 332 ? -1.523 28.280 3.522 1.00 89.06 332 GLY A C 1
ATOM 2603 O O . GLY A 1 332 ? -1.764 27.140 3.894 1.00 89.06 332 GLY A O 1
ATOM 2604 N N . LYS A 1 333 ? -0.289 28.795 3.520 1.00 87.88 333 LYS A N 1
ATOM 2605 C CA . LYS A 1 333 ? 0.929 28.066 3.927 1.00 87.88 333 LYS A CA 1
ATOM 2606 C C . LYS A 1 333 ? 0.955 27.627 5.398 1.00 87.88 333 LYS A C 1
ATOM 2608 O O . LYS A 1 333 ? 1.760 26.783 5.766 1.00 87.88 333 LYS A O 1
ATOM 2613 N N . ASN A 1 334 ? 0.089 28.217 6.220 1.00 91.81 334 ASN A N 1
ATOM 2614 C CA . ASN A 1 334 ? -0.023 27.923 7.645 1.00 91.81 334 ASN A CA 1
ATOM 2615 C C . ASN A 1 334 ? -1.155 26.934 7.941 1.00 91.81 334 ASN A C 1
ATOM 2617 O O . ASN A 1 334 ? -1.465 26.732 9.111 1.00 91.81 334 ASN A O 1
ATOM 2621 N N . SER A 1 335 ? -1.810 26.363 6.919 1.00 94.62 335 SER A N 1
ATOM 2622 C CA . SER A 1 335 ? -2.840 25.366 7.177 1.00 94.62 335 SER A CA 1
ATOM 2623 C C . SER A 1 335 ? -2.234 24.090 7.739 1.00 94.62 335 SER A C 1
ATOM 2625 O O . SER A 1 335 ? -1.240 23.579 7.221 1.00 94.62 335 SER A O 1
ATOM 2627 N N . LEU A 1 336 ? -2.883 23.596 8.779 1.00 97.44 336 LEU A N 1
ATOM 2628 C CA . LEU A 1 336 ? -2.569 22.372 9.483 1.00 97.44 336 LEU A CA 1
ATOM 2629 C C . LEU A 1 336 ? -3.427 21.248 8.910 1.00 97.44 336 LEU A C 1
ATOM 2631 O O . LEU A 1 336 ? -4.620 21.438 8.674 1.00 97.44 336 LEU A O 1
ATOM 2635 N N . HIS A 1 337 ? -2.809 20.104 8.640 1.00 97.31 337 HIS A N 1
ATOM 2636 C CA . HIS A 1 337 ? -3.464 18.933 8.071 1.00 97.31 337 HIS A CA 1
ATOM 2637 C C . HIS A 1 337 ? -3.270 17.738 8.993 1.00 97.31 337 HIS A C 1
ATOM 2639 O O . HIS A 1 337 ? -2.151 17.475 9.422 1.00 97.31 337 HIS A O 1
ATOM 2645 N N . ALA A 1 338 ? -4.337 16.997 9.260 1.00 95.69 338 ALA A N 1
ATOM 2646 C CA . ALA A 1 338 ? -4.276 15.766 10.036 1.00 95.69 338 ALA A CA 1
ATOM 2647 C C . ALA A 1 338 ? -5.114 14.683 9.365 1.00 95.69 338 ALA A C 1
ATOM 2649 O O . ALA A 1 338 ? -6.026 14.966 8.587 1.00 95.69 338 ALA A O 1
ATOM 2650 N N . TRP A 1 339 ? -4.804 13.428 9.670 1.00 93.38 339 TRP A N 1
ATOM 2651 C CA . TRP A 1 339 ? -5.728 12.339 9.385 1.00 93.38 339 TRP A CA 1
ATOM 2652 C C . TRP A 1 339 ? -7.012 12.553 10.204 1.00 93.38 339 TRP A C 1
ATOM 2654 O O . TRP A 1 339 ? -6.935 12.957 11.362 1.00 93.38 339 TRP A O 1
ATOM 2664 N N . SER A 1 340 ? -8.190 12.377 9.607 1.00 88.88 340 SER A N 1
ATOM 2665 C CA . SER A 1 340 ? -9.464 12.729 10.262 1.00 88.88 340 SER A CA 1
ATOM 2666 C C . SER A 1 340 ? -10.072 11.583 11.078 1.00 88.88 340 SER A C 1
ATOM 2668 O O . SER A 1 340 ? -10.753 11.828 12.072 1.00 88.88 340 SER A O 1
ATOM 2670 N N . ASP A 1 341 ? -9.816 10.331 10.692 1.00 83.12 341 ASP A N 1
ATOM 2671 C CA . ASP A 1 341 ? -10.390 9.144 11.334 1.00 83.12 341 ASP A CA 1
ATOM 2672 C C . ASP A 1 341 ? -9.476 8.604 12.446 1.00 83.12 341 ASP A C 1
ATOM 2674 O O . ASP A 1 341 ? -8.730 7.641 12.247 1.00 83.12 341 ASP A O 1
ATOM 2678 N N . TRP A 1 342 ? -9.533 9.238 13.623 1.00 88.44 342 TRP A N 1
ATOM 2679 C CA . TRP A 1 342 ? -8.839 8.785 14.841 1.00 88.44 342 TRP A CA 1
ATOM 2680 C C . TRP A 1 342 ? -9.764 8.304 15.957 1.00 88.44 342 TRP A C 1
ATOM 2682 O O . TRP A 1 342 ? -9.272 7.763 16.944 1.00 88.44 342 TRP A O 1
ATOM 2692 N N . GLY A 1 343 ? -11.087 8.460 15.827 1.00 84.06 343 GLY A N 1
ATOM 2693 C CA . GLY A 1 343 ? -12.035 8.089 16.891 1.00 84.06 343 GLY A CA 1
ATOM 2694 C C . GLY A 1 343 ? -11.889 6.628 17.333 1.00 84.06 343 GLY A C 1
ATOM 2695 O O . GLY A 1 343 ? -11.973 6.309 18.516 1.00 84.06 343 GLY A O 1
ATOM 2696 N N . TRP A 1 344 ? -11.535 5.755 16.390 1.00 84.56 344 TRP A N 1
ATOM 2697 C CA . TRP A 1 344 ? -11.270 4.346 16.656 1.00 84.56 344 TRP A CA 1
ATOM 2698 C C . TRP A 1 344 ? -10.039 4.081 17.529 1.00 84.56 344 TRP A C 1
ATOM 2700 O O . TRP A 1 344 ? -9.968 3.021 18.147 1.00 84.56 344 TRP A O 1
ATOM 2710 N N . LEU A 1 345 ? -9.048 4.979 17.550 1.00 87.00 345 LEU A N 1
ATOM 2711 C CA . LEU A 1 345 ? -7.808 4.765 18.292 1.00 87.00 345 LEU A CA 1
ATOM 2712 C C . LEU A 1 345 ? -8.081 4.811 19.793 1.00 87.00 345 LEU A C 1
ATOM 2714 O O . LEU A 1 345 ? -7.589 3.956 20.516 1.00 87.00 345 LEU A O 1
ATOM 2718 N N . ALA A 1 346 ? -8.925 5.741 20.250 1.00 82.56 346 ALA A N 1
ATOM 2719 C CA . ALA A 1 346 ? -9.337 5.810 21.650 1.00 82.56 346 ALA A CA 1
ATOM 2720 C C . ALA A 1 346 ? -10.087 4.540 22.080 1.00 82.56 346 ALA A C 1
ATOM 2722 O O . ALA A 1 346 ? -9.804 3.987 23.143 1.00 82.56 346 ALA A O 1
ATOM 2723 N N . GLU A 1 347 ? -10.990 4.040 21.229 1.00 81.38 347 GLU A N 1
ATOM 2724 C CA . GLU A 1 347 ? -11.664 2.760 21.455 1.00 81.38 347 GLU A CA 1
ATOM 2725 C C . GLU A 1 347 ? -10.641 1.621 21.540 1.00 81.38 347 GLU A C 1
ATOM 2727 O O . GLU A 1 347 ? -10.647 0.863 22.506 1.00 81.38 347 GLU A O 1
ATOM 2732 N N . MET A 1 348 ? -9.723 1.521 20.572 1.00 83.06 348 MET A N 1
ATOM 2733 C CA . MET A 1 348 ? -8.723 0.454 20.516 1.00 83.06 348 MET A CA 1
ATOM 2734 C C . MET A 1 348 ? -7.764 0.495 21.704 1.00 83.06 348 MET A C 1
ATOM 2736 O O . MET A 1 348 ? -7.549 -0.532 22.333 1.00 83.06 348 MET A O 1
ATOM 2740 N N . SER A 1 349 ? -7.226 1.660 22.058 1.00 81.50 349 SER A N 1
ATOM 2741 C CA . SER A 1 349 ? -6.356 1.817 23.225 1.00 81.50 349 SER A CA 1
ATOM 2742 C C . SER A 1 349 ? -7.092 1.470 24.517 1.00 81.50 349 SER A C 1
ATOM 2744 O O . SER A 1 349 ? -6.513 0.820 25.384 1.00 81.50 349 SER A O 1
ATOM 2746 N N . ALA A 1 350 ? -8.376 1.825 24.644 1.00 76.62 350 ALA A N 1
ATOM 2747 C CA . ALA A 1 350 ? -9.190 1.390 25.775 1.00 76.62 350 ALA A CA 1
ATOM 2748 C C . ALA A 1 350 ? -9.368 -0.137 25.791 1.00 76.62 350 ALA A C 1
ATOM 2750 O O . ALA A 1 350 ? -9.257 -0.747 26.852 1.00 76.62 350 ALA A O 1
ATOM 2751 N N . TYR A 1 351 ? -9.585 -0.771 24.635 1.00 74.12 351 TYR A N 1
ATOM 2752 C CA . TYR A 1 351 ? -9.668 -2.231 24.520 1.00 74.12 351 TYR A CA 1
ATOM 2753 C C . TYR A 1 351 ? -8.356 -2.931 24.877 1.00 74.12 351 TYR A C 1
ATOM 2755 O O . TYR A 1 351 ? -8.360 -3.861 25.683 1.00 74.12 351 TYR A O 1
ATOM 2763 N N . VAL A 1 352 ? -7.237 -2.480 24.311 1.00 76.88 352 VAL A N 1
ATOM 2764 C CA . VAL A 1 352 ? -5.905 -3.035 24.578 1.00 76.88 352 VAL A CA 1
ATOM 2765 C C . VAL A 1 352 ? -5.575 -2.887 26.050 1.00 76.88 352 VAL A C 1
ATOM 2767 O O . VAL A 1 352 ? -5.251 -3.884 26.686 1.00 76.88 352 VAL A O 1
ATOM 2770 N N . LYS A 1 353 ? -5.766 -1.687 26.614 1.00 72.94 353 LYS A N 1
ATOM 2771 C CA . LYS A 1 353 ? -5.579 -1.437 28.043 1.00 72.94 353 LYS A CA 1
ATOM 2772 C C . LYS A 1 353 ? -6.470 -2.339 28.886 1.00 72.94 353 LYS A C 1
ATOM 2774 O O . LYS A 1 353 ? -5.962 -2.957 29.801 1.00 72.94 353 LYS A O 1
ATOM 2779 N N . ASN A 1 354 ? -7.755 -2.493 28.573 1.00 64.81 354 ASN A N 1
ATOM 2780 C CA . ASN A 1 354 ? -8.629 -3.390 29.340 1.00 64.81 354 ASN A CA 1
ATOM 2781 C C . ASN A 1 354 ? -8.158 -4.850 29.295 1.00 64.81 354 ASN A C 1
ATOM 2783 O O . ASN A 1 354 ? -8.274 -5.561 30.289 1.00 64.81 354 ASN A O 1
ATOM 2787 N N . THR A 1 355 ? -7.621 -5.286 28.156 1.00 64.69 355 THR A N 1
ATOM 2788 C CA . THR A 1 355 ? -7.135 -6.659 27.978 1.00 64.69 355 THR A CA 1
ATOM 2789 C C . THR A 1 355 ? -5.783 -6.874 28.672 1.00 64.69 355 THR A C 1
ATOM 2791 O O . THR A 1 355 ? -5.542 -7.944 29.222 1.00 64.69 355 THR A O 1
ATOM 2794 N N . SER A 1 356 ? -4.902 -5.866 28.683 1.00 64.56 356 SER A N 1
ATOM 2795 C CA . SER A 1 356 ? -3.539 -5.966 29.222 1.00 64.56 356 SER A CA 1
ATOM 2796 C C . SER A 1 356 ? -3.406 -5.534 30.687 1.00 64.56 356 SER A C 1
ATOM 2798 O O . SER A 1 356 ? -2.631 -6.125 31.432 1.00 64.56 356 SER A O 1
ATOM 2800 N N . SER A 1 357 ? -4.159 -4.528 31.140 1.00 54.06 357 SER A N 1
ATOM 2801 C CA . SER A 1 357 ? -3.903 -3.838 32.412 1.00 54.06 357 SER A CA 1
ATOM 2802 C C . SER A 1 357 ? -4.327 -4.615 33.647 1.00 54.06 357 SER A C 1
ATOM 2804 O O . SER A 1 357 ? -3.884 -4.277 34.738 1.00 54.06 357 SER A O 1
ATOM 2806 N N . LYS A 1 358 ? -5.199 -5.618 33.511 1.00 60.94 358 LYS A N 1
ATOM 2807 C CA . LYS A 1 358 ? -5.652 -6.404 34.665 1.00 60.94 358 LYS A CA 1
ATOM 2808 C C . LYS A 1 358 ? -5.118 -7.837 34.686 1.00 60.94 358 LYS A C 1
ATOM 2810 O O . LYS A 1 358 ? -5.420 -8.555 35.631 1.00 60.94 358 LYS A O 1
ATOM 2815 N N . ASN A 1 359 ? -4.342 -8.263 33.676 1.00 66.50 359 ASN A N 1
ATOM 2816 C CA . ASN A 1 359 ? -3.857 -9.649 33.530 1.00 66.50 359 ASN A CA 1
ATOM 2817 C C . ASN A 1 359 ? -4.951 -10.714 33.770 1.00 66.50 359 ASN A C 1
ATOM 2819 O O . ASN A 1 359 ? -4.641 -11.842 34.160 1.00 66.50 359 ASN A O 1
ATOM 2823 N N . ARG A 1 360 ? -6.228 -10.357 33.563 1.00 74.88 360 ARG A N 1
ATOM 2824 C CA . ARG A 1 360 ? -7.353 -11.241 33.866 1.00 74.88 360 ARG A CA 1
ATOM 2825 C C . ARG A 1 360 ? -7.386 -12.344 32.833 1.00 74.88 360 ARG A C 1
ATOM 2827 O O . ARG A 1 360 ? -7.343 -12.080 31.629 1.00 74.88 360 ARG A O 1
ATOM 2834 N N . LYS A 1 361 ? -7.468 -13.579 33.301 1.00 84.62 361 LYS A N 1
ATOM 2835 C CA . LYS A 1 361 ? -7.629 -14.743 32.443 1.00 84.62 361 LYS A CA 1
ATOM 2836 C C . LYS A 1 361 ? -9.108 -15.055 32.323 1.00 84.62 361 LYS A C 1
ATOM 2838 O O . LYS A 1 361 ? -9.903 -14.855 33.240 1.00 84.62 361 LYS A O 1
ATOM 2843 N N . GLU A 1 362 ? -9.495 -15.537 31.150 1.00 87.38 362 GLU A N 1
ATOM 2844 C CA . GLU A 1 362 ? -10.831 -16.085 30.977 1.00 87.38 362 GLU A CA 1
ATOM 2845 C C . GLU A 1 362 ? -11.069 -17.176 32.031 1.00 87.38 362 GLU A C 1
ATOM 2847 O O . GLU A 1 362 ? -10.268 -18.100 32.172 1.00 87.38 362 GLU A O 1
ATOM 2852 N N . GLY A 1 363 ? -12.166 -17.049 32.775 1.00 89.50 363 GLY A N 1
ATOM 2853 C CA . GLY A 1 363 ? -12.493 -17.928 33.889 1.00 89.50 363 GLY A CA 1
ATOM 2854 C C . GLY A 1 363 ? -12.124 -17.401 35.275 1.00 89.50 363 GLY A C 1
ATOM 2855 O O . GLY A 1 363 ? -12.551 -18.040 36.233 1.00 89.50 363 GLY A O 1
ATOM 2856 N N . ASP A 1 364 ? -11.424 -16.266 35.393 1.00 91.62 364 ASP A N 1
ATOM 2857 C CA . ASP A 1 364 ? -11.154 -15.625 36.687 1.00 91.62 364 ASP A CA 1
ATOM 2858 C C . ASP A 1 364 ? -12.458 -15.356 37.445 1.00 91.62 364 ASP A C 1
ATOM 2860 O O . ASP A 1 364 ? -13.463 -14.957 36.849 1.00 91.62 364 ASP A O 1
ATOM 2864 N N . ILE A 1 365 ? -12.438 -15.598 38.757 1.00 93.31 365 ILE A N 1
ATOM 2865 C CA . ILE A 1 365 ? -13.586 -15.425 39.645 1.00 93.31 365 ILE A CA 1
ATOM 2866 C C . ILE A 1 365 ? -13.229 -14.417 40.727 1.00 93.31 365 ILE A C 1
ATOM 2868 O O . ILE A 1 365 ? -12.274 -14.632 41.467 1.00 93.31 365 ILE A O 1
ATOM 2872 N N . GLU A 1 366 ? -14.034 -13.367 40.854 1.00 90.56 366 GLU A N 1
ATOM 2873 C CA . GLU A 1 366 ? -13.867 -12.316 41.854 1.00 90.56 366 GLU A CA 1
ATOM 2874 C C . GLU A 1 366 ? -15.226 -11.798 42.313 1.00 90.56 366 GLU A C 1
ATOM 2876 O O . GLU A 1 366 ? -16.105 -11.530 41.496 1.00 90.56 366 GLU A O 1
ATOM 2881 N N . ASN A 1 367 ? -15.413 -11.684 43.629 1.00 92.38 367 ASN A N 1
ATOM 2882 C CA . ASN A 1 367 ? -16.640 -11.175 44.248 1.00 92.38 367 ASN A CA 1
ATOM 2883 C C . ASN A 1 367 ? -17.953 -11.787 43.688 1.00 92.38 367 ASN A C 1
ATOM 2885 O O . ASN A 1 367 ? -18.934 -11.099 43.409 1.00 92.38 367 ASN A O 1
ATOM 2889 N N . GLY A 1 368 ? -17.959 -13.104 43.446 1.00 91.62 368 GLY A N 1
ATOM 2890 C CA . GLY A 1 368 ? -19.110 -13.828 42.883 1.00 91.62 368 GLY A CA 1
ATOM 2891 C C . GLY A 1 368 ? -19.321 -13.649 41.372 1.00 91.62 368 GLY A C 1
ATOM 2892 O O . GLY A 1 368 ? -20.238 -14.249 40.806 1.00 91.62 368 GLY A O 1
ATOM 2893 N N . TRP A 1 369 ? -18.463 -12.884 40.699 1.00 92.94 369 TRP A N 1
ATOM 2894 C CA . TRP A 1 369 ? -18.451 -12.683 39.255 1.00 92.94 369 TRP A CA 1
ATOM 2895 C C . TRP A 1 369 ? -17.364 -13.526 38.578 1.00 92.94 369 TRP A C 1
ATOM 2897 O O . TRP A 1 369 ? -16.280 -13.706 39.113 1.00 92.94 369 TRP A O 1
ATOM 2907 N N . LYS A 1 370 ? -17.635 -14.017 37.369 1.00 93.50 370 LYS A N 1
ATOM 2908 C CA . LYS A 1 370 ? -16.740 -14.792 36.508 1.00 93.50 370 LYS A CA 1
ATOM 2909 C C . LYS A 1 370 ? -16.439 -14.032 35.222 1.00 93.50 370 LYS A C 1
ATOM 2911 O O . LYS A 1 370 ? -17.367 -13.641 34.506 1.00 93.50 370 LYS A O 1
ATOM 2916 N N . TYR A 1 371 ? -15.163 -13.888 34.884 1.00 92.06 371 TYR A N 1
ATOM 2917 C CA . TYR A 1 371 ? -14.710 -13.213 33.674 1.00 92.06 371 TYR A CA 1
ATOM 2918 C C . TYR A 1 371 ? -14.899 -14.110 32.450 1.00 92.06 371 TYR A C 1
ATOM 2920 O O . TYR A 1 371 ? -14.312 -15.189 32.355 1.00 92.06 371 TYR A O 1
ATOM 2928 N N . CYS A 1 372 ? -15.753 -13.696 31.517 1.00 89.56 372 CYS A N 1
ATOM 2929 C CA . CYS A 1 372 ? -16.180 -14.522 30.392 1.00 89.56 372 CYS A CA 1
ATOM 2930 C C . CYS A 1 372 ? -16.010 -13.780 29.069 1.00 89.56 372 CYS A C 1
ATOM 2932 O O . CYS A 1 372 ? -16.466 -12.644 28.917 1.00 89.56 372 CYS A O 1
ATOM 2934 N N . LYS A 1 373 ? -15.444 -14.468 28.076 1.00 89.06 373 LYS A N 1
ATOM 2935 C CA . LYS A 1 373 ? -15.396 -13.999 26.693 1.00 89.06 373 LYS A CA 1
ATOM 2936 C C . LYS A 1 373 ? -16.782 -14.127 26.060 1.00 89.06 373 LYS A C 1
ATOM 2938 O O . LYS A 1 373 ? -17.388 -15.195 26.087 1.00 89.06 373 LYS A O 1
ATOM 2943 N N . VAL A 1 374 ? -17.311 -13.039 25.503 1.00 86.75 374 VAL A N 1
ATOM 2944 C CA . VAL A 1 374 ? -18.671 -13.020 24.923 1.00 86.75 374 VAL A CA 1
ATOM 2945 C C . VAL A 1 374 ? -18.636 -12.983 23.408 1.00 86.75 374 VAL A C 1
ATOM 2947 O O . VAL A 1 374 ? -19.427 -13.654 22.746 1.00 86.75 374 VAL A O 1
ATOM 2950 N N . ARG A 1 375 ? -17.721 -12.194 22.852 1.00 83.00 375 ARG A N 1
ATOM 2951 C CA . ARG A 1 375 ? -17.563 -12.027 21.413 1.00 83.00 375 ARG A CA 1
ATOM 2952 C C . ARG A 1 375 ? -16.085 -11.942 21.101 1.00 83.00 375 ARG A C 1
ATOM 2954 O O . ARG A 1 375 ? -15.338 -11.319 21.845 1.00 83.00 375 ARG A O 1
ATOM 2961 N N . SER A 1 376 ? -15.666 -12.514 19.982 1.00 83.31 376 SER A N 1
ATOM 2962 C CA . SER A 1 376 ? -14.394 -12.139 19.383 1.00 83.31 376 SER A CA 1
ATOM 2963 C C . SER A 1 376 ? -14.532 -11.851 17.904 1.00 83.31 376 SER A C 1
ATOM 2965 O O . SER A 1 376 ? -15.431 -12.339 17.216 1.00 83.31 376 SER A O 1
ATOM 2967 N N . ARG A 1 377 ? -13.651 -10.980 17.426 1.00 83.81 377 ARG A N 1
ATOM 2968 C CA . ARG A 1 377 ? -13.507 -10.618 16.022 1.00 83.81 377 ARG A CA 1
ATOM 2969 C C . ARG A 1 377 ? -12.027 -10.565 15.684 1.00 83.81 377 ARG A C 1
ATOM 2971 O O . ARG A 1 377 ? -11.225 -10.095 16.483 1.00 83.81 377 ARG A O 1
ATOM 2978 N N . ARG A 1 378 ? -11.662 -11.006 14.483 1.00 84.25 378 ARG A N 1
ATOM 2979 C CA . ARG A 1 378 ? -10.318 -10.777 13.945 1.00 84.25 378 ARG A CA 1
ATOM 2980 C C . ARG A 1 378 ? -10.281 -9.441 13.214 1.00 84.25 378 ARG A C 1
ATOM 2982 O O . ARG A 1 378 ? -11.136 -9.177 12.372 1.00 84.25 378 ARG A O 1
ATOM 2989 N N . SER A 1 379 ? -9.293 -8.615 13.524 1.00 83.06 379 SER A N 1
ATOM 2990 C CA . SER A 1 379 ? -9.081 -7.311 12.902 1.00 83.06 379 SER A CA 1
ATOM 2991 C C . SER A 1 379 ? -7.588 -7.096 12.683 1.00 83.06 379 SER A C 1
ATOM 2993 O O . SER A 1 379 ? -6.813 -7.129 13.631 1.00 83.06 379 SER A O 1
ATOM 2995 N N . PHE A 1 380 ? -7.190 -6.933 11.417 1.00 85.31 380 PHE A N 1
ATOM 2996 C CA . PHE A 1 380 ? -5.796 -6.717 10.995 1.00 85.31 380 PHE A CA 1
ATOM 2997 C C . PHE A 1 380 ? -4.787 -7.702 11.613 1.00 85.31 380 PHE A C 1
ATOM 2999 O O . PHE A 1 380 ? -3.719 -7.309 12.050 1.00 85.31 380 PHE A O 1
ATOM 3006 N N . GLY A 1 381 ? -5.138 -8.992 11.666 1.00 83.75 381 GLY A N 1
ATOM 3007 C CA . GLY A 1 381 ? -4.270 -10.045 12.215 1.00 83.75 381 GLY A CA 1
ATOM 3008 C C . GLY A 1 381 ? -4.408 -10.271 13.724 1.00 83.75 381 GLY A C 1
ATOM 3009 O O . GLY A 1 381 ? -4.025 -11.334 14.204 1.00 83.75 381 GLY A O 1
ATOM 3010 N N . HIS A 1 382 ? -5.049 -9.351 14.446 1.00 82.38 382 HIS A N 1
ATOM 3011 C CA . HIS A 1 382 ? -5.255 -9.444 15.891 1.00 82.38 382 HIS A CA 1
ATOM 3012 C C . HIS A 1 382 ? -6.642 -9.978 16.228 1.00 82.38 382 HIS A C 1
ATOM 3014 O O . HIS A 1 382 ? -7.634 -9.632 15.579 1.00 82.38 382 HIS A O 1
ATOM 3020 N N . GLU A 1 383 ? -6.731 -10.822 17.253 1.00 82.50 383 GLU A N 1
ATOM 3021 C CA . GLU A 1 383 ? -8.015 -11.155 17.862 1.00 82.50 383 GLU A CA 1
ATOM 3022 C C . GLU A 1 383 ? -8.389 -10.069 18.871 1.00 82.50 383 GLU A C 1
ATOM 3024 O O . GLU A 1 383 ? -7.655 -9.798 19.814 1.00 82.50 383 GLU A O 1
ATOM 3029 N N . ILE A 1 384 ? -9.556 -9.464 18.671 1.00 79.50 384 ILE A N 1
ATOM 3030 C CA . ILE A 1 384 ? -10.162 -8.522 19.605 1.00 79.50 384 ILE A CA 1
ATOM 3031 C C . ILE A 1 384 ? -11.352 -9.228 20.231 1.00 79.50 384 ILE A C 1
ATOM 3033 O O . ILE A 1 384 ? -12.274 -9.637 19.516 1.00 79.50 384 ILE A O 1
ATOM 3037 N N . ALA A 1 385 ? -11.325 -9.376 21.549 1.00 81.88 385 ALA A N 1
ATOM 3038 C CA . ALA A 1 385 ? -12.369 -10.034 22.311 1.00 81.88 385 ALA A CA 1
ATOM 3039 C C . ALA A 1 385 ? -13.047 -9.055 23.276 1.00 81.88 385 ALA A C 1
ATOM 3041 O O . ALA A 1 385 ? -12.379 -8.265 23.938 1.00 81.88 385 ALA A O 1
ATOM 3042 N N . ASP A 1 386 ? -14.373 -9.138 23.351 1.00 82.06 386 ASP A N 1
ATOM 3043 C CA . ASP A 1 386 ? -15.173 -8.465 24.365 1.00 82.06 386 ASP A CA 1
ATOM 3044 C C . ASP A 1 386 ? -15.370 -9.420 25.544 1.00 82.06 386 ASP A C 1
ATOM 3046 O O . ASP A 1 386 ? -15.768 -10.583 25.369 1.00 82.06 386 ASP A O 1
ATOM 3050 N N . PHE A 1 387 ? -15.125 -8.909 26.745 1.00 86.00 387 PHE A N 1
ATOM 3051 C CA . PHE A 1 387 ? -15.271 -9.649 27.989 1.00 86.00 387 PHE A CA 1
ATOM 3052 C C . PHE A 1 387 ? -16.321 -9.003 28.883 1.00 86.00 387 PHE A C 1
ATOM 3054 O O . PHE A 1 387 ? -16.460 -7.778 28.930 1.00 86.00 387 PHE A O 1
ATOM 3061 N N . VAL A 1 388 ? -17.033 -9.841 29.628 1.00 89.50 388 VAL A N 1
ATOM 3062 C CA . VAL A 1 388 ? -17.993 -9.413 30.645 1.00 89.50 388 VAL A CA 1
ATOM 3063 C C . VAL A 1 388 ? -17.814 -10.239 31.903 1.00 89.50 388 VAL A C 1
ATOM 3065 O O . VAL A 1 388 ? -17.380 -11.391 31.859 1.00 89.50 388 VAL A O 1
ATOM 3068 N N . TRP A 1 389 ? -18.237 -9.666 33.014 1.00 90.25 389 TRP A N 1
ATOM 3069 C CA . TRP A 1 389 ? -18.428 -10.371 34.266 1.00 90.25 389 TRP A CA 1
ATOM 3070 C C . TRP A 1 389 ? -19.830 -10.988 34.288 1.00 90.25 389 TRP A C 1
ATOM 3072 O O . TRP A 1 389 ? -20.831 -10.305 34.046 1.00 90.25 389 TRP A O 1
ATOM 3082 N N . ARG A 1 390 ? -19.910 -12.294 34.553 1.00 92.12 390 ARG A N 1
ATOM 3083 C CA . ARG A 1 390 ? -21.168 -13.041 34.734 1.00 92.12 390 ARG A CA 1
ATOM 3084 C C . ARG A 1 390 ? -21.260 -13.593 36.148 1.00 92.12 390 ARG A C 1
ATOM 3086 O O . ARG A 1 390 ? -20.221 -13.935 36.689 1.00 92.12 390 ARG A O 1
ATOM 3093 N N . PRO A 1 391 ? -22.449 -13.752 36.737 1.00 92.81 391 PRO A N 1
ATOM 3094 C CA . PRO A 1 391 ? -22.562 -14.453 38.010 1.00 92.81 391 PRO A CA 1
ATOM 3095 C C . PRO A 1 391 ? -21.950 -15.854 37.908 1.00 92.81 391 PRO A C 1
ATOM 3097 O O . PRO A 1 391 ? -22.198 -16.563 36.929 1.00 92.81 391 PRO A O 1
ATOM 3100 N N . VAL A 1 392 ? -21.145 -16.244 38.898 1.00 93.12 392 VAL A N 1
ATOM 3101 C CA . VAL A 1 392 ? -20.632 -17.621 39.012 1.00 93.12 392 VAL A CA 1
ATOM 3102 C C . VAL A 1 392 ? -21.798 -18.586 39.196 1.00 93.12 392 VAL A C 1
ATOM 3104 O O . VAL A 1 392 ? -21.859 -19.630 38.549 1.00 93.12 392 VAL A O 1
ATOM 3107 N N . GLU A 1 393 ? -22.739 -18.205 40.056 1.00 90.88 393 GLU A N 1
ATOM 3108 C CA . GLU A 1 393 ? -23.953 -18.956 40.329 1.00 90.88 393 GLU A CA 1
ATOM 3109 C C . GLU A 1 393 ? -25.126 -18.402 39.525 1.00 90.88 393 GLU A C 1
ATOM 3111 O O . GLU A 1 393 ? -25.351 -17.192 39.458 1.00 90.88 393 GLU A O 1
ATOM 3116 N N . THR A 1 394 ? -25.924 -19.296 38.944 1.00 87.00 394 THR A N 1
ATOM 3117 C CA . THR A 1 394 ? -27.152 -18.909 38.252 1.00 87.00 394 THR A CA 1
ATOM 3118 C C . THR A 1 394 ? -28.151 -18.311 39.237 1.00 87.00 394 THR A C 1
ATOM 3120 O O . THR A 1 394 ? -28.717 -19.017 40.074 1.00 87.00 394 THR A O 1
ATOM 3123 N N . ILE A 1 395 ? -28.435 -17.017 39.092 1.00 86.44 395 ILE A N 1
ATOM 3124 C CA . ILE A 1 395 ? -29.457 -16.345 39.895 1.00 86.44 395 ILE A CA 1
ATOM 3125 C C . ILE A 1 395 ? -30.830 -16.592 39.281 1.00 86.44 395 ILE A C 1
ATOM 3127 O O . ILE A 1 395 ? -31.045 -16.401 38.082 1.00 86.44 395 ILE A O 1
ATOM 3131 N N . LYS A 1 396 ? -31.774 -17.006 40.126 1.00 85.00 396 LYS A N 1
ATOM 3132 C CA . LYS A 1 396 ? -33.158 -17.282 39.745 1.00 85.00 396 LYS A CA 1
ATOM 3133 C C . LYS A 1 396 ? -34.101 -16.311 40.441 1.00 85.00 396 LYS A C 1
ATOM 3135 O O . LYS A 1 396 ? -33.948 -16.023 41.627 1.00 85.00 396 LYS A O 1
ATOM 3140 N N . ASP A 1 397 ? -35.088 -15.845 39.694 1.00 81.94 397 ASP A N 1
ATOM 3141 C CA . ASP A 1 397 ? -36.322 -15.301 40.241 1.00 81.94 397 ASP A CA 1
ATOM 3142 C C . ASP A 1 397 ? -37.346 -16.416 40.375 1.00 81.94 397 ASP A C 1
ATOM 3144 O O . ASP A 1 397 ? -37.471 -17.264 39.489 1.00 81.94 397 ASP A O 1
ATOM 3148 N N . TYR A 1 398 ? -38.125 -16.366 41.446 1.00 80.88 398 TYR A N 1
ATOM 3149 C CA . TYR A 1 398 ? -39.311 -17.193 41.605 1.00 80.88 398 TYR A CA 1
ATOM 3150 C C . TYR A 1 398 ? -40.551 -16.341 41.364 1.00 80.88 398 TYR A C 1
ATOM 3152 O O . TYR A 1 398 ? -40.642 -15.213 41.840 1.00 80.88 398 TYR A O 1
ATOM 3160 N N . LEU A 1 399 ? -41.493 -16.880 40.603 1.00 78.25 399 LEU A N 1
ATOM 3161 C CA . LEU A 1 399 ? -42.771 -16.257 40.283 1.00 78.25 399 LEU A CA 1
ATOM 3162 C C . LEU A 1 399 ? -43.892 -17.148 40.789 1.00 78.25 399 LEU A C 1
ATOM 3164 O O . LEU A 1 399 ? -43.824 -18.364 40.592 1.00 78.25 399 LEU A O 1
ATOM 3168 N N . CYS A 1 400 ? -44.939 -16.548 41.346 1.00 74.06 400 CYS A N 1
ATOM 3169 C CA . CYS A 1 400 ? -46.201 -17.232 41.595 1.00 74.06 400 CYS A CA 1
ATOM 3170 C C . CYS A 1 400 ? -47.215 -16.866 40.512 1.00 74.06 400 CYS A C 1
ATOM 3172 O O . CYS A 1 400 ? -47.405 -15.695 40.189 1.00 74.06 400 CYS A O 1
ATOM 3174 N N . GLY A 1 401 ? -47.910 -17.870 40.001 1.00 73.81 401 GLY A N 1
ATOM 3175 C CA . GLY A 1 401 ? -49.045 -17.705 39.107 1.00 73.81 401 GLY A CA 1
ATOM 3176 C C . GLY A 1 401 ? -50.056 -18.813 39.350 1.00 73.81 401 GLY A C 1
ATOM 3177 O O . GLY A 1 401 ? -49.769 -19.804 40.027 1.00 73.81 401 GLY A O 1
ATOM 3178 N N . ARG A 1 402 ? -51.251 -18.673 38.792 1.00 70.81 402 ARG A N 1
ATOM 3179 C CA . ARG A 1 402 ? -52.205 -19.785 38.757 1.00 70.81 402 ARG A CA 1
ATOM 3180 C C . ARG A 1 402 ? -51.699 -20.867 37.798 1.00 70.81 402 ARG A C 1
ATOM 3182 O O . ARG A 1 402 ? -50.926 -20.597 36.879 1.00 70.81 402 ARG A O 1
ATOM 3189 N N . LYS A 1 403 ? -52.109 -22.113 38.027 1.00 68.25 403 LYS A N 1
ATOM 3190 C CA . LYS A 1 403 ? -51.677 -23.283 37.246 1.00 68.25 403 LYS A CA 1
ATOM 3191 C C . LYS A 1 403 ? -52.120 -23.235 35.775 1.00 68.25 403 LYS A C 1
ATOM 3193 O O . LYS A 1 403 ? -51.505 -23.901 34.943 1.00 68.25 403 LYS A O 1
ATOM 3198 N N . GLU A 1 404 ? -53.132 -22.434 35.435 1.00 68.25 404 GLU A N 1
ATOM 3199 C CA . GLU A 1 404 ? -53.620 -22.267 34.061 1.00 68.25 404 GLU A CA 1
ATOM 3200 C C . GLU A 1 404 ? -52.538 -21.683 33.123 1.00 68.25 404 GLU A C 1
ATOM 3202 O O . GLU A 1 404 ? -51.925 -20.663 33.443 1.00 68.25 404 GLU A O 1
ATOM 3207 N N . PRO A 1 405 ? -52.305 -22.265 31.928 1.00 61.62 405 PRO A N 1
ATOM 3208 C CA . PRO A 1 405 ? -51.305 -21.767 30.977 1.00 61.62 405 PRO A CA 1
ATOM 3209 C C . PRO A 1 405 ? -51.487 -20.298 30.558 1.00 61.62 405 PRO A C 1
ATOM 3211 O O . PRO A 1 405 ? -50.494 -19.612 30.316 1.00 61.62 405 PRO A O 1
ATOM 3214 N N . SER A 1 406 ? -52.730 -19.804 30.497 1.00 61.81 406 SER A N 1
ATOM 3215 C CA . SER A 1 406 ? -53.075 -18.418 30.140 1.00 61.81 406 SER A CA 1
ATOM 3216 C C . SER A 1 406 ? -52.610 -17.386 31.170 1.00 61.81 406 SER A C 1
ATOM 3218 O O . SER A 1 406 ? -52.289 -16.250 30.807 1.00 61.81 406 SER A O 1
ATOM 3220 N N . ASP A 1 407 ? -52.504 -17.790 32.438 1.00 60.12 407 ASP A N 1
ATOM 3221 C CA . ASP A 1 407 ? -52.108 -16.916 33.546 1.00 60.12 407 ASP A CA 1
ATOM 3222 C C . ASP A 1 407 ? -50.597 -16.697 33.612 1.00 60.12 407 ASP A C 1
ATOM 3224 O O . ASP A 1 407 ? -50.132 -15.866 34.384 1.00 60.12 407 ASP A O 1
ATOM 3228 N N . TRP A 1 408 ? -49.831 -17.369 32.750 1.00 62.53 408 TRP A N 1
ATOM 3229 C CA . TRP A 1 408 ? -48.400 -17.149 32.541 1.00 62.53 408 TRP A CA 1
ATOM 3230 C C . TRP A 1 408 ? -48.094 -16.185 31.385 1.00 62.53 408 TRP A C 1
ATOM 3232 O O . TRP A 1 408 ? -46.933 -16.009 31.010 1.00 62.53 408 TRP A O 1
ATOM 3242 N N . SER A 1 409 ? -49.123 -15.551 30.813 1.00 58.91 409 SER A N 1
ATOM 3243 C CA . SER A 1 409 ? -48.949 -14.469 29.845 1.00 58.91 409 SER A CA 1
ATOM 3244 C C . SER A 1 409 ? -48.294 -13.245 30.504 1.00 58.91 409 SER A C 1
ATOM 3246 O O . SER A 1 409 ? -48.550 -12.919 31.666 1.00 58.91 409 SER A O 1
ATOM 3248 N N . ALA A 1 410 ? -47.435 -12.537 29.763 1.00 54.00 410 ALA A N 1
ATOM 3249 C CA . ALA A 1 410 ? -46.645 -11.405 30.270 1.00 54.00 410 ALA A CA 1
ATOM 3250 C C . ALA A 1 410 ? -47.486 -10.237 30.840 1.00 54.00 410 ALA A C 1
ATOM 3252 O O . ALA A 1 410 ? -46.943 -9.334 31.468 1.00 54.00 410 ALA A O 1
ATOM 3253 N N . SER A 1 411 ? -48.803 -10.256 30.624 1.00 53.00 411 SER A N 1
ATOM 3254 C CA . SER A 1 411 ? -49.762 -9.215 31.001 1.00 53.00 411 SER A CA 1
ATOM 3255 C C . SER A 1 411 ? -50.382 -9.403 32.395 1.00 53.00 411 SER A C 1
ATOM 3257 O O . SER A 1 411 ? -51.055 -8.497 32.883 1.00 53.00 411 SER A O 1
ATOM 3259 N N . GLY A 1 412 ? -50.192 -10.558 33.043 1.00 60.34 412 GLY A N 1
ATOM 3260 C CA . GLY A 1 412 ? -50.761 -10.837 34.365 1.00 60.34 412 GLY A CA 1
ATOM 3261 C C . GLY A 1 412 ? -50.012 -10.120 35.494 1.00 60.34 412 GLY A C 1
ATOM 3262 O O . GLY A 1 412 ? -48.799 -10.266 35.617 1.00 60.34 412 GLY A O 1
ATOM 3263 N N . VAL A 1 413 ? -50.731 -9.402 36.370 1.00 59.97 413 VAL A N 1
ATOM 3264 C CA . VAL A 1 413 ? -50.151 -8.691 37.535 1.00 59.97 413 VAL A CA 1
ATOM 3265 C C . VAL A 1 413 ? -49.302 -9.626 38.407 1.00 59.97 413 VAL A C 1
ATOM 3267 O O . VAL A 1 413 ? -48.230 -9.239 38.860 1.00 59.97 413 VAL A O 1
ATOM 3270 N N . LEU A 1 414 ? -49.713 -10.885 38.576 1.00 62.34 414 LEU A N 1
ATOM 3271 C CA . LEU A 1 414 ? -48.969 -11.871 39.369 1.00 62.34 414 LEU A CA 1
ATOM 3272 C C . LEU A 1 414 ? -47.622 -12.270 38.736 1.00 62.34 414 LEU A C 1
ATOM 3274 O O . LEU A 1 414 ? -46.656 -12.477 39.462 1.00 62.34 414 LEU A O 1
ATOM 3278 N N . ASN A 1 415 ? -47.499 -12.247 37.402 1.00 60.44 415 ASN A N 1
ATOM 3279 C CA . ASN A 1 415 ? -46.225 -12.497 36.708 1.00 60.44 415 ASN A CA 1
ATOM 3280 C C . ASN A 1 415 ? -45.236 -11.330 36.805 1.00 60.44 415 ASN A C 1
ATOM 3282 O O . ASN A 1 415 ? -44.083 -11.457 36.383 1.00 60.44 415 ASN A O 1
ATOM 3286 N N . THR A 1 416 ? -45.673 -10.184 37.333 1.00 64.06 416 THR A N 1
ATOM 3287 C CA . THR A 1 416 ? -44.783 -9.046 37.589 1.00 64.06 416 THR A CA 1
ATOM 3288 C C . THR A 1 416 ? -44.083 -9.143 38.944 1.00 6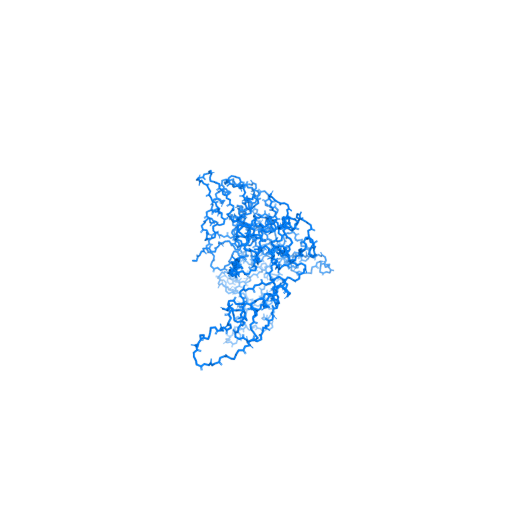4.06 416 THR A C 1
ATOM 3290 O O . THR A 1 416 ? -43.027 -8.540 39.116 1.00 64.06 416 THR A O 1
ATOM 3293 N N . LEU A 1 417 ? -44.606 -9.956 39.872 1.00 71.56 417 LEU A N 1
ATOM 3294 C CA . LEU A 1 417 ? -44.031 -10.154 41.200 1.00 71.56 417 LEU A CA 1
ATOM 3295 C C . LEU A 1 417 ? -42.899 -11.189 41.152 1.00 71.56 417 LEU A C 1
ATOM 3297 O O . LEU A 1 417 ? -43.096 -12.338 40.757 1.00 71.56 417 LEU A O 1
ATOM 3301 N N . ARG A 1 418 ? -41.698 -10.770 41.559 1.00 75.50 418 ARG A N 1
ATOM 3302 C CA . ARG A 1 418 ? -40.474 -11.583 41.558 1.00 75.50 418 ARG A CA 1
ATOM 3303 C C . ARG A 1 418 ? -39.989 -11.785 42.992 1.00 75.50 418 ARG A C 1
ATOM 3305 O O . ARG A 1 418 ? -39.818 -10.812 43.721 1.00 75.50 418 ARG A O 1
ATOM 3312 N N . PHE A 1 419 ? -39.723 -13.030 43.377 1.00 77.38 419 PHE A N 1
ATOM 3313 C CA . PHE A 1 419 ? -39.242 -13.403 44.711 1.00 77.38 419 PHE A CA 1
ATOM 3314 C C . PHE A 1 419 ? -37.816 -13.949 44.658 1.00 77.38 419 PHE A C 1
ATOM 3316 O O . PHE A 1 419 ? -37.432 -14.630 43.703 1.00 77.38 419 PHE A O 1
ATOM 3323 N N . SER A 1 420 ? -37.040 -13.683 45.713 1.00 77.56 420 SER A N 1
ATOM 3324 C CA . SER A 1 420 ? -35.631 -14.090 45.796 1.00 77.56 420 SER A CA 1
ATOM 3325 C C . SER A 1 420 ? -35.462 -15.569 46.096 1.00 77.56 420 SER A C 1
ATOM 3327 O O . SER A 1 420 ? -34.506 -16.192 45.641 1.00 77.56 420 SER A O 1
ATOM 3329 N N . THR A 1 421 ? -36.397 -16.137 46.852 1.00 82.38 421 THR A N 1
ATOM 3330 C CA . THR A 1 421 ? -36.391 -17.552 47.206 1.00 82.38 421 THR A CA 1
ATOM 3331 C C . THR A 1 421 ? -37.743 -18.179 46.907 1.00 82.38 421 THR A C 1
ATOM 3333 O O . THR A 1 421 ? -38.786 -17.518 46.920 1.00 82.38 421 THR A O 1
ATOM 3336 N N . LYS A 1 422 ? -37.731 -19.495 46.676 1.00 81.62 422 LYS A N 1
ATOM 3337 C CA . LYS A 1 422 ? -38.963 -20.276 46.555 1.00 81.62 422 LYS A CA 1
ATOM 3338 C C . LYS A 1 422 ? -39.833 -20.129 47.808 1.00 81.62 422 LYS A C 1
ATOM 3340 O O . LYS A 1 422 ? -41.045 -20.037 47.676 1.00 81.62 422 LYS A O 1
ATOM 3345 N N . GLN A 1 423 ? -39.220 -20.061 48.994 1.00 81.12 423 GLN A N 1
ATOM 3346 C CA . GLN A 1 423 ? -39.946 -19.928 50.257 1.00 81.12 423 GLN A CA 1
ATOM 3347 C C . GLN A 1 423 ? -40.670 -18.584 50.367 1.00 81.12 423 GLN A C 1
ATOM 3349 O O . GLN A 1 423 ? -41.857 -18.584 50.644 1.00 81.12 423 GLN A O 1
ATOM 3354 N N . GLN A 1 424 ? -40.027 -17.463 50.020 1.00 82.12 424 GLN A N 1
ATOM 3355 C CA . GLN A 1 424 ? -40.696 -16.153 49.986 1.00 82.12 424 GLN A CA 1
ATOM 3356 C C . GLN A 1 424 ? -41.919 -16.150 49.061 1.00 82.12 424 GLN A C 1
ATOM 3358 O O . GLN A 1 424 ? -42.938 -15.539 49.367 1.00 82.12 424 GLN A O 1
ATOM 3363 N N . CYS A 1 425 ? -41.819 -16.852 47.931 1.00 78.00 425 CYS A N 1
ATOM 3364 C CA . CYS A 1 425 ? -42.933 -17.030 47.009 1.00 78.00 425 CYS A CA 1
ATOM 3365 C C . CYS A 1 425 ? -44.062 -17.864 47.644 1.00 78.00 425 CYS A C 1
ATOM 3367 O O . CYS A 1 425 ? -45.226 -17.491 47.534 1.00 78.00 425 CYS A O 1
ATOM 3369 N N . ILE A 1 426 ? -43.728 -18.952 48.350 1.00 78.19 426 ILE A N 1
ATOM 3370 C CA . ILE A 1 426 ? -44.687 -19.773 49.113 1.00 78.19 426 ILE A CA 1
ATOM 3371 C C . ILE A 1 426 ? -45.375 -18.946 50.201 1.00 78.19 426 ILE A C 1
ATOM 3373 O O . ILE A 1 426 ? -46.601 -18.956 50.277 1.00 78.19 426 ILE A O 1
ATOM 3377 N N . ASP A 1 427 ? -44.609 -18.200 50.989 1.00 79.69 427 ASP A N 1
ATOM 3378 C CA . ASP A 1 427 ? -45.120 -17.388 52.093 1.00 79.69 427 ASP A CA 1
ATOM 3379 C C . ASP A 1 427 ? -46.052 -16.285 51.576 1.00 79.69 427 ASP A C 1
ATOM 3381 O O . ASP A 1 427 ? -47.116 -16.048 52.145 1.00 79.69 427 ASP A O 1
ATOM 3385 N N . PHE A 1 428 ? -45.705 -15.655 50.448 1.00 80.50 428 PHE A N 1
ATOM 3386 C CA . PHE A 1 428 ? -46.575 -14.687 49.784 1.00 80.50 428 PHE A CA 1
ATOM 3387 C C . PHE A 1 428 ? -47.883 -15.326 49.300 1.00 80.50 428 PHE A C 1
ATOM 3389 O O . PHE A 1 428 ? -48.956 -14.785 49.554 1.00 80.50 428 PHE A O 1
ATOM 3396 N N . MET A 1 429 ? -47.820 -16.487 48.637 1.00 74.75 429 MET A N 1
ATOM 3397 C CA . MET A 1 429 ? -49.023 -17.207 48.198 1.00 74.75 429 MET A CA 1
ATOM 3398 C C . MET A 1 429 ? -49.914 -17.602 49.381 1.00 74.75 429 MET A C 1
ATOM 3400 O O . MET A 1 429 ? -51.138 -17.486 49.288 1.00 74.75 429 MET A O 1
ATOM 3404 N N . ALA A 1 430 ? -49.316 -18.029 50.497 1.00 75.56 430 ALA A N 1
ATOM 3405 C CA . ALA A 1 430 ? -50.032 -18.341 51.729 1.00 75.56 430 ALA A CA 1
ATOM 3406 C C . ALA A 1 430 ? -50.699 -17.090 52.319 1.00 75.56 430 ALA A C 1
ATOM 3408 O O . ALA A 1 430 ? -51.885 -17.128 52.628 1.00 75.56 430 ALA A O 1
ATOM 3409 N N . ALA A 1 431 ? -49.983 -15.963 52.393 1.00 76.75 431 ALA A N 1
ATOM 3410 C CA . ALA A 1 431 ? -50.518 -14.698 52.893 1.00 76.75 431 ALA A CA 1
ATOM 3411 C C . ALA A 1 431 ? -51.673 -14.162 52.032 1.00 76.75 431 ALA A C 1
ATOM 3413 O O . ALA A 1 431 ? -52.683 -13.722 52.572 1.00 76.75 431 ALA A O 1
ATOM 3414 N N . VAL A 1 432 ? -51.563 -14.238 50.700 1.00 73.00 432 VAL A N 1
ATOM 3415 C CA . VAL A 1 432 ? -52.647 -13.853 49.780 1.00 73.00 432 VAL A CA 1
ATOM 3416 C C . VAL A 1 432 ? -53.858 -14.772 49.942 1.00 73.00 432 VAL A C 1
ATOM 3418 O O . VAL A 1 432 ? -54.989 -14.290 49.958 1.00 73.00 432 VAL A O 1
ATOM 3421 N N . SER A 1 433 ? -53.633 -16.080 50.094 1.00 71.38 433 SER A N 1
ATOM 3422 C CA . SER A 1 433 ? -54.712 -17.052 50.310 1.00 71.38 433 SER A CA 1
ATOM 3423 C C . SER A 1 433 ? -55.410 -16.825 51.656 1.00 71.38 433 SER A C 1
ATOM 3425 O O . SER A 1 433 ? -56.635 -16.835 51.711 1.00 71.38 433 SER A O 1
ATOM 3427 N N . GLN A 1 434 ? -54.656 -16.542 52.723 1.00 69.00 434 GLN A N 1
ATOM 3428 C CA . GLN A 1 434 ? -55.205 -16.250 54.048 1.00 69.00 434 GLN A CA 1
ATOM 3429 C C . GLN A 1 434 ? -55.977 -14.925 54.071 1.00 69.00 434 GLN A C 1
ATOM 3431 O O . GLN A 1 434 ? -57.125 -14.897 54.495 1.00 69.00 434 GLN A O 1
ATOM 3436 N N . ALA A 1 435 ? -55.411 -13.848 53.514 1.00 69.31 435 ALA A N 1
ATOM 3437 C CA . ALA A 1 435 ? -56.093 -12.555 53.406 1.00 69.31 435 ALA A CA 1
ATOM 3438 C C . ALA A 1 435 ? -57.394 -12.636 52.590 1.00 69.31 435 ALA A C 1
ATOM 3440 O O . ALA A 1 435 ? -58.300 -11.824 52.778 1.00 69.31 435 ALA A O 1
ATOM 3441 N N . HIS A 1 436 ? -57.490 -13.599 51.671 1.00 65.12 436 HIS A N 1
ATOM 3442 C CA . HIS A 1 436 ? -58.709 -13.876 50.924 1.00 65.12 436 HIS A CA 1
ATOM 3443 C C . HIS A 1 436 ? -59.773 -14.582 51.776 1.00 65.12 436 HIS A C 1
ATOM 3445 O O . HIS A 1 436 ? -60.944 -14.204 51.714 1.00 65.12 436 HIS A O 1
ATOM 3451 N N . LEU A 1 437 ? -59.366 -15.570 52.581 1.00 66.12 437 LEU A N 1
ATOM 3452 C CA . LEU A 1 437 ? -60.244 -16.268 53.526 1.00 66.12 437 LEU A CA 1
ATOM 3453 C C . LEU A 1 437 ? -60.780 -15.314 54.604 1.00 66.12 437 LEU A C 1
ATOM 3455 O O . LEU A 1 437 ? -61.972 -15.338 54.899 1.00 66.12 437 LEU A O 1
ATOM 3459 N N . ASP A 1 438 ? -59.926 -14.432 55.126 1.00 64.19 438 ASP A N 1
ATOM 3460 C CA . ASP A 1 438 ? -60.268 -13.523 56.227 1.00 64.19 438 ASP A CA 1
ATOM 3461 C C . ASP A 1 438 ? -61.192 -12.365 55.795 1.00 64.19 438 ASP A C 1
ATOM 3463 O O . ASP A 1 438 ? -61.976 -11.870 56.600 1.00 64.19 438 ASP A O 1
ATOM 3467 N N . ASN A 1 439 ? -61.155 -11.947 54.521 1.00 58.69 439 ASN A N 1
ATOM 3468 C CA . ASN A 1 439 ? -61.960 -10.831 53.990 1.00 58.69 439 ASN A CA 1
ATOM 3469 C C . ASN A 1 439 ? -63.246 -11.268 53.257 1.00 58.69 439 ASN A C 1
ATOM 3471 O O . ASN A 1 439 ? -63.793 -10.507 52.458 1.00 58.69 439 ASN A O 1
ATOM 3475 N N . GLY A 1 440 ? -63.738 -12.488 53.494 1.00 49.88 440 GLY A N 1
ATOM 3476 C CA . GLY A 1 440 ? -65.032 -12.934 52.961 1.00 49.88 440 GLY A CA 1
ATOM 3477 C C . GLY A 1 440 ? -65.034 -13.370 51.490 1.00 49.88 440 GLY A C 1
ATOM 3478 O O . GLY A 1 440 ? -66.087 -13.350 50.864 1.00 49.88 440 GLY A O 1
ATOM 3479 N N . GLY A 1 441 ? -63.884 -13.778 50.938 1.00 45.38 441 GLY A N 1
ATOM 3480 C CA . GLY A 1 441 ? -63.812 -14.680 49.781 1.00 45.38 441 GLY A CA 1
ATOM 3481 C C . GLY A 1 441 ? -64.654 -14.315 48.553 1.00 45.38 441 GLY A C 1
ATOM 3482 O O . GLY A 1 441 ? -65.428 -15.136 48.075 1.00 45.38 441 GLY A O 1
ATOM 3483 N N . HIS A 1 442 ? -64.493 -13.117 47.991 1.00 44.81 442 HIS A N 1
ATOM 3484 C CA . HIS A 1 442 ? -64.966 -12.851 46.631 1.00 44.81 442 HIS A CA 1
ATOM 3485 C C . HIS A 1 442 ? -63.776 -12.765 45.678 1.00 44.81 442 HIS A C 1
ATOM 3487 O O . HIS A 1 442 ? -63.069 -11.756 45.618 1.00 44.81 442 HIS A O 1
ATOM 3493 N N . TYR A 1 443 ? -63.549 -13.817 44.881 1.00 49.94 443 TYR A N 1
ATOM 3494 C CA . TYR A 1 443 ? -62.906 -13.609 43.588 1.00 49.94 443 TYR A CA 1
ATOM 3495 C C . TYR A 1 443 ? -63.825 -12.651 42.841 1.00 49.94 443 TYR A C 1
ATOM 3497 O O . TYR A 1 443 ? -64.991 -12.972 42.628 1.00 49.94 443 TYR A O 1
ATOM 3505 N N . ALA A 1 444 ? -63.354 -11.456 42.488 1.00 40.09 444 ALA A N 1
ATOM 3506 C CA . ALA A 1 444 ? -64.119 -10.600 41.599 1.00 40.09 444 ALA A CA 1
ATOM 3507 C C . ALA A 1 444 ? -64.291 -11.357 40.273 1.00 40.09 444 ALA A C 1
ATOM 3509 O O . ALA A 1 444 ? -63.408 -11.328 39.414 1.00 40.09 444 ALA A O 1
ATOM 3510 N N . ASN A 1 445 ? -65.418 -12.058 40.132 1.00 38.47 445 ASN A N 1
ATOM 3511 C CA . ASN A 1 445 ? -65.934 -12.576 38.880 1.00 38.47 445 ASN A CA 1
ATOM 3512 C C . ASN A 1 445 ? -66.231 -11.358 38.010 1.00 38.47 445 ASN A C 1
ATOM 3514 O O . ASN A 1 445 ? -67.357 -10.879 37.919 1.00 38.47 445 ASN A O 1
ATOM 3518 N N . ARG A 1 446 ? -65.201 -10.811 37.364 1.00 38.81 446 ARG A N 1
ATOM 3519 C CA . ARG A 1 446 ? -65.440 -10.110 36.114 1.00 38.81 446 ARG A CA 1
ATOM 3520 C C . ARG A 1 446 ? -65.768 -11.201 35.112 1.00 38.81 446 ARG A C 1
ATOM 3522 O O . ARG A 1 446 ? -64.870 -11.817 34.550 1.00 38.81 446 ARG A O 1
ATOM 3529 N N . THR A 1 447 ? -67.060 -11.452 34.937 1.00 34.19 447 THR A N 1
ATOM 3530 C CA . THR A 1 447 ? -67.604 -12.114 33.755 1.00 34.19 447 THR A CA 1
ATOM 3531 C C . THR A 1 447 ? -67.160 -11.318 32.535 1.00 34.19 447 THR A C 1
ATOM 3533 O O . THR A 1 447 ? -67.821 -10.369 32.123 1.00 34.19 447 THR A O 1
ATOM 3536 N N . HIS A 1 448 ? -66.010 -11.680 31.981 1.00 38.28 448 HIS A N 1
ATOM 3537 C CA . HIS A 1 448 ? -65.791 -11.537 30.558 1.00 38.28 448 HIS A CA 1
ATOM 3538 C C . HIS A 1 448 ? -66.300 -12.842 29.946 1.00 38.28 448 HIS A C 1
ATOM 3540 O O . HIS A 1 448 ? -65.745 -13.910 30.183 1.00 38.28 448 HIS A O 1
ATOM 3546 N N . ASP A 1 449 ? -67.415 -12.736 29.229 1.00 38.50 449 ASP A N 1
ATOM 3547 C CA . ASP A 1 449 ? -67.846 -13.711 28.225 1.00 38.50 449 ASP A CA 1
ATOM 3548 C C . ASP A 1 449 ? -68.563 -14.984 28.733 1.00 38.50 449 ASP A C 1
ATOM 3550 O O . ASP A 1 449 ? -68.631 -15.985 28.027 1.00 38.50 449 ASP A O 1
ATOM 3554 N N . GLY A 1 450 ? -69.190 -14.943 29.917 1.00 34.62 450 GLY A N 1
ATOM 3555 C CA . GLY A 1 450 ? -70.222 -15.927 30.297 1.00 34.62 450 GLY A CA 1
ATOM 3556 C C . GLY A 1 450 ? -69.734 -17.334 30.670 1.00 34.62 450 GLY A C 1
ATOM 3557 O O . GLY A 1 450 ? -70.540 -18.259 30.715 1.00 34.62 450 GLY A O 1
ATOM 3558 N N . LEU A 1 451 ? -68.444 -17.509 30.966 1.00 33.72 451 LEU A N 1
ATOM 3559 C CA . LEU A 1 451 ? -67.898 -18.749 31.524 1.00 33.72 451 LEU A CA 1
ATOM 3560 C C . LEU A 1 451 ? -67.701 -18.595 33.041 1.00 33.72 451 LEU A C 1
ATOM 3562 O O . LEU A 1 451 ? -66.881 -17.788 33.481 1.00 33.72 451 LEU A O 1
ATOM 3566 N N . GLU A 1 452 ? -68.440 -19.366 33.843 1.00 34.91 452 GLU A N 1
ATOM 3567 C CA . GLU A 1 452 ? -68.184 -19.509 35.282 1.00 34.91 452 GLU A CA 1
ATOM 3568 C C . GLU A 1 452 ? -66.799 -20.146 35.487 1.00 34.91 452 GLU A C 1
ATOM 3570 O O . GLU A 1 452 ? -66.572 -21.299 35.116 1.00 34.91 452 GLU A O 1
ATOM 3575 N N . LYS A 1 453 ? -65.843 -19.398 36.054 1.00 43.41 453 LYS A N 1
ATOM 3576 C CA . LYS A 1 453 ? -64.560 -19.969 36.487 1.00 43.41 453 LYS A CA 1
ATOM 3577 C C . LYS A 1 453 ? -64.712 -20.544 37.894 1.00 43.41 453 LYS A C 1
ATOM 3579 O O . LYS A 1 453 ? -65.119 -19.840 38.812 1.00 43.41 453 LYS A O 1
ATOM 3584 N N . VAL A 1 454 ? -64.353 -21.817 38.040 1.00 42.09 454 VAL A N 1
ATOM 3585 C CA . VAL A 1 454 ? -64.410 -22.568 39.299 1.00 42.09 454 VAL A CA 1
ATOM 3586 C C . VAL A 1 454 ? -63.438 -21.979 40.329 1.00 42.09 454 VAL A C 1
ATOM 3588 O O . VAL A 1 454 ? -62.289 -21.653 40.019 1.00 42.09 454 VAL A O 1
ATOM 3591 N N . GLU A 1 455 ? -63.930 -21.849 41.560 1.00 45.72 455 GLU A N 1
ATOM 3592 C CA . GLU A 1 455 ? -63.184 -21.469 42.758 1.00 45.72 455 GLU A CA 1
ATOM 3593 C C . GLU A 1 455 ? -62.069 -22.489 43.042 1.00 45.72 455 GLU A C 1
ATOM 3595 O O . GLU A 1 455 ? -62.302 -23.693 43.006 1.00 45.72 455 GLU A O 1
ATOM 3600 N N . ASN A 1 456 ? -60.868 -22.000 43.366 1.00 48.78 456 ASN A N 1
ATOM 3601 C CA . ASN A 1 456 ? -59.620 -22.749 43.612 1.00 48.78 456 ASN A CA 1
ATOM 3602 C C . ASN A 1 456 ? -58.729 -22.948 42.381 1.00 48.78 456 ASN A C 1
ATOM 3604 O O . ASN A 1 456 ? -58.383 -24.063 41.993 1.00 48.78 456 ASN A O 1
ATOM 3608 N N . GLY A 1 457 ? -58.253 -21.839 41.814 1.00 55.97 457 GLY A N 1
ATOM 3609 C CA . GLY A 1 457 ? -57.066 -21.900 40.967 1.00 55.97 457 GLY A CA 1
ATOM 3610 C C . GLY A 1 457 ? -55.871 -22.385 41.792 1.00 55.97 457 GLY A C 1
ATOM 3611 O O . GLY A 1 457 ? -55.387 -21.652 42.653 1.00 55.97 457 GLY A O 1
ATOM 3612 N N . GLU A 1 458 ? -55.392 -23.606 41.540 1.00 65.44 458 GLU A N 1
ATOM 3613 C CA . GLU A 1 458 ? -54.158 -24.110 42.146 1.00 65.44 458 GLU A CA 1
ATOM 3614 C C . GLU A 1 458 ? -53.000 -23.152 41.831 1.00 65.44 458 GLU A C 1
ATOM 3616 O O . GLU A 1 458 ? -52.784 -22.758 40.679 1.00 65.44 458 GLU A O 1
ATOM 3621 N N . TRP A 1 459 ? -52.246 -22.764 42.857 1.00 72.56 459 TRP A N 1
ATOM 3622 C CA . TRP A 1 459 ? -51.043 -21.963 42.681 1.00 72.56 459 TRP A CA 1
ATOM 3623 C C . TRP A 1 459 ? -49.914 -22.798 42.077 1.00 72.56 459 TRP A C 1
ATOM 3625 O O . TRP A 1 459 ? -49.780 -23.996 42.325 1.00 72.56 459 TRP A O 1
ATOM 3635 N N . SER A 1 460 ? -49.051 -22.151 41.305 1.00 76.56 460 SER A N 1
ATOM 3636 C CA . SER A 1 460 ? -47.847 -22.759 40.756 1.00 76.56 460 SER A CA 1
ATOM 3637 C C . SER A 1 460 ? -46.679 -21.781 40.799 1.00 76.56 460 SER A C 1
ATOM 3639 O O . SER A 1 460 ? -46.843 -20.572 40.631 1.00 76.56 460 SER A O 1
ATOM 3641 N N . ILE A 1 461 ? -45.486 -22.325 41.045 1.00 78.69 461 ILE A N 1
ATOM 3642 C CA . ILE A 1 461 ? -44.241 -21.560 41.100 1.00 78.69 461 ILE A CA 1
ATOM 3643 C C . ILE A 1 461 ? -43.428 -21.862 39.848 1.00 78.69 461 ILE A C 1
ATOM 3645 O O . ILE A 1 461 ? -43.208 -23.029 39.518 1.00 78.69 461 ILE A O 1
ATOM 3649 N N . ARG A 1 462 ? -42.918 -20.821 39.189 1.00 80.19 462 ARG A N 1
ATOM 3650 C CA . ARG A 1 462 ? -41.902 -20.953 38.138 1.00 80.19 462 ARG A CA 1
ATOM 3651 C C . ARG A 1 462 ? -40.618 -20.263 38.558 1.00 80.19 462 ARG A C 1
ATOM 3653 O O . ARG A 1 462 ? -40.655 -19.186 39.143 1.00 80.19 462 ARG A O 1
ATOM 3660 N N . SER A 1 463 ? -39.485 -20.876 38.232 1.00 82.44 463 SER A N 1
ATOM 3661 C CA . SER A 1 463 ? -38.185 -20.217 38.317 1.00 82.44 463 SER A CA 1
ATOM 3662 C C . SER A 1 463 ? -37.799 -19.651 36.955 1.00 82.44 463 SER A C 1
ATOM 3664 O O . SER A 1 463 ? -37.878 -20.371 35.959 1.00 82.44 463 SER A O 1
ATOM 3666 N N . VAL A 1 464 ? -37.335 -18.407 36.915 1.00 81.06 464 VAL A N 1
ATOM 3667 C CA . VAL A 1 464 ? -36.776 -17.768 35.719 1.00 81.06 464 VAL A CA 1
ATOM 3668 C C . VAL A 1 464 ? -35.336 -17.383 36.004 1.00 81.06 464 VAL A C 1
ATOM 3670 O O . VAL A 1 464 ? -35.049 -16.737 37.007 1.00 81.06 464 VAL A O 1
ATOM 3673 N N . GLU A 1 465 ? -34.426 -17.792 35.128 1.00 84.31 465 GLU A N 1
ATOM 3674 C CA . GLU A 1 465 ? -33.015 -17.435 35.243 1.00 84.31 465 GLU A CA 1
ATOM 3675 C C . GLU A 1 465 ? -32.800 -15.981 34.831 1.00 84.31 465 GLU A C 1
ATOM 3677 O O . GLU A 1 465 ? -33.281 -15.530 33.787 1.00 84.31 465 GLU A O 1
ATOM 3682 N N . LEU A 1 466 ? -32.077 -15.240 35.665 1.00 81.56 466 LEU A N 1
ATOM 3683 C CA . LEU A 1 466 ? -31.743 -13.853 35.400 1.00 81.56 466 LEU A CA 1
ATOM 3684 C C . LEU A 1 466 ? -30.471 -13.772 34.563 1.00 81.56 466 LEU A C 1
ATOM 3686 O O . LEU A 1 466 ? -29.394 -14.190 34.984 1.00 81.56 466 LEU A O 1
ATOM 3690 N N . SER A 1 467 ? -30.590 -13.176 33.377 1.00 81.88 467 SER A N 1
ATOM 3691 C CA . SER A 1 467 ? -29.430 -12.812 32.569 1.00 81.88 467 SER A CA 1
ATOM 3692 C C . SER A 1 467 ? -28.929 -11.440 33.010 1.00 81.88 467 SER A C 1
ATOM 3694 O O . SER A 1 467 ? -29.535 -10.423 32.675 1.00 81.88 467 SER A O 1
ATOM 3696 N N . MET A 1 468 ? -27.824 -11.420 33.754 1.00 85.38 468 MET A N 1
ATOM 3697 C CA . MET A 1 468 ? -27.106 -10.192 34.089 1.00 85.38 468 MET A CA 1
ATOM 3698 C C . MET A 1 468 ? -25.655 -10.281 33.637 1.00 85.38 468 MET A C 1
ATOM 3700 O O . MET A 1 468 ? -25.022 -11.338 33.710 1.00 85.38 468 MET A O 1
ATOM 3704 N N . THR A 1 469 ? -25.143 -9.155 33.164 1.00 89.44 469 THR A N 1
ATOM 3705 C CA . THR A 1 469 ? -23.754 -9.011 32.738 1.00 89.44 469 THR A CA 1
ATOM 3706 C C . THR A 1 469 ? -23.247 -7.640 33.149 1.00 89.44 469 THR A C 1
ATOM 3708 O O . THR A 1 469 ? -23.897 -6.627 32.882 1.00 89.44 469 THR A O 1
ATOM 3711 N N . MET A 1 470 ? -22.080 -7.613 33.781 1.00 87.81 470 MET A N 1
ATOM 3712 C CA . MET A 1 470 ? -21.358 -6.390 34.120 1.00 87.81 470 MET A CA 1
ATOM 3713 C C . MET A 1 470 ? -20.201 -6.198 33.134 1.00 87.81 470 MET A C 1
ATOM 3715 O O . MET A 1 470 ? -19.584 -7.174 32.700 1.00 87.81 470 MET A O 1
ATOM 3719 N N . HIS A 1 471 ? -19.918 -4.955 32.737 1.00 86.50 471 HIS A N 1
ATOM 3720 C CA . HIS A 1 471 ? -18.858 -4.682 31.763 1.00 86.50 471 HIS A CA 1
ATOM 3721 C C . HIS A 1 471 ? -17.498 -5.207 32.246 1.00 86.50 471 HIS A C 1
ATOM 3723 O O . HIS A 1 471 ? -17.077 -4.908 33.360 1.00 86.50 471 HIS A O 1
ATOM 3729 N N . GLY A 1 472 ? -16.756 -5.916 31.388 1.00 84.31 472 GLY A N 1
ATOM 3730 C CA . GLY A 1 472 ? -15.477 -6.538 31.766 1.00 84.31 472 GLY A CA 1
ATOM 3731 C C . GLY A 1 472 ? -14.357 -5.563 32.154 1.00 84.31 472 GLY A C 1
ATOM 3732 O O . GLY A 1 472 ? -13.344 -5.987 32.697 1.00 84.31 472 GLY A O 1
ATOM 3733 N N . ARG A 1 473 ? -14.521 -4.259 31.894 1.00 79.38 473 ARG A N 1
ATOM 3734 C CA . ARG A 1 473 ? -13.571 -3.211 32.317 1.00 79.38 473 ARG A CA 1
ATOM 3735 C C . ARG A 1 473 ? -13.677 -2.843 33.800 1.00 79.38 473 ARG A C 1
ATOM 3737 O O . ARG A 1 473 ? -12.800 -2.161 34.323 1.00 79.38 473 ARG A O 1
ATOM 3744 N N . ILE A 1 474 ? -14.765 -3.242 34.449 1.00 81.62 474 ILE A N 1
ATOM 3745 C CA . ILE A 1 474 ? -15.068 -2.897 35.836 1.00 81.62 474 ILE A CA 1
ATOM 3746 C C . ILE A 1 474 ? -14.297 -3.820 36.778 1.00 81.62 474 ILE A C 1
ATOM 3748 O O . ILE A 1 474 ? -14.019 -4.970 36.429 1.00 81.62 474 ILE A O 1
ATOM 3752 N N . ASP A 1 475 ? -13.895 -3.299 37.937 1.00 82.88 475 ASP A N 1
ATOM 3753 C CA . ASP A 1 475 ? -13.396 -4.132 39.026 1.00 82.88 475 ASP A CA 1
ATOM 3754 C C . ASP A 1 475 ? -14.564 -4.715 39.819 1.00 82.88 475 ASP A C 1
ATOM 3756 O O . ASP A 1 475 ? -15.323 -3.938 40.388 1.00 82.88 475 ASP A O 1
ATOM 3760 N N . PRO A 1 476 ? -14.780 -6.037 39.835 1.00 85.75 476 PRO A N 1
ATOM 3761 C CA . PRO A 1 476 ? -15.891 -6.613 40.579 1.00 85.75 476 PRO A CA 1
ATOM 3762 C C . PRO A 1 476 ? -15.766 -6.418 42.096 1.00 85.75 476 PRO A C 1
ATOM 3764 O O . PRO A 1 476 ? -16.791 -6.485 42.769 1.00 85.75 476 PRO A O 1
ATOM 3767 N N . GLU A 1 477 ? -14.571 -6.157 42.639 1.00 84.31 477 GLU A N 1
ATOM 3768 C CA . GLU A 1 477 ? -14.382 -5.878 44.072 1.00 84.31 477 GLU A CA 1
ATOM 3769 C C . GLU A 1 477 ? -14.952 -4.517 44.500 1.00 84.31 477 GLU A C 1
ATOM 3771 O O . GLU A 1 477 ? -15.392 -4.367 45.637 1.00 84.31 477 GLU A O 1
ATOM 3776 N N . ASP A 1 478 ? -15.030 -3.552 43.579 1.00 84.25 478 ASP A N 1
ATOM 3777 C CA . ASP A 1 478 ? -15.596 -2.220 43.840 1.00 84.25 478 ASP A CA 1
ATOM 3778 C C . ASP A 1 478 ? -17.142 -2.215 43.832 1.00 84.25 478 ASP A C 1
ATOM 3780 O O . ASP A 1 478 ? -17.773 -1.168 43.990 1.00 84.25 478 ASP A O 1
ATOM 3784 N N . TYR A 1 479 ? -17.772 -3.366 43.575 1.00 84.31 479 TYR A N 1
ATOM 3785 C CA . TYR A 1 479 ? -19.208 -3.488 43.325 1.00 84.31 479 TYR A CA 1
ATOM 3786 C C . TYR A 1 479 ? -19.842 -4.542 44.229 1.00 84.31 479 TYR A C 1
ATOM 3788 O O . TYR A 1 479 ? -19.179 -5.373 44.836 1.00 84.31 479 TYR A O 1
ATOM 3796 N N . LEU A 1 480 ? -21.169 -4.510 44.314 1.00 85.38 480 LEU A N 1
ATOM 3797 C CA . LEU A 1 480 ? -21.947 -5.532 45.005 1.00 85.38 480 LEU A CA 1
ATOM 3798 C C . LEU A 1 480 ? -21.813 -6.900 44.310 1.00 85.38 480 LEU A C 1
ATOM 3800 O O . LEU A 1 480 ? -21.653 -6.992 43.084 1.00 85.38 480 LEU A O 1
ATOM 3804 N N . THR A 1 481 ? -21.957 -7.973 45.087 1.00 89.38 481 THR A N 1
ATOM 3805 C CA . THR A 1 481 ? -22.076 -9.331 44.538 1.00 89.38 481 THR A CA 1
ATOM 3806 C C . THR A 1 481 ? -23.305 -9.437 43.625 1.00 89.38 481 THR A C 1
ATOM 3808 O O . THR A 1 481 ? -24.275 -8.687 43.794 1.00 89.38 481 THR A O 1
ATOM 3811 N N . PRO A 1 482 ? -23.351 -10.393 42.679 1.00 88.50 482 PRO A N 1
ATOM 3812 C CA . PRO A 1 482 ? -24.529 -10.595 41.836 1.00 88.50 482 PRO A CA 1
ATOM 3813 C C . PRO A 1 482 ? -25.851 -10.709 42.618 1.00 88.50 482 PRO A C 1
ATOM 3815 O O . PRO A 1 482 ? -26.880 -10.169 42.205 1.00 88.50 482 PRO A O 1
ATOM 3818 N N . GLN A 1 483 ? -25.832 -11.400 43.761 1.00 85.38 483 GLN A N 1
ATOM 3819 C CA . GLN A 1 483 ? -26.992 -11.618 44.623 1.00 85.38 483 GLN A CA 1
ATOM 3820 C C . GLN A 1 483 ? -27.465 -10.310 45.268 1.00 85.38 483 GLN A C 1
ATOM 3822 O O . GLN A 1 483 ? -28.667 -10.031 45.273 1.00 85.38 483 GLN A O 1
ATOM 3827 N N . GLU A 1 484 ? -26.538 -9.494 45.769 1.00 84.25 484 GLU A N 1
ATOM 3828 C CA . GLU A 1 484 ? -26.830 -8.184 46.359 1.00 84.25 484 GLU A CA 1
ATOM 3829 C C . GLU A 1 484 ? -27.342 -7.191 45.315 1.00 84.25 484 GLU A C 1
ATOM 3831 O O . GLU A 1 484 ? -28.307 -6.477 45.582 1.00 84.25 484 GLU A O 1
ATOM 3836 N N . VAL A 1 485 ? -26.770 -7.195 44.105 1.00 80.75 485 VAL A N 1
ATOM 3837 C CA . VAL A 1 485 ? -27.249 -6.370 42.985 1.00 80.75 485 VAL A CA 1
ATOM 3838 C C . VAL A 1 485 ? -28.712 -6.691 42.672 1.00 80.75 485 VAL A C 1
ATOM 3840 O O . VAL A 1 485 ? -29.542 -5.787 42.559 1.00 80.75 485 VAL A O 1
ATOM 3843 N N . VAL A 1 486 ? -29.071 -7.975 42.584 1.00 80.44 486 VAL A N 1
ATOM 3844 C CA . VAL A 1 486 ? -30.463 -8.371 42.338 1.00 80.44 486 VAL A CA 1
ATOM 3845 C C . VAL A 1 486 ? -31.371 -8.044 43.519 1.00 80.44 486 VAL A C 1
ATOM 3847 O O . VAL A 1 486 ? -32.483 -7.566 43.302 1.00 80.44 486 VAL A O 1
ATOM 3850 N N . ALA A 1 487 ? -30.931 -8.272 44.758 1.00 78.25 487 ALA A N 1
ATOM 3851 C CA . ALA A 1 487 ? -31.709 -7.909 45.942 1.00 78.25 487 ALA A CA 1
ATOM 3852 C C . ALA A 1 487 ? -32.002 -6.398 45.975 1.00 78.25 487 ALA A C 1
ATOM 3854 O O . ALA A 1 487 ? -33.146 -5.987 46.169 1.00 78.25 487 ALA A O 1
ATOM 3855 N N . MET A 1 488 ? -30.991 -5.575 45.692 1.00 76.25 488 MET A N 1
ATOM 3856 C CA . MET A 1 488 ? -31.114 -4.125 45.563 1.00 76.25 488 MET A CA 1
ATOM 3857 C C . MET A 1 488 ? -32.108 -3.734 44.463 1.00 76.25 488 MET A C 1
ATOM 3859 O O . MET A 1 488 ? -32.979 -2.891 44.685 1.00 76.25 488 MET A O 1
ATOM 3863 N N . TRP A 1 489 ? -32.015 -4.356 43.287 1.00 73.94 489 TRP A N 1
ATOM 3864 C CA . TRP A 1 489 ? -32.926 -4.089 42.177 1.00 73.94 489 TRP A CA 1
ATOM 3865 C C . TRP A 1 489 ? -34.378 -4.494 42.474 1.00 73.94 489 TRP A C 1
ATOM 3867 O O . TRP A 1 489 ? -35.296 -3.747 42.132 1.00 73.94 489 TRP A O 1
ATOM 3877 N N . ARG A 1 490 ? -34.599 -5.619 43.168 1.00 73.50 490 ARG A N 1
ATOM 3878 C CA . ARG A 1 490 ? -35.929 -6.055 43.638 1.00 73.50 490 ARG A CA 1
ATOM 3879 C C . ARG A 1 490 ? -36.539 -5.068 44.639 1.00 73.50 490 ARG A C 1
ATOM 3881 O O . ARG A 1 490 ? -37.744 -4.844 44.604 1.00 73.50 490 ARG A O 1
ATOM 3888 N N . ASN A 1 491 ? -35.713 -4.439 45.476 1.00 71.88 491 ASN A N 1
ATOM 3889 C CA . ASN A 1 491 ? -36.149 -3.440 46.457 1.00 71.88 491 ASN A CA 1
ATOM 3890 C C . ASN A 1 491 ? -36.396 -2.046 45.849 1.00 71.88 491 ASN A C 1
ATOM 3892 O O . ASN A 1 491 ? -36.870 -1.150 46.543 1.00 71.88 491 ASN A O 1
ATOM 3896 N N . GLY A 1 492 ? -36.110 -1.854 44.556 1.00 64.88 492 GLY A N 1
ATOM 3897 C CA . GLY A 1 492 ? -36.539 -0.680 43.803 1.00 64.88 492 GLY A CA 1
ATOM 3898 C C . GLY A 1 492 ? -35.908 0.641 44.241 1.00 64.88 492 GLY A C 1
ATOM 3899 O O . GLY A 1 492 ? -36.595 1.652 44.181 1.00 64.88 492 GLY A O 1
ATOM 3900 N N . ALA A 1 493 ? -34.635 0.661 44.659 1.00 66.00 493 ALA A N 1
ATOM 3901 C CA . ALA A 1 493 ? -33.910 1.884 45.038 1.00 66.00 493 ALA A CA 1
ATOM 3902 C C . ALA A 1 493 ? -33.573 2.755 43.798 1.00 66.00 493 ALA A C 1
ATOM 3904 O O . ALA A 1 493 ? -32.564 2.496 43.132 1.00 66.00 493 ALA A O 1
ATOM 3905 N N . PRO A 1 494 ? -34.370 3.788 43.440 1.00 64.00 494 PRO A N 1
ATOM 3906 C CA . PRO A 1 494 ? -34.327 4.382 42.098 1.00 64.00 494 PRO A CA 1
ATOM 3907 C C . PRO A 1 494 ? -33.060 5.204 41.835 1.00 64.00 494 PRO A C 1
ATOM 3909 O O . PRO A 1 494 ? -32.571 5.230 40.708 1.00 64.00 494 PRO A O 1
ATOM 3912 N N . ALA A 1 495 ? -32.512 5.848 42.871 1.00 66.56 495 ALA A N 1
ATOM 3913 C CA . ALA A 1 495 ? -31.293 6.652 42.773 1.00 66.56 495 ALA A CA 1
ATOM 3914 C C . ALA A 1 495 ? -30.059 5.785 42.466 1.00 66.56 495 ALA A C 1
ATOM 3916 O O . ALA A 1 495 ? -29.306 6.077 41.544 1.00 66.56 495 ALA A O 1
ATOM 3917 N N . VAL A 1 496 ? -29.923 4.662 43.172 1.00 62.38 496 VAL A N 1
ATOM 3918 C CA . VAL A 1 496 ? -28.806 3.717 43.011 1.00 62.38 496 VAL A CA 1
ATOM 3919 C C . VAL A 1 496 ? -28.923 2.957 41.685 1.00 62.38 496 VAL A C 1
ATOM 3921 O O . VAL A 1 496 ? -27.947 2.762 40.962 1.00 62.38 496 VAL A O 1
ATOM 3924 N N . LEU A 1 497 ? -30.152 2.593 41.301 1.00 64.94 497 LEU A N 1
ATOM 3925 C CA . LEU A 1 497 ? -30.454 2.052 39.976 1.00 64.94 497 LEU A CA 1
ATOM 3926 C C . LEU A 1 497 ? -29.992 2.988 38.857 1.00 64.94 497 LEU A C 1
ATOM 3928 O O . LEU A 1 497 ? -29.419 2.515 37.880 1.00 64.94 497 LEU A O 1
ATOM 3932 N N . ALA A 1 498 ? -30.235 4.294 38.982 1.00 70.31 498 ALA A N 1
ATOM 3933 C CA . ALA A 1 498 ? -29.808 5.274 37.990 1.00 70.31 498 ALA A CA 1
ATOM 3934 C C . ALA A 1 498 ? -28.278 5.413 37.926 1.00 70.31 498 ALA A C 1
ATOM 3936 O O . ALA A 1 498 ? -27.732 5.495 36.827 1.00 70.31 498 ALA A O 1
ATOM 3937 N N . GLU A 1 499 ? -27.599 5.381 39.075 1.00 69.75 499 GLU A N 1
ATOM 3938 C CA . GLU A 1 499 ? -26.142 5.519 39.186 1.00 69.75 499 GLU A CA 1
ATOM 3939 C C . GLU A 1 499 ? -25.382 4.361 38.525 1.00 69.75 499 GLU A C 1
ATOM 3941 O O . GLU A 1 499 ? -24.460 4.586 37.741 1.00 69.75 499 GLU A O 1
ATOM 3946 N N . HIS A 1 500 ? -25.796 3.114 38.767 1.00 71.00 500 HIS A N 1
ATOM 3947 C CA . HIS A 1 500 ? -25.035 1.948 38.306 1.00 71.00 500 HIS A CA 1
ATOM 3948 C C . HIS A 1 500 ? -25.505 1.370 36.968 1.00 71.00 500 HIS A C 1
ATOM 3950 O O . HIS A 1 500 ? -24.842 0.494 36.419 1.00 71.00 500 HIS A O 1
ATOM 3956 N N . LYS A 1 501 ? -26.621 1.835 36.393 1.00 71.94 501 LYS A N 1
ATOM 3957 C CA . LYS A 1 501 ? -27.175 1.263 35.150 1.00 71.94 501 LYS A CA 1
ATOM 3958 C C . LYS A 1 501 ? -26.194 1.273 33.974 1.00 71.94 501 LYS A C 1
ATOM 3960 O O . LYS A 1 501 ? -26.215 0.347 33.173 1.00 71.94 501 LYS A O 1
ATOM 3965 N N . SER A 1 502 ? -25.338 2.289 33.873 1.00 78.81 502 SER A N 1
ATOM 3966 C CA . SER A 1 502 ? -24.331 2.424 32.806 1.00 78.81 502 SER A CA 1
ATOM 3967 C C . SER A 1 502 ? -23.209 1.378 32.873 1.00 78.81 502 SER A C 1
ATOM 3969 O O . SER A 1 502 ? -22.460 1.223 31.911 1.00 78.81 502 SER A O 1
ATOM 3971 N N . ASN A 1 503 ? -23.099 0.660 33.993 1.00 82.19 503 ASN A N 1
ATOM 3972 C CA . ASN A 1 503 ? -22.066 -0.338 34.254 1.00 82.19 503 ASN A CA 1
ATOM 3973 C C . ASN A 1 503 ? -22.488 -1.772 33.878 1.00 82.19 503 ASN A C 1
ATOM 3975 O O . ASN A 1 503 ? -21.641 -2.669 33.801 1.00 82.19 503 ASN A O 1
ATOM 3979 N N . PHE A 1 504 ? -23.776 -1.987 33.597 1.00 79.56 504 PHE A N 1
ATOM 3980 C CA . PHE A 1 504 ? -24.340 -3.285 33.233 1.00 79.56 504 PHE A CA 1
ATOM 3981 C C . PHE A 1 504 ? -24.816 -3.292 31.778 1.00 79.56 504 PHE A C 1
ATOM 3983 O O . PHE A 1 504 ? -25.565 -2.418 31.349 1.00 79.56 504 PHE A O 1
ATOM 3990 N N . GLU A 1 505 ? -24.447 -4.329 31.026 1.00 74.19 505 GLU A N 1
ATOM 3991 C CA . GLU A 1 505 ? -24.914 -4.507 29.640 1.00 74.19 505 GLU A CA 1
ATOM 3992 C C . GLU A 1 505 ? -26.338 -5.058 29.581 1.00 74.19 505 GLU A C 1
ATOM 3994 O O . GLU A 1 505 ? -27.100 -4.770 28.658 1.00 74.19 505 GLU A O 1
ATOM 3999 N N . LYS A 1 506 ? -26.694 -5.878 30.572 1.00 70.81 506 LYS A N 1
ATOM 4000 C CA . LYS A 1 506 ? -28.029 -6.440 30.738 1.00 70.81 506 LYS A CA 1
ATOM 4001 C C . LYS A 1 506 ? -28.444 -6.269 32.184 1.00 70.81 506 LYS A C 1
ATOM 4003 O O . LYS A 1 506 ? -27.868 -6.884 33.080 1.00 70.81 506 LYS A O 1
ATOM 4008 N N . SER A 1 507 ? -29.452 -5.429 32.381 1.00 63.69 507 SER A N 1
ATOM 4009 C CA . SER A 1 507 ? -30.177 -5.345 33.639 1.00 63.69 507 SER A CA 1
ATOM 4010 C C . SER A 1 507 ? -31.452 -6.189 33.508 1.00 63.69 507 SER A C 1
ATOM 4012 O O . SER A 1 507 ? -32.121 -6.102 32.472 1.00 63.69 507 SER A O 1
ATOM 4014 N N . PRO A 1 508 ? -31.797 -7.018 34.501 1.00 62.72 508 PRO A N 1
ATOM 4015 C CA . PRO A 1 508 ? -33.114 -7.618 34.590 1.00 62.72 508 PRO A CA 1
ATOM 4016 C C . PRO A 1 508 ? -34.230 -6.568 34.469 1.00 62.72 508 PRO A C 1
ATOM 4018 O O . PRO A 1 508 ? -34.076 -5.400 34.818 1.00 62.72 508 PRO A O 1
ATOM 4021 N N . SER A 1 509 ? -35.379 -6.975 33.936 1.00 51.97 509 SER A N 1
ATOM 4022 C CA . SER A 1 509 ? -36.580 -6.138 33.898 1.00 51.97 509 SER A CA 1
ATOM 4023 C C . SER A 1 509 ? -37.282 -6.169 35.259 1.00 51.97 509 SER A C 1
ATOM 4025 O O . SER A 1 509 ? -37.574 -7.265 35.739 1.00 51.97 509 SER A O 1
ATOM 4027 N N . TYR A 1 510 ? -37.637 -5.019 35.842 1.00 60.19 510 TYR A N 1
ATOM 4028 C CA . TYR A 1 510 ? -38.397 -4.970 37.105 1.00 60.19 510 TYR A CA 1
ATOM 4029 C C . TYR A 1 510 ? -39.751 -4.284 36.941 1.00 60.19 510 TYR A C 1
ATOM 4031 O O . TYR A 1 510 ? -39.904 -3.319 36.193 1.00 60.19 510 TYR A O 1
ATOM 4039 N N . THR A 1 511 ? -40.734 -4.745 37.709 1.00 42.62 511 THR A N 1
ATOM 4040 C CA . THR A 1 511 ? -41.947 -4.000 38.049 1.00 42.62 511 THR A CA 1
ATOM 4041 C C . THR A 1 511 ? -42.232 -4.273 39.519 1.00 42.62 511 THR A C 1
ATOM 4043 O O . THR A 1 511 ? -42.586 -5.388 39.879 1.00 42.62 511 THR A O 1
ATOM 4046 N N . VAL A 1 512 ? -42.070 -3.261 40.369 1.00 45.56 512 VAL A N 1
ATOM 4047 C CA . VAL A 1 512 ? -42.611 -3.271 41.731 1.00 45.56 512 VAL A CA 1
ATOM 4048 C C . VAL A 1 512 ? -43.841 -2.374 41.703 1.00 45.56 512 VAL A C 1
ATOM 4050 O O . VAL A 1 512 ? -43.723 -1.167 41.504 1.00 45.56 512 VAL A O 1
ATOM 4053 N N . LYS A 1 513 ? -45.035 -2.947 41.864 1.00 38.06 513 LYS A N 1
ATOM 4054 C CA . LYS A 1 513 ? -46.231 -2.185 42.237 1.00 38.06 513 LYS A CA 1
ATOM 4055 C C . LYS A 1 513 ? -46.672 -2.709 43.593 1.00 38.06 513 LYS A C 1
ATOM 4057 O O . LYS A 1 513 ? -46.958 -3.893 43.721 1.00 38.06 513 LYS A O 1
ATOM 4062 N N . GLN A 1 514 ? -46.598 -1.818 44.580 1.00 33.44 514 GLN A N 1
ATOM 4063 C CA . GLN A 1 514 ? -46.902 -2.022 45.995 1.00 33.44 514 GLN A CA 1
ATOM 4064 C C . GLN A 1 514 ? -47.982 -3.093 46.225 1.00 33.44 514 GLN A C 1
ATOM 4066 O O . GLN A 1 514 ? -49.110 -2.943 45.759 1.00 33.44 514 GLN A O 1
ATOM 4071 N N . ALA A 1 515 ? -47.655 -4.138 46.987 1.00 35.94 515 ALA A N 1
ATOM 4072 C CA . ALA A 1 515 ? -48.674 -4.812 47.784 1.00 35.94 515 ALA A CA 1
ATOM 4073 C C . ALA A 1 515 ? -49.032 -3.879 48.962 1.00 35.94 515 ALA A C 1
ATOM 4075 O O . ALA A 1 515 ? -48.142 -3.170 49.447 1.00 35.94 515 ALA A O 1
ATOM 4076 N N . PRO A 1 516 ? -50.306 -3.808 49.384 1.00 29.72 516 PRO A N 1
ATOM 4077 C CA . PRO A 1 516 ? -50.759 -2.816 50.352 1.00 29.72 516 PRO A CA 1
ATOM 4078 C C . PRO A 1 516 ? -50.080 -3.017 51.717 1.00 29.72 516 PRO A C 1
ATOM 4080 O O . PRO A 1 516 ? -49.725 -4.148 52.063 1.00 29.72 516 PRO A O 1
ATOM 4083 N N . PRO A 1 517 ? -49.891 -1.939 52.501 1.00 33.28 517 PRO A N 1
ATOM 4084 C CA . PRO A 1 517 ? -49.374 -2.058 53.856 1.00 33.28 517 PRO A CA 1
ATOM 4085 C C . PRO A 1 517 ? -50.346 -2.873 54.716 1.00 33.28 517 PRO A C 1
ATOM 4087 O O . PRO A 1 517 ? -51.559 -2.839 54.496 1.00 33.28 517 PRO A O 1
ATOM 4090 N N . LYS A 1 518 ? -49.812 -3.574 55.725 1.00 33.91 518 LYS A N 1
ATOM 4091 C CA . LYS A 1 518 ? -50.636 -4.072 56.830 1.00 33.91 518 LYS A CA 1
ATOM 4092 C C . LYS A 1 518 ? -51.387 -2.875 57.411 1.00 33.91 518 LYS A C 1
ATOM 4094 O O . LYS A 1 518 ? -50.762 -1.922 57.868 1.00 33.91 518 LYS A O 1
ATOM 4099 N N . THR A 1 519 ? -52.712 -2.922 57.378 1.00 38.75 519 THR A N 1
ATOM 4100 C CA . THR A 1 519 ? -53.540 -2.086 58.241 1.00 38.75 519 THR A CA 1
ATOM 4101 C C . THR A 1 519 ? -53.262 -2.515 59.674 1.00 38.75 519 THR A C 1
ATOM 4103 O O . THR A 1 519 ? -53.776 -3.532 60.129 1.00 38.75 519 THR A O 1
ATOM 4106 N N . GLU A 1 520 ? -52.418 -1.765 60.373 1.00 37.06 520 GLU A N 1
ATOM 4107 C CA . GLU A 1 520 ? -52.556 -1.650 61.817 1.00 37.06 520 GLU A CA 1
ATOM 4108 C C . GLU A 1 520 ? -53.712 -0.686 62.067 1.00 37.06 520 GLU A C 1
ATOM 4110 O O . GLU A 1 520 ? -53.635 0.507 61.773 1.00 37.06 520 GLU A O 1
ATOM 4115 N N . GLY A 1 521 ? -54.823 -1.234 62.540 1.00 39.81 521 GLY A N 1
ATOM 4116 C CA . GLY A 1 521 ? -55.947 -0.469 63.044 1.00 39.81 521 GLY A CA 1
ATOM 4117 C C . GLY A 1 521 ? -56.828 -1.369 63.894 1.00 39.81 521 GLY A C 1
ATOM 4118 O O . GLY A 1 521 ? -57.372 -2.339 63.372 1.00 39.81 521 GLY A O 1
ATOM 4119 N N . GLY A 1 522 ? -56.975 -1.022 65.172 1.00 32.03 522 GLY A N 1
ATOM 4120 C CA . GLY A 1 522 ? -58.055 -1.515 66.026 1.00 32.03 522 GLY A CA 1
ATOM 4121 C C . GLY A 1 522 ? -57.611 -1.924 67.426 1.00 32.03 522 GLY A C 1
ATOM 4122 O O . GLY A 1 522 ? -57.234 -3.076 67.598 1.00 32.03 522 GLY A O 1
ATOM 4123 N N . ASP A 1 523 ? -57.729 -0.961 68.349 1.00 33.28 523 ASP A N 1
ATOM 4124 C CA . ASP A 1 523 ? -57.848 -1.030 69.823 1.00 33.28 523 ASP A CA 1
ATOM 4125 C C . ASP A 1 523 ? -56.784 -1.734 70.689 1.00 33.28 523 ASP A C 1
ATOM 4127 O O . ASP A 1 523 ? -56.578 -2.964 70.585 1.00 33.28 523 ASP A O 1
#

Sequence (523 aa):
MSGEWKGWQTWDIFEKAGIVENAVDFSEEAIIVDHAVGRTKRAIGKCWPMDAAVAYTLMKAGPNNPLKWADMVNTYTRAAAVMMTGKVGWGEVPTPSTPSCGHDEVTAYTHAIGYPTINSDSQIIFKTGYGSSTLRAWLDAQLEAGNVHEGQIIISDEEHKALVAKYCPIRLSKQTTITYLTLMQDSFFADLVALLQKVFGVKAQLGGNHTLSILKATKHTHGKCKWADDPTKTCRHHDRPTSRIWSMIRQNADEGDTDFKIAWRRAPTHSGGNHQQWNISNYKPAQVVAWDEMRRGMSQGIPESDVIKSIRESLARMMKREDNIVSKEGRGKNSLHAWSDWGWLAEMSAYVKNTSSKNRKEGDIENGWKYCKVRSRRSFGHEIADFVWRPVETIKDYLCGRKEPSDWSASGVLNTLRFSTKQQCIDFMAAVSQAHLDNGGHYANRTHDGLEKVENGEWSIRSVELSMTMHGRIDPEDYLTPQEVVAMWRNGAPAVLAEHKSNFEKSPSYTVKQAPPKTEGGD

Radius of gyration: 45.16 Å; chains: 1; bounding box: 102×59×141 Å

Foldseek 3Di:
DQPDALAADALVQLVQLVLAHQAAQPDPPNVLSLQLSVVLRVLCPGHQQQLSNLSRLQSNCPDPGFDFLLRSLDLNLLLSLLVQVLQKAWAKEFALPAAAQPPQQFKWFWFFFADWDADPVRATDHDDDDPGHGVLNNLVVLCVCLPPDPPADHDDPVLSVLVVVVRTDGDRDPDPFDFPLNVCPDPSNVSVVVVVCVGSDPDHHHDDPPRPDSGPDIGTDLPDGPCPVPPVHDHCRNNRDIDRATKWFFPCLVVVGPDTDRLDDPDNDPPSCRNHSDDHPDGDSSRIDGSVVCSVVSSVPDDSVSSSVSNVVSLVSLCPDPVRQKDWDDDDSPITIHGDPCPVVVVVVLQVCLCPVPVDDQQDDDLQWGKHWDDWDDDSNDIRTFIWTDGPDFFKWKFKFFPDPVRCPPPHPRVQDTDRDPVVNVVVVVVVVVVCVVVPHDPPPPPPDPDDDDPDRDMDMDIDTDDWIFGSSDDCVVDHHPSVVVVVVSVPPPVVCVVCVVGIPDDDDHDDDDDDDPPPDDD